Protein 4QH8 (pdb70)

CATH classification: 3.30.740.10

Organism: Drosophila melanogaster (NCBI:txid7227)

Foldseek 3Di:
DDKFWDDAQADPVVQVVLLVQLVVLVVPDDDQVSSQVSSQVVCCVPPNDDKGKGKAQDDDDDDDADGNFWTWMDDPRMIMTMGHD/DDKDWDDAQADPVVVVVLLVQLVVLVVVDDDQVSSQVSSQVVCCVPPNDDKGKGKAQDDDDDDDADGNFWTWMDDPRMIMTMGHD/DDDDDDDDDDD/DDDDDDDDDD/DKFWDDFQADPVVVVVLVVQLVVLVVPDDDFVSSQVSSQVVCCVVPNDDKGKGKALDDDDDAAADGRFWTWMDDVSMIMTMGHHD/DFWDDDQADPVVVVVLVVQLVVLVVPDDDFVSSQCSSQVVCCVPVNDDKGKGKALDDDDDAAFDGNFWTWGDDVSMIMTMGHHD/DKWWDDFQADPVVVVVLVVQLVVLVVVDDDQVSSQVSSQVVCCVVPNDDKGKGKDADDDDDAAADGNFWTWMDDDRMIMTMGHHD/DFWDDAQADPVVVVVLVVQLVVLVVPDDDFVSSQVSSQVVCCVVPNDDKGKGKDQDDDDDAAFDGNFWTWGDDVRMIMIMGHHD

Secondary structure (P-SEA, 3-state):
cccccccccccaaaaaaaaaaaaaaaaccccaaaaaaaaaaaaaaccccbbbbbbcccccbbbbbccccbbbbbcccbbbbbbcc/cbbbbccccccaaaaaaaaaaaaaaaaccccaaaaaaaaaaaaaaccccbbbbbbcccccbbbbbccccbbbbbcccbbbbbbcc/ccccbbbbbcc/cccccccccc/ccccccccccaaaaaaaaaaaaaaaaccccaaaaaaaaaaaaaaacccbbbbbbcccccbbbbbcccbbbbbbcccbbbbbbccc/cccccccccaaaaaaaaaaaaaaaaccccaaaaaaaaaaaaaaacccbbbbbbcccccccccccccbbbbbbcccbbbbbbccc/ccccccccccaaaaaaaaaaaaaaaaacccaaaaaaaaaaaaaaacccbbbbbbcccccbbbbbccccbbbbccccbbbbbbccc/cccccccccaaaaaaaaaaaaaaaaccccaaaaaaaaaaaaaaacccbbbbbbccccccccccccccbbbbbcccbbbbbbccc

Solvent-accessible surface area: 24418 Å² total

Nearest PDB structures (foldseek):
  7cnu-assembly2_B  TM=1.009E+00  e=1.306E-16  Homo sapiens
  7y8w-assembly1_B  TM=9.899E-01  e=2.915E-16  Caenorhabditis elegans
  3rjs-assembly1_A-2  TM=1.007E+00  e=1.189E-15  Toxoplasma gondii
  2pg1-assembly3_C  TM=9.825E-01  e=4.657E-16  Drosophila melanogaster
  4d07-assembly1_A-2  TM=9.866E-01  e=1.453E-15  Homo sapiens

Radius of gyration: 28.88 Å; Cα contacts (8 Å, |Δi|>4): 1192; chains: 8; bounding box: 46×56×89 Å

Sequence (529 aa):
RKAVIKNADMSEEMQQDAVDCATQALEKYNIEKDIAAYIKKEFDKKYNPTWHCIVGRNFGSYVTHETRHFIYFYLGQVAILLFKSRKAVIKNADMSEEMQQDAVDCATQALEKYNIEKDIAAYIKKEFDKKYNPTWHCIVGRNFGSYVTHETRHFIYFYLGQVAILLFKSYSSTTGTQCDISSTTGTQCDIKAVIKNADMSEEMQQDAVDCATQALEKYNIEKDIAAYIKKEFDKKYNPTWHCIVGRNFGSYVTHETRHFIYFYLGQVAILLFKSGAVIKNADMSEEMQQDAVDCATQALEKYNIEKDIAAYIKKEFDKKYNPTWHCIVGRNFGSYVTHETRHFIYFYLGQVAILLFKSGKAVIKNADMSEEMQQDAVDCATQALEKYNIEKDIAAYIKKEFDKKYNPTWHCIVGRNFGSYVTHETRHFIYFYLGQVAILLFKSGAVIKNADMSEEMQQDAVDCATQALEKYNIEKDIAAYIKKEFDKKYNPTWHCIVGRNFGSYVTHETRHFIYFYLGQVAILLFKSG

InterPro domains:
  IPR001372 Dynein light chain, type 1/2 [PF01221] (5-88)
  IPR001372 Dynein light chain, type 1/2 [PTHR11886] (5-88)
  IPR001372 Dynein light chain, type 1/2 [SM01375] (1-88)
  IPR019763 Dynein light chain, type 1/2, conserved site [PS01239] (55-69)
  IPR037177 Dynein light chain superfamily [G3DSA:3.30.740.10] (1-89)
  IPR037177 Dynein light chain superfamily [SSF54648] (2-89)

Structure (mmCIF, N/CA/C/O backbone):
data_4QH8
#
_entry.id   4QH8
#
_cell.length_a   36.627
_cell.length_b   44.802
_cell.length_c   85.895
_cell.angle_alpha   99.33
_cell.angle_beta   103.04
_cell.angle_gamma   91.79
#
_symmetry.space_group_name_H-M   'P 1'
#
loop_
_entity.id
_entity.type
_entity.pdbx_description
1 polymer 'Dynein light chain 1, cytoplasmic'
2 polymer 'Anastral spindle 2'
3 polymer 'Anastral spindle 2'
4 water water
#
loop_
_atom_site.group_PDB
_atom_site.id
_atom_site.type_symbol
_atom_site.label_atom_id
_atom_site.label_alt_id
_atom_site.label_comp_id
_atom_site.label_asym_id
_atom_site.label_entity_id
_atom_site.label_seq_id
_atom_site.pdbx_PDB_ins_code
_atom_site.Cartn_x
_atom_site.Cartn_y
_atom_site.Cartn_z
_atom_site.occupancy
_atom_site.B_iso_or_equiv
_atom_site.auth_seq_id
_atom_site.auth_comp_id
_atom_site.auth_asym_id
_atom_site.auth_atom_id
_atom_site.pdbx_PDB_model_num
ATOM 1 N N . ARG A 1 9 ? 1.692 37.994 83.650 1.00 27.99 4 ARG A N 1
ATOM 2 C CA . ARG A 1 9 ? 1.006 38.001 82.357 1.00 20.73 4 ARG A CA 1
ATOM 3 C C . ARG A 1 9 ? 0.279 39.319 82.081 1.00 22.67 4 ARG A C 1
ATOM 4 O O . ARG A 1 9 ? -0.675 39.673 82.781 1.00 19.29 4 ARG A O 1
ATOM 12 N N . LYS A 1 10 ? 0.726 40.035 81.051 1.00 21.09 5 LYS A N 1
ATOM 13 C CA . LYS A 1 10 ? 0.116 41.305 80.660 1.00 19.22 5 LYS A CA 1
ATOM 14 C C . LYS A 1 10 ? -1.124 41.074 79.815 1.00 19.32 5 LYS A C 1
ATOM 15 O O . LYS A 1 10 ? -1.067 40.359 78.814 1.00 20.40 5 LYS A O 1
ATOM 21 N N . ALA A 1 11 ? -2.235 41.688 80.208 1.00 14.30 6 ALA A N 1
ATOM 22 C CA . ALA A 1 11 ? -3.477 41.579 79.459 1.00 18.34 6 ALA A CA 1
ATOM 23 C C . ALA A 1 11 ? -3.637 42.814 78.584 1.00 18.17 6 ALA A C 1
ATOM 24 O O . ALA A 1 11 ? -3.528 43.943 79.070 1.00 16.84 6 ALA A O 1
ATOM 26 N N . VAL A 1 12 ? -3.867 42.591 77.293 1.00 11.50 7 VAL A N 1
ATOM 27 C CA . VAL A 1 12 ? -4.075 43.675 76.333 1.00 17.83 7 VAL A CA 1
ATOM 28 C C . VAL A 1 12 ? -5.273 43.363 75.430 1.00 16.73 7 VAL A C 1
ATOM 29 O O . VAL A 1 12 ? -5.242 42.422 74.634 1.00 19.56 7 VAL A O 1
ATOM 33 N N . ILE A 1 13 ? -6.339 44.140 75.573 1.00 14.81 8 ILE A N 1
ATOM 34 C CA . ILE A 1 13 ? -7.540 43.949 74.763 1.00 18.40 8 ILE A CA 1
ATOM 35 C C . ILE A 1 13 ? -7.357 44.557 73.375 1.00 22.25 8 ILE A C 1
ATOM 36 O O . ILE A 1 13 ? -7.166 45.765 73.252 1.00 20.77 8 ILE A O 1
ATOM 41 N N . LYS A 1 14 ? -7.424 43.729 72.334 1.00 16.35 9 LYS A N 1
ATOM 42 C CA . LYS A 1 14 ? -7.197 44.209 70.972 1.00 21.41 9 LYS A CA 1
ATOM 43 C C . LYS A 1 14 ? -8.476 44.662 70.265 1.00 19.07 9 LYS A C 1
ATOM 44 O O . LYS A 1 14 ? -8.534 45.762 69.723 1.00 25.77 9 LYS A O 1
ATOM 50 N N . ASN A 1 15 ? -9.479 43.794 70.253 1.00 17.20 10 ASN A N 1
ATOM 51 C CA . ASN A 1 15 ? -10.790 44.095 69.686 1.00 23.11 10 ASN A CA 1
ATOM 52 C C . ASN A 1 15 ? -11.874 43.538 70.595 1.00 26.84 10 ASN A C 1
ATOM 53 O O . ASN A 1 15 ? -11.843 42.356 70.927 1.00 23.60 10 ASN A O 1
ATOM 58 N N . ALA A 1 16 ? -12.837 44.365 70.995 1.00 24.46 11 ALA A N 1
ATOM 59 C CA . ALA A 1 16 ? -13.908 43.881 71.859 1.00 22.46 11 ALA A CA 1
ATOM 60 C C . ALA A 1 16 ? -15.273 44.461 71.524 1.00 27.18 11 ALA A C 1
ATOM 61 O O . ALA A 1 16 ? -15.455 45.674 71.503 1.00 29.77 11 ALA A O 1
ATOM 63 N N . ASP A 1 17 ? -16.228 43.578 71.262 1.00 26.66 12 ASP A N 1
ATOM 64 C CA . ASP A 1 17 ? -17.635 43.953 71.236 1.00 37.10 12 ASP A CA 1
ATOM 65 C C . ASP A 1 17 ? -18.282 43.203 72.395 1.00 29.09 12 ASP A C 1
ATOM 66 O O . ASP A 1 17 ? -18.776 42.088 72.224 1.00 28.85 12 ASP A O 1
ATOM 71 N N . MET A 1 18 ? -18.261 43.818 73.574 1.00 31.60 13 MET A N 1
ATOM 72 C CA . MET A 1 18 ? -18.541 43.096 74.805 1.00 31.86 13 MET A CA 1
ATOM 73 C C . MET A 1 18 ? -18.486 44.063 75.985 1.00 30.83 13 MET A C 1
ATOM 74 O O . MET A 1 18 ? -17.741 45.036 75.957 1.00 29.72 13 MET A O 1
ATOM 79 N N . SER A 1 19 ? -19.270 43.797 77.025 1.00 33.87 14 SER A N 1
ATOM 80 C CA . SER A 1 19 ? -19.318 44.692 78.176 1.00 36.15 14 SER A CA 1
ATOM 81 C C . SER A 1 19 ? -18.013 44.678 78.971 1.00 33.43 14 SER A C 1
ATOM 82 O O . SER A 1 19 ? -17.279 43.687 78.958 1.00 32.85 14 SER A O 1
ATOM 85 N N . GLU A 1 20 ? -17.741 45.789 79.655 1.00 33.86 15 GLU A N 1
ATOM 86 C CA . GLU A 1 20 ? -16.565 45.936 80.510 1.00 34.08 15 GLU A CA 1
ATOM 87 C C . GLU A 1 20 ? -16.279 44.714 81.375 1.00 39.11 15 GLU A C 1
ATOM 88 O O . GLU A 1 20 ? -15.198 44.130 81.289 1.00 39.99 15 GLU A O 1
ATOM 94 N N . GLU A 1 21 ? -17.245 44.314 82.196 1.00 39.17 16 GLU A N 1
ATOM 95 C CA . GLU A 1 21 ? -16.991 43.236 83.149 1.00 39.23 16 GLU A CA 1
ATOM 96 C C . GLU A 1 21 ? -17.053 41.846 82.513 1.00 35.98 16 GLU A C 1
ATOM 97 O O . GLU A 1 21 ? -16.454 40.903 83.025 1.00 30.08 16 GLU A O 1
ATOM 103 N N . MET A 1 22 ? -17.742 41.711 81.386 1.00 30.94 17 MET A N 1
ATOM 104 C CA . MET A 1 22 ? -17.650 40.455 80.654 1.00 29.31 17 MET A CA 1
ATOM 105 C C . MET A 1 22 ? -16.232 40.322 80.080 1.00 26.54 17 MET A C 1
ATOM 106 O O . MET A 1 22 ? -15.651 39.234 80.075 1.00 26.02 17 MET A O 1
ATOM 111 N N . GLN A 1 23 ? -15.676 41.435 79.609 1.00 24.06 18 GLN A N 1
ATOM 112 C CA . GLN A 1 23 ? -14.293 41.444 79.136 1.00 23.61 18 GLN A CA 1
ATOM 113 C C . GLN A 1 23 ? -13.369 41.030 80.272 1.00 26.50 18 GLN A C 1
ATOM 114 O O . GLN A 1 23 ? -12.493 40.181 80.091 1.00 24.80 18 GLN A O 1
ATOM 120 N N . GLN A 1 24 ? -13.570 41.631 81.443 1.00 20.74 19 GLN A N 1
ATOM 121 C CA . GLN A 1 24 ? -12.767 41.286 82.611 1.00 24.45 19 GLN A CA 1
ATOM 122 C C . GLN A 1 24 ? -12.887 39.796 82.925 1.00 26.68 19 GLN A C 1
ATOM 123 O O . GLN A 1 24 ? -11.915 39.139 83.320 1.00 23.51 19 GLN A O 1
ATOM 129 N N . ASP A 1 25 ? -14.084 39.260 82.731 1.00 26.57 20 ASP A N 1
ATOM 130 C CA . ASP A 1 25 ? -14.311 37.841 82.959 1.00 25.86 20 ASP A CA 1
ATOM 131 C C . ASP A 1 25 ? -13.541 36.970 81.983 1.00 26.74 20 ASP A C 1
ATOM 132 O O . ASP A 1 25 ? -13.106 35.876 82.336 1.00 21.02 20 ASP A O 1
ATOM 137 N N . ALA A 1 26 ? -13.378 37.449 80.752 1.00 24.05 21 ALA A N 1
ATOM 138 C CA . ALA A 1 26 ? -12.641 36.686 79.757 1.00 21.65 21 ALA A CA 1
ATOM 139 C C . ALA A 1 26 ? -11.185 36.582 80.180 1.00 15.92 21 ALA A C 1
ATOM 140 O O . ALA A 1 26 ? -10.570 35.528 80.039 1.00 14.00 21 ALA A O 1
ATOM 142 N N . VAL A 1 27 ? -10.648 37.688 80.696 1.00 14.51 22 VAL A N 1
ATOM 143 C CA . VAL A 1 27 ? -9.264 37.739 81.158 1.00 17.20 22 VAL A CA 1
ATOM 144 C C . VAL A 1 27 ? -9.036 36.828 82.374 1.00 19.17 22 VAL A C 1
ATOM 145 O O . VAL A 1 27 ? -8.110 36.019 82.392 1.00 12.01 22 VAL A O 1
ATOM 149 N N . ASP A 1 28 ? -9.891 36.976 83.380 1.00 18.72 23 ASP A N 1
ATOM 150 C CA . ASP A 1 28 ? -9.842 36.157 84.588 1.00 18.38 23 ASP A CA 1
ATOM 151 C C . ASP A 1 28 ? -9.898 34.676 84.264 1.00 17.54 23 ASP A C 1
ATOM 152 O O . ASP A 1 28 ? -9.073 33.899 84.722 1.00 17.51 23 ASP A O 1
ATOM 157 N N . CYS A 1 29 ? -10.871 34.299 83.445 1.00 23.86 24 CYS A N 1
ATOM 158 C CA . CYS A 1 29 ? -11.032 32.918 83.021 1.00 19.78 24 CYS A CA 1
ATOM 159 C C . CYS A 1 29 ? -9.786 32.403 82.287 1.00 21.39 24 CYS A C 1
ATOM 160 O O . CYS A 1 29 ? -9.240 31.357 82.631 1.00 15.70 24 CYS A O 1
ATOM 163 N N . ALA A 1 30 ? -9.334 33.155 81.286 1.00 17.69 25 ALA A N 1
ATOM 164 C CA . ALA A 1 30 ? -8.110 32.831 80.560 1.00 15.16 25 ALA A CA 1
ATOM 165 C C . ALA A 1 30 ? -6.899 32.688 81.492 1.00 14.56 25 ALA A C 1
ATOM 166 O O . ALA A 1 30 ? -6.039 31.830 81.285 1.00 14.81 25 ALA A O 1
ATOM 168 N N . THR A 1 31 ? -6.830 33.542 82.509 1.00 15.52 26 THR A N 1
ATOM 169 C CA . THR A 1 31 ? -5.786 33.442 83.525 1.00 13.43 26 THR A CA 1
ATOM 170 C C . THR A 1 31 ? -5.829 32.087 84.246 1.00 14.21 26 THR A C 1
ATOM 171 O O . THR A 1 31 ? -4.812 31.413 84.361 1.00 13.43 26 THR A O 1
ATOM 175 N N . GLN A 1 32 ? -7.008 31.680 84.703 1.00 18.43 27 GLN A N 1
ATOM 176 C CA . GLN A 1 32 ? -7.149 30.383 85.371 1.00 24.69 27 GLN A CA 1
ATOM 177 C C . GLN A 1 32 ? -6.738 29.240 84.443 1.00 21.65 27 GLN A C 1
ATOM 178 O O . GLN A 1 32 ? -6.085 28.290 84.871 1.00 18.89 27 GLN A O 1
ATOM 184 N N . ALA A 1 33 ? -7.116 29.346 83.168 1.00 18.15 28 ALA A N 1
ATOM 185 C CA . ALA A 1 33 ? -6.793 28.329 82.172 1.00 15.84 28 ALA A CA 1
ATOM 186 C C . ALA A 1 33 ? -5.298 28.184 81.962 1.00 18.26 28 ALA A C 1
ATOM 187 O O . ALA A 1 33 ? -4.787 27.067 81.842 1.00 20.26 28 ALA A O 1
ATOM 189 N N . LEU A 1 34 ? -4.599 29.315 81.901 1.00 16.69 29 LEU A N 1
ATOM 190 C CA . LEU A 1 34 ? -3.154 29.314 81.694 1.00 18.14 29 LEU A CA 1
ATOM 191 C C . LEU A 1 34 ? -2.389 28.769 82.908 1.00 19.08 29 LEU A C 1
ATOM 192 O O . LEU A 1 34 ? -1.275 28.255 82.769 1.00 21.15 29 LEU A O 1
ATOM 197 N N . GLU A 1 35 ? -2.981 28.907 84.088 1.00 16.59 30 GLU A N 1
ATOM 198 C CA . GLU A 1 35 ? -2.381 28.390 85.315 1.00 24.71 30 GLU A CA 1
ATOM 199 C C . GLU A 1 35 ? -2.492 26.874 85.402 1.00 20.31 30 GLU A C 1
ATOM 200 O O . GLU A 1 35 ? -1.605 26.220 85.938 1.00 22.75 30 GLU A O 1
ATOM 206 N N . LYS A 1 36 ? -3.586 26.325 84.880 1.00 18.39 31 LYS A N 1
ATOM 207 C CA . LYS A 1 36 ? -3.822 24.884 84.955 1.00 20.02 31 LYS A CA 1
ATOM 208 C C . LYS A 1 36 ? -3.218 24.114 83.779 1.00 22.10 31 LYS A C 1
ATOM 209 O O . LYS A 1 36 ? -2.541 23.105 83.978 1.00 20.55 31 LYS A O 1
ATOM 215 N N . TYR A 1 37 ? -3.448 24.609 82.561 1.00 22.92 32 TYR A N 1
ATOM 216 C CA . TYR A 1 37 ? -3.066 23.898 81.335 1.00 21.17 32 TYR A CA 1
ATOM 217 C C . TYR A 1 37 ? -1.972 24.590 80.528 1.00 22.00 32 TYR A C 1
ATOM 218 O O . TYR A 1 37 ? -1.872 25.823 80.524 1.00 18.08 32 TYR A O 1
ATOM 227 N N . ASN A 1 38 ? -1.178 23.792 79.812 1.00 16.00 33 ASN A N 1
ATOM 228 C CA . ASN A 1 38 ? -0.160 24.332 78.914 1.00 25.58 33 ASN A CA 1
ATOM 229 C C . ASN A 1 38 ? -0.447 24.132 77.435 1.00 20.75 33 ASN A C 1
ATOM 230 O O . ASN A 1 38 ? 0.230 24.697 76.584 1.00 22.42 33 ASN A O 1
ATOM 235 N N . ILE A 1 39 ? -1.436 23.312 77.122 1.00 18.57 34 ILE A N 1
ATOM 236 C CA . ILE A 1 39 ? -1.708 23.038 75.724 1.00 19.89 34 ILE A CA 1
ATOM 237 C C . ILE A 1 39 ? -2.822 23.956 75.246 1.00 16.99 34 ILE A C 1
ATOM 238 O O . ILE A 1 39 ? -3.874 24.035 75.870 1.00 16.32 34 ILE A O 1
ATOM 243 N N . GLU A 1 40 ? -2.574 24.648 74.139 1.00 17.48 35 GLU A N 1
ATOM 244 C CA . GLU A 1 40 ? -3.504 25.648 73.628 1.00 15.35 35 GLU A CA 1
ATOM 245 C C . GLU A 1 40 ? -4.936 25.135 73.500 1.00 12.49 35 GLU A C 1
ATOM 246 O O . GLU A 1 40 ? -5.879 25.812 73.910 1.00 15.76 35 GLU A O 1
ATOM 252 N N . LYS A 1 41 ? -5.100 23.929 72.965 1.00 16.77 36 LYS A N 1
ATOM 253 C CA . LYS A 1 41 ? -6.427 23.327 72.842 1.00 13.47 36 LYS A CA 1
ATOM 254 C C . LYS A 1 41 ? -7.134 23.159 74.195 1.00 14.13 36 LYS A C 1
ATOM 255 O O . LYS A 1 41 ? -8.339 23.406 74.324 1.00 14.59 36 LYS A O 1
ATOM 261 N N . ASP A 1 42 ? -6.386 22.732 75.208 1.00 17.56 37 ASP A N 1
ATOM 262 C CA . ASP A 1 42 ? -6.963 22.539 76.542 1.00 15.51 37 ASP A CA 1
ATOM 263 C C . ASP A 1 42 ? -7.306 23.869 77.187 1.00 15.87 37 ASP A C 1
ATOM 264 O O . ASP A 1 42 ? -8.337 24.010 77.839 1.00 16.38 37 ASP A O 1
ATOM 269 N N . ILE A 1 43 ? -6.422 24.843 76.997 1.00 14.34 38 ILE A N 1
ATOM 270 C CA . ILE A 1 43 ? -6.666 26.202 77.450 1.00 15.30 38 ILE A CA 1
ATOM 271 C C . ILE A 1 43 ? -7.929 26.739 76.783 1.00 20.26 38 ILE A C 1
ATOM 272 O O . ILE A 1 43 ? -8.815 27.296 77.445 1.00 15.97 38 ILE A O 1
ATOM 277 N N . ALA A 1 44 ? -8.013 26.553 75.468 1.00 17.98 39 ALA A N 1
ATOM 278 C CA . ALA A 1 44 ? -9.185 26.970 74.701 1.00 19.59 39 ALA A CA 1
ATOM 279 C C . ALA A 1 44 ? -10.440 26.283 75.226 1.00 18.12 39 ALA A C 1
ATOM 280 O O . ALA A 1 44 ? -11.495 26.897 75.346 1.00 16.50 39 ALA A O 1
ATOM 282 N N . ALA A 1 45 ? -10.316 25.001 75.538 1.00 15.74 40 ALA A N 1
ATOM 283 C CA . ALA A 1 45 ? -11.449 24.252 76.067 1.00 23.45 40 ALA A CA 1
ATOM 284 C C . ALA A 1 45 ? -11.968 24.870 77.370 1.00 23.99 40 ALA A C 1
ATOM 285 O O . ALA A 1 45 ? -13.175 25.090 77.530 1.00 23.94 40 ALA A O 1
ATOM 287 N N . TYR A 1 46 ? -11.048 25.153 78.291 1.00 21.15 41 TYR A N 1
ATOM 288 C CA . TYR A 1 46 ? -11.403 25.688 79.602 1.00 21.88 41 TYR A CA 1
ATOM 289 C C . TYR A 1 46 ? -12.253 26.956 79.483 1.00 26.26 41 TYR A C 1
ATOM 290 O O . TYR A 1 46 ? -13.348 27.048 80.045 1.00 22.31 41 TYR A O 1
ATOM 299 N N . ILE A 1 47 ? -11.741 27.925 78.734 1.00 18.10 42 ILE A N 1
ATOM 300 C CA . ILE A 1 47 ? -12.410 29.204 78.561 1.00 15.73 42 ILE A CA 1
ATOM 301 C C . ILE A 1 47 ? -13.805 29.032 77.952 1.00 18.25 42 ILE A C 1
ATOM 302 O O . ILE A 1 47 ? -14.787 29.615 78.430 1.00 19.07 42 ILE A O 1
ATOM 307 N N . LYS A 1 48 ? -13.877 28.227 76.895 1.00 19.30 43 LYS A N 1
ATOM 308 C CA . LYS A 1 48 ? -15.114 28.027 76.146 1.00 21.08 43 LYS A CA 1
ATOM 309 C C . LYS A 1 48 ? -16.192 27.481 77.059 1.00 26.14 43 LYS A C 1
ATOM 310 O O . LYS A 1 48 ? -17.310 27.986 77.078 1.00 29.88 43 LYS A O 1
ATOM 316 N N . LYS A 1 49 ? -15.838 26.445 77.816 1.00 24.95 44 LYS A N 1
ATOM 317 C CA . LYS A 1 49 ? -16.793 25.753 78.676 1.00 29.29 44 LYS A CA 1
ATOM 318 C C . LYS A 1 49 ? -17.322 26.631 79.809 1.00 33.70 44 LYS A C 1
ATOM 319 O O . LYS A 1 49 ? -18.494 26.553 80.176 1.00 36.27 44 LYS A O 1
ATOM 325 N N . GLU A 1 50 ? -16.463 27.487 80.344 1.00 24.51 45 GLU A N 1
ATOM 326 C CA . GLU A 1 50 ? -16.875 28.371 81.418 1.00 30.23 45 GLU A CA 1
ATOM 327 C C . GLU A 1 50 ? -17.788 29.491 80.928 1.00 38.09 45 GLU A C 1
ATOM 328 O O . GLU A 1 50 ? -18.649 29.965 81.673 1.00 35.49 45 GLU A O 1
ATOM 334 N N . PHE A 1 51 ? -17.613 29.910 79.677 1.00 30.18 46 PHE A N 1
ATOM 335 C CA . PHE A 1 51 ? -18.473 30.946 79.118 1.00 32.68 46 PHE A CA 1
ATOM 336 C C . PHE A 1 51 ? -19.831 30.382 78.697 1.00 35.67 46 PHE A C 1
ATOM 337 O O . PHE A 1 51 ? -20.847 31.080 78.757 1.00 35.06 46 PHE A O 1
ATOM 345 N N . ASP A 1 52 ? -19.844 29.117 78.284 1.00 33.47 47 ASP A N 1
ATOM 346 C CA . ASP A 1 52 ? -21.095 28.391 78.094 1.00 37.38 47 ASP A CA 1
ATOM 347 C C . ASP A 1 52 ? -21.887 28.397 79.401 1.00 37.30 47 ASP A C 1
ATOM 348 O O . ASP A 1 52 ? -23.078 28.710 79.422 1.00 38.26 47 ASP A O 1
ATOM 353 N N . LYS A 1 53 ? -21.202 28.059 80.489 1.00 38.18 48 LYS A N 1
ATOM 354 C CA . LYS A 1 53 ? -21.825 27.938 81.802 1.00 36.77 48 LYS A CA 1
ATOM 355 C C . LYS A 1 53 ? -22.395 29.267 82.314 1.00 42.61 48 LYS A C 1
ATOM 356 O O . LYS A 1 53 ? -23.592 29.375 82.569 1.00 42.45 48 LYS A O 1
ATOM 362 N N . LYS A 1 54 ? -21.547 30.282 82.445 1.00 45.39 49 LYS A N 1
ATOM 363 C CA . LYS A 1 54 ? -21.970 31.540 83.057 1.00 42.13 49 LYS A CA 1
ATOM 364 C C . LYS A 1 54 ? -22.880 32.401 82.174 1.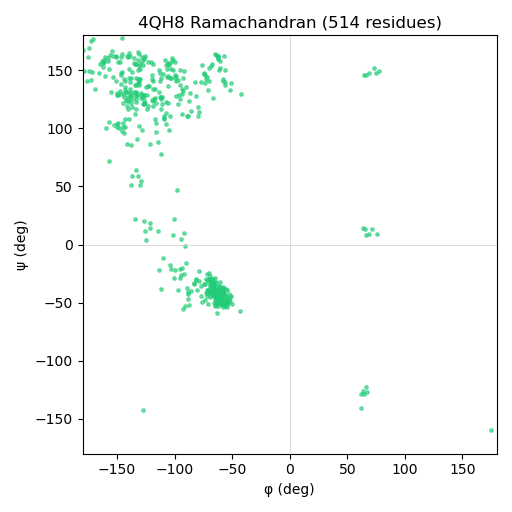00 42.79 49 LYS A C 1
ATOM 365 O O . LYS A 1 54 ? -23.775 33.086 82.679 1.00 41.83 49 LYS A O 1
ATOM 371 N N . TYR A 1 55 ? -22.665 32.357 80.862 1.00 38.87 50 TYR A N 1
ATOM 372 C CA . TYR A 1 55 ? -23.350 33.273 79.953 1.00 42.96 50 TYR A CA 1
ATOM 373 C C . TYR A 1 55 ? -24.184 32.587 78.870 1.00 44.75 50 TYR A C 1
ATOM 374 O O . TYR A 1 55 ? -24.512 33.213 77.854 1.00 43.45 50 TYR A O 1
ATOM 383 N N . ASN A 1 56 ? -24.514 31.315 79.092 1.00 43.60 51 ASN A N 1
ATOM 384 C CA . ASN A 1 56 ? -25.269 30.488 78.139 1.00 48.11 51 ASN A CA 1
ATOM 385 C C . ASN A 1 56 ? -24.461 30.152 76.880 1.00 44.20 51 ASN A C 1
ATOM 386 O O . ASN A 1 56 ? -23.635 30.950 76.443 1.00 45.84 51 ASN A O 1
ATOM 391 N N . PRO A 1 57 ? -24.696 28.964 76.293 1.00 43.40 52 PRO A N 1
ATOM 392 C CA . PRO A 1 57 ? -24.090 28.590 75.005 1.00 41.45 52 PRO A CA 1
ATOM 393 C C . PRO A 1 57 ? -24.555 29.547 73.892 1.00 47.59 52 PRO A C 1
ATOM 394 O O . PRO A 1 57 ? -25.563 30.226 74.097 1.00 47.83 52 PRO A O 1
ATOM 398 N N . THR A 1 58 ? -23.867 29.618 72.748 1.00 42.82 53 THR A N 1
ATOM 399 C CA . THR A 1 58 ? -22.735 28.759 72.410 1.00 38.50 53 THR A CA 1
ATOM 400 C C . THR A 1 58 ? -21.476 29.547 72.016 1.00 35.47 53 THR A C 1
ATOM 401 O O . THR A 1 58 ? -21.487 30.339 71.065 1.00 32.68 53 THR A O 1
ATOM 405 N N . TRP A 1 59 ? -20.389 29.310 72.747 1.00 33.73 54 TRP A N 1
ATOM 406 C CA . TRP A 1 59 ? -19.138 30.040 72.542 1.00 28.86 54 TRP A CA 1
ATOM 407 C C . TRP A 1 59 ? -18.068 29.188 71.849 1.00 26.29 54 TRP A C 1
ATOM 408 O O . TRP A 1 59 ? -18.088 27.961 71.930 1.00 26.61 54 TRP A O 1
ATOM 419 N N . HIS A 1 60 ? -17.127 29.849 71.179 1.00 20.31 55 HIS A N 1
ATOM 420 C CA . HIS A 1 60 ? -16.008 29.166 70.545 1.00 20.96 55 HIS A CA 1
ATOM 421 C C . HIS A 1 60 ? -14.719 29.886 70.944 1.00 18.47 55 HIS A C 1
ATOM 422 O O . HIS A 1 60 ? -14.704 31.107 71.051 1.00 17.06 55 HIS A O 1
ATOM 429 N N . CYS A 1 61 ? -13.646 29.135 71.170 1.00 15.56 56 CYS A N 1
ATOM 430 C CA . CYS A 1 61 ? -12.397 29.737 71.617 1.00 13.65 56 CYS A CA 1
ATOM 431 C C . CYS A 1 61 ? -11.198 29.275 70.791 1.00 16.42 56 CYS A C 1
ATOM 432 O O . CYS A 1 61 ? -11.058 28.093 70.463 1.00 16.50 56 CYS A O 1
ATOM 435 N N . ILE A 1 62 ? -10.337 30.229 70.452 1.00 13.26 57 ILE A N 1
ATOM 436 C CA . ILE A 1 62 ? -9.079 29.938 69.774 1.00 14.16 57 ILE A CA 1
ATOM 437 C C . ILE A 1 62 ? -7.943 30.567 70.577 1.00 10.99 57 ILE A C 1
ATOM 438 O O . ILE A 1 62 ? -8.015 31.739 70.939 1.00 11.32 57 ILE A O 1
ATOM 443 N N . VAL A 1 63 ? -6.920 29.777 70.889 1.00 7.52 58 VAL A N 1
ATOM 444 C CA . VAL A 1 63 ? -5.772 30.273 71.646 1.00 8.38 58 VAL A CA 1
ATOM 445 C C . VAL A 1 63 ? -4.509 29.948 70.880 1.00 7.34 58 VAL A C 1
ATOM 446 O O . VAL A 1 63 ? -4.297 28.808 70.490 1.00 9.29 58 VAL A O 1
ATOM 450 N N . GLY A 1 64 ? -3.653 30.928 70.653 1.00 8.28 59 GLY A N 1
ATOM 451 C CA . GLY A 1 64 ? -2.406 30.628 69.967 1.00 8.42 59 GLY A CA 1
ATOM 452 C C . GLY A 1 64 ? -1.448 31.797 69.922 1.00 13.09 59 GLY A C 1
ATOM 453 O O . GLY A 1 64 ? -1.789 32.893 70.353 1.00 13.47 59 GLY A O 1
ATOM 454 N N . ARG A 1 65 ? -0.249 31.566 69.397 1.00 11.23 60 ARG A N 1
ATOM 455 C CA . ARG A 1 65 ? 0.698 32.651 69.189 1.00 11.14 60 ARG A CA 1
ATOM 456 C C . ARG A 1 65 ? 0.709 33.128 67.741 1.00 15.72 60 ARG A C 1
ATOM 457 O O . ARG A 1 65 ? 1.108 34.259 67.447 1.00 15.23 60 ARG A O 1
ATOM 465 N N . ASN A 1 66 ? 0.263 32.274 66.827 1.00 14.84 61 ASN A N 1
ATOM 466 C CA . ASN A 1 66 ? 0.266 32.651 65.420 1.00 14.70 61 ASN A CA 1
ATOM 467 C C . ASN A 1 66 ? -0.936 32.136 64.636 1.00 18.03 61 ASN A C 1
ATOM 468 O O . ASN A 1 66 ? -1.006 30.957 64.270 1.00 10.65 61 ASN A O 1
ATOM 473 N N . PHE A 1 67 ? -1.889 33.032 64.409 1.00 9.77 62 PHE A N 1
ATOM 474 C CA . PHE A 1 67 ? -3.045 32.741 63.581 1.00 12.11 62 PHE A CA 1
ATOM 475 C C . PHE A 1 67 ? -3.749 34.017 63.190 1.00 14.27 62 PHE A C 1
ATOM 476 O O . PHE A 1 67 ? -3.637 35.039 63.871 1.00 12.15 62 PHE A O 1
ATOM 484 N N . GLY A 1 68 ? -4.462 33.938 62.076 1.00 9.34 63 GLY A N 1
ATOM 485 C CA . GLY A 1 68 ? -5.430 34.941 61.704 1.00 10.38 63 GLY A CA 1
ATOM 486 C C . GLY A 1 68 ? -6.804 34.306 61.620 1.00 11.44 63 GLY A C 1
ATOM 487 O O . GLY A 1 68 ? -6.931 33.093 61.415 1.00 11.24 63 GLY A O 1
ATOM 488 N N . SER A 1 69 ? -7.841 35.116 61.787 1.00 9.97 64 SER A N 1
ATOM 489 C CA . SER A 1 69 ? -9.192 34.593 61.800 1.00 10.94 64 SER A CA 1
ATOM 490 C C . SER A 1 69 ? -10.135 35.523 61.059 1.00 12.62 64 SER A C 1
ATOM 491 O O . SER A 1 69 ? -9.832 36.693 60.832 1.00 13.19 64 SER A O 1
ATOM 494 N N . TYR A 1 70 ? -11.281 34.983 60.677 1.00 15.07 65 TYR A N 1
ATOM 495 C CA . TYR A 1 70 ? -12.337 35.773 60.072 1.00 12.88 65 TYR A CA 1
ATOM 496 C C . TYR A 1 70 ? -13.614 35.045 60.419 1.00 14.75 65 TYR A C 1
ATOM 497 O O . TYR A 1 70 ? -13.930 33.998 59.851 1.00 14.48 65 TYR A O 1
ATOM 506 N N . VAL A 1 71 ? -14.319 35.585 61.403 1.00 13.69 66 VAL A N 1
ATOM 507 C CA . VAL A 1 71 ? -15.454 34.902 62.001 1.00 20.48 66 VAL A CA 1
ATOM 508 C C . VAL A 1 71 ? -16.621 35.872 62.081 1.00 22.02 66 VAL A C 1
ATOM 509 O O . VAL A 1 71 ? -16.426 37.092 62.050 1.00 21.74 66 VAL A O 1
ATOM 513 N N . THR A 1 72 ? -17.831 35.328 62.180 1.00 22.75 67 THR A N 1
ATOM 514 C CA . THR A 1 72 ? -19.017 36.155 62.352 1.00 26.33 67 THR A CA 1
ATOM 515 C C . THR A 1 72 ? -19.586 35.941 63.750 1.00 26.30 67 THR A C 1
ATOM 516 O O . THR A 1 72 ? -19.936 34.830 64.133 1.00 24.99 67 THR A O 1
ATOM 520 N N . HIS A 1 73 ? -19.666 37.016 64.516 1.00 25.28 68 HIS A N 1
ATOM 521 C CA . HIS A 1 73 ? -20.024 36.887 65.911 1.00 32.33 68 HIS A CA 1
ATOM 522 C C . HIS A 1 73 ? -21.306 37.626 66.222 1.00 33.32 68 HIS A C 1
ATOM 523 O O . HIS A 1 73 ? -21.545 38.716 65.708 1.00 37.40 68 HIS A O 1
ATOM 530 N N . GLU A 1 74 ? -22.127 37.006 67.059 1.00 35.55 69 GLU A N 1
ATOM 531 C CA . GLU A 1 74 ? -23.299 37.645 67.630 1.00 37.74 69 GLU A CA 1
ATOM 532 C C . GLU A 1 74 ? -22.858 38.897 68.384 1.00 40.60 69 GLU A C 1
ATOM 533 O O . GLU A 1 74 ? -21.800 38.909 69.015 1.00 35.05 69 GLU A O 1
ATOM 539 N N . THR A 1 75 ? -23.660 39.954 68.300 1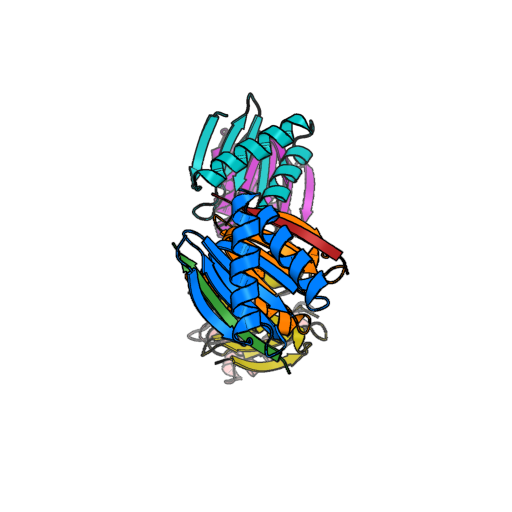.00 42.76 70 THR A N 1
ATOM 540 C CA . THR A 1 75 ? -23.289 41.251 68.862 1.00 38.54 70 THR A CA 1
ATOM 541 C C . THR A 1 75 ? -23.085 41.207 70.379 1.00 40.70 70 THR A C 1
ATOM 542 O O . THR A 1 75 ? -23.697 40.394 71.075 1.00 41.13 70 THR A O 1
ATOM 546 N N . ARG A 1 76 ? -22.203 42.074 70.874 1.00 40.76 71 ARG A N 1
ATOM 547 C CA . ARG A 1 76 ? -21.906 42.170 72.307 1.00 41.50 71 ARG A CA 1
ATOM 548 C C . ARG A 1 76 ? -21.275 40.897 72.882 1.00 37.18 71 ARG A C 1
ATOM 549 O O . ARG A 1 76 ? -21.174 40.733 74.101 1.00 34.90 71 ARG A O 1
ATOM 557 N N . HIS A 1 77 ? -20.820 40.020 71.995 1.00 35.47 72 HIS A N 1
ATOM 558 C CA . HIS A 1 77 ? -20.270 38.735 72.402 1.00 33.82 72 HIS A CA 1
ATOM 559 C C . HIS A 1 77 ? -19.010 38.381 71.619 1.00 28.98 72 HIS A C 1
ATOM 560 O O . HIS A 1 77 ? -18.902 37.289 71.058 1.00 22.32 72 HIS A O 1
ATOM 567 N N . PHE A 1 78 ? -18.058 39.305 71.586 1.00 26.86 73 PHE A N 1
ATOM 568 C CA . PHE A 1 78 ? -16.806 39.064 70.886 1.00 25.57 73 PHE A CA 1
ATOM 569 C C . PHE A 1 78 ? -15.658 39.716 71.633 1.00 25.58 73 PHE A C 1
ATOM 570 O O . PHE A 1 78 ? -15.719 40.910 71.963 1.00 23.61 73 PHE A O 1
ATOM 578 N N . ILE A 1 79 ? -14.608 38.940 71.888 1.00 19.67 74 ILE A N 1
ATOM 579 C CA . ILE A 1 79 ? -13.378 39.509 72.415 1.00 16.66 74 ILE A CA 1
ATOM 580 C C . ILE A 1 79 ? -12.143 38.883 71.763 1.00 14.51 74 ILE A C 1
ATOM 581 O O . ILE A 1 79 ? -12.116 37.701 71.441 1.00 13.53 74 ILE A O 1
ATOM 586 N N . TYR A 1 80 ? -11.134 39.711 71.544 1.00 14.14 75 TYR A N 1
ATOM 587 C CA . TYR A 1 80 ? -9.854 39.257 71.044 1.00 11.84 75 TYR A CA 1
ATOM 588 C C . TYR A 1 80 ? -8.800 39.996 71.862 1.00 15.33 75 TYR A C 1
ATOM 589 O O . TYR A 1 80 ? -8.744 41.233 71.857 1.00 15.38 75 TYR A O 1
ATOM 598 N N . PHE A 1 81 ? -7.980 39.244 72.585 1.00 9.53 76 PHE A N 1
ATOM 599 C CA . PHE A 1 81 ? -7.026 39.851 73.502 1.00 11.63 76 PHE A CA 1
ATOM 600 C C . PHE A 1 81 ? -5.755 39.030 73.650 1.00 9.24 76 PHE A C 1
ATOM 601 O O . PHE A 1 81 ? -5.741 37.830 73.364 1.00 11.83 76 PHE A O 1
ATOM 609 N N . TYR A 1 82 ? -4.681 39.690 74.061 1.00 11.09 77 TYR A N 1
ATOM 610 C CA . TYR A 1 82 ? -3.456 38.990 74.411 1.00 8.72 77 TYR A CA 1
ATOM 611 C C . TYR A 1 82 ? -3.442 38.802 75.911 1.00 12.16 77 TYR A C 1
ATOM 612 O O . TYR A 1 82 ? -3.832 39.696 76.652 1.00 12.45 77 TYR A O 1
ATOM 621 N N . LEU A 1 83 ? -2.971 37.650 76.362 1.00 10.89 78 LEU A N 1
ATOM 622 C CA . LEU A 1 83 ? -2.716 37.459 77.775 1.00 11.01 78 LEU A CA 1
ATOM 623 C C . LEU A 1 83 ? -1.322 36.891 77.847 1.00 20.68 78 LEU A C 1
ATOM 624 O O . LEU A 1 83 ? -1.114 35.705 77.577 1.00 19.42 78 LEU A O 1
ATOM 629 N N . GLY A 1 84 ? -0.360 37.740 78.187 1.00 25.28 79 GLY A N 1
ATOM 630 C CA . GLY A 1 84 ? 1.027 37.328 78.192 1.00 29.64 79 GLY A CA 1
ATOM 631 C C . GLY A 1 84 ? 1.466 37.035 76.773 1.00 31.65 79 GLY A C 1
ATOM 632 O O . GLY A 1 84 ? 1.346 37.884 75.890 1.00 30.96 79 GLY A O 1
ATOM 633 N N . GLN A 1 85 ? 1.935 35.813 76.543 1.00 40.45 80 GLN A N 1
ATOM 634 C CA . GLN A 1 85 ? 2.519 35.457 75.255 1.00 41.95 80 GLN A CA 1
ATOM 635 C C . GLN A 1 85 ? 1.605 34.680 74.309 1.00 29.71 80 GLN A C 1
ATOM 636 O O . GLN A 1 85 ? 2.092 34.006 73.404 1.00 27.42 80 GLN A O 1
ATOM 642 N N . VAL A 1 86 ? 0.295 34.773 74.513 1.00 20.37 81 VAL A N 1
ATOM 643 C CA . VAL A 1 86 ? -0.660 34.109 73.629 1.00 16.17 81 VAL A CA 1
ATOM 644 C C . VAL A 1 86 ? -1.790 35.067 73.302 1.00 16.22 81 VAL A C 1
ATOM 645 O O . VAL A 1 86 ? -2.055 36.015 74.053 1.00 14.07 81 VAL A O 1
ATOM 649 N N . ALA A 1 87 ? -2.444 34.824 72.171 1.00 10.93 82 ALA A N 1
ATOM 650 C CA . ALA A 1 87 ? -3.611 35.597 71.773 1.00 12.64 82 ALA A CA 1
ATOM 651 C C . ALA A 1 87 ? -4.827 34.718 71.971 1.00 10.82 82 ALA A C 1
ATOM 652 O O . ALA A 1 87 ? -4.772 33.499 71.742 1.00 12.06 82 ALA A O 1
ATOM 654 N N . ILE A 1 88 ? -5.930 35.324 72.391 1.00 8.33 83 ILE A N 1
ATOM 655 C CA . ILE A 1 88 ? -7.135 34.558 72.650 1.00 11.09 83 ILE A CA 1
ATOM 656 C C . ILE A 1 88 ? -8.325 35.166 71.944 1.00 10.68 83 ILE A C 1
ATOM 657 O O . ILE A 1 88 ? -8.617 36.351 72.107 1.00 9.29 83 ILE A O 1
ATOM 662 N N . LEU A 1 89 ? -9.004 34.329 71.165 1.00 10.20 84 LEU A N 1
ATOM 663 C CA . LEU A 1 89 ? -10.226 34.713 70.476 1.00 16.25 84 LEU A CA 1
ATOM 664 C C . LEU A 1 89 ? -11.385 33.953 71.104 1.00 13.84 84 LEU A C 1
ATOM 665 O O . LEU A 1 89 ? -11.353 32.727 71.192 1.00 12.84 84 LEU A O 1
ATOM 670 N N . LEU A 1 90 ? -12.396 34.689 71.552 1.00 14.21 85 LEU A N 1
ATOM 671 C CA . LEU A 1 90 ? -13.559 34.093 72.198 1.00 14.96 85 LEU A CA 1
ATOM 672 C C . LEU A 1 90 ? -14.818 34.793 71.704 1.00 17.85 85 LEU A C 1
ATOM 673 O O . LEU A 1 90 ? -14.892 36.027 71.726 1.00 18.38 85 LEU A O 1
ATOM 678 N N . PHE A 1 91 ? -15.808 34.019 71.261 1.00 21.65 86 PHE A N 1
ATOM 679 C CA . PHE A 1 91 ? -16.994 34.625 70.665 1.00 22.55 86 PHE A CA 1
ATOM 680 C C . PHE A 1 91 ? -18.213 33.716 70.584 1.00 21.90 86 PHE A C 1
ATOM 681 O O . PHE A 1 91 ? -18.090 32.499 70.517 1.00 24.63 86 PHE A O 1
ATOM 689 N N . LYS A 1 92 ? -19.393 34.329 70.587 1.00 27.69 87 LYS A N 1
ATOM 690 C CA . LYS A 1 92 ? -20.636 33.631 70.261 1.00 30.55 87 LYS A CA 1
ATOM 691 C C . LYS A 1 92 ? -20.913 33.832 68.778 1.00 32.01 87 LYS A C 1
ATOM 692 O O . LYS A 1 92 ? -20.822 34.957 68.285 1.00 33.13 87 LYS A O 1
ATOM 698 N N . SER A 1 93 ? -21.265 32.757 68.078 1.00 27.07 88 SER A N 1
ATOM 699 C CA . SER A 1 93 ? -21.373 32.781 66.617 1.00 32.04 88 SER A CA 1
ATOM 700 C C . SER A 1 93 ? -22.211 33.931 66.060 1.00 40.02 88 SER A C 1
ATOM 701 O O . SER A 1 93 ? -23.412 33.790 65.849 1.00 37.47 88 SER A O 1
ATOM 704 N N . ARG B 1 9 ? 1.134 23.535 49.531 1.00 35.69 4 ARG B N 1
ATOM 705 C CA . ARG B 1 9 ? 1.368 22.421 48.620 1.00 36.68 4 ARG B CA 1
ATOM 706 C C . ARG B 1 9 ? 0.782 21.117 49.149 1.00 32.99 4 ARG B C 1
ATOM 707 O O . ARG B 1 9 ? -0.230 20.630 48.641 1.00 32.31 4 ARG B O 1
ATOM 715 N N . LYS B 1 10 ? 1.421 20.560 50.174 1.00 28.72 5 LYS B N 1
ATOM 716 C CA . LYS B 1 10 ? 1.005 19.276 50.728 1.00 25.83 5 LYS B CA 1
ATOM 717 C C . LYS B 1 10 ? -0.209 19.390 51.640 1.00 28.80 5 LYS B C 1
ATOM 718 O O . LYS B 1 10 ? -0.139 19.993 52.713 1.00 30.04 5 LYS B O 1
ATOM 724 N N . ALA B 1 11 ? -1.320 18.803 51.208 1.00 20.38 6 ALA B N 1
ATOM 725 C CA . ALA B 1 11 ? -2.536 18.776 52.009 1.00 19.78 6 ALA B CA 1
ATOM 726 C C . ALA B 1 11 ? -2.579 17.539 52.896 1.00 29.68 6 ALA B C 1
ATOM 727 O O . ALA B 1 11 ? -2.262 16.438 52.445 1.00 29.94 6 ALA B O 1
ATOM 729 N N . VAL B 1 12 ? -2.962 17.732 54.157 1.00 23.78 7 VAL B N 1
ATOM 730 C CA . VAL B 1 12 ? -3.156 16.635 55.105 1.00 20.42 7 VAL B CA 1
ATOM 731 C C . VAL B 1 12 ? -4.396 16.934 55.949 1.00 25.91 7 VAL B C 1
ATOM 732 O O . VAL B 1 12 ? -4.435 17.928 56.672 1.00 24.80 7 VAL B O 1
ATOM 736 N N . ILE B 1 13 ? -5.421 16.097 55.849 1.00 15.14 8 ILE B N 1
ATOM 737 C CA . ILE B 1 13 ? -6.636 16.318 56.623 1.00 20.48 8 ILE B CA 1
ATOM 738 C C . ILE B 1 13 ? -6.523 15.670 58.011 1.00 31.53 8 ILE B C 1
ATOM 739 O O . ILE B 1 13 ? -6.272 14.473 58.119 1.00 28.09 8 ILE B O 1
ATOM 744 N N . LYS B 1 14 ? -6.706 16.463 59.066 1.00 26.64 9 LYS B N 1
ATOM 745 C CA . LYS B 1 14 ? -6.500 15.979 60.431 1.00 25.41 9 LYS B CA 1
ATOM 746 C C . LYS B 1 14 ? -7.778 15.459 61.063 1.00 28.18 9 LYS B C 1
ATOM 747 O O . LYS B 1 14 ? -7.827 14.329 61.541 1.00 33.77 9 LYS B O 1
ATOM 753 N N . ASN B 1 15 ? -8.801 16.302 61.093 1.00 23.33 10 ASN B N 1
ATOM 754 C CA . ASN B 1 15 ? -10.134 15.884 61.495 1.00 25.73 10 ASN B CA 1
ATOM 755 C C . ASN B 1 15 ? -11.103 16.460 60.501 1.00 25.78 10 ASN B C 1
ATOM 756 O O . ASN B 1 15 ? -10.971 17.615 60.105 1.00 29.98 10 ASN B O 1
ATOM 761 N N . ALA B 1 16 ? -12.074 15.660 60.088 1.00 21.13 11 ALA B N 1
ATOM 762 C CA . ALA B 1 16 ? -13.100 16.132 59.170 1.00 18.91 11 ALA B CA 1
ATOM 763 C C . ALA B 1 16 ? -14.449 15.502 59.480 1.00 32.67 11 ALA B C 1
ATOM 764 O O . ALA B 1 16 ? -14.589 14.279 59.497 1.00 28.16 11 ALA B O 1
ATOM 766 N N . ASP B 1 17 ? -15.426 16.357 59.756 1.00 27.74 12 ASP B N 1
ATOM 767 C CA . ASP B 1 17 ? -16.818 15.960 59.819 1.00 34.98 12 ASP B CA 1
ATOM 768 C C . ASP B 1 17 ? -17.449 16.648 58.622 1.00 32.26 12 ASP B C 1
ATOM 769 O O . ASP B 1 17 ? -18.095 17.679 58.768 1.00 36.33 12 ASP B O 1
ATOM 774 N N . MET B 1 18 ? -17.239 16.091 57.436 1.00 34.17 13 MET B N 1
ATOM 775 C CA . MET B 1 18 ? -17.584 16.787 56.201 1.00 35.10 13 MET B CA 1
ATOM 776 C C . MET B 1 18 ? -17.427 15.822 55.030 1.00 34.78 13 MET B C 1
ATOM 777 O O . MET B 1 18 ? -16.581 14.931 55.078 1.00 27.37 13 MET B O 1
ATOM 782 N N . SER B 1 19 ? -18.245 15.987 53.991 1.00 35.22 14 SER B N 1
ATOM 783 C CA . SER B 1 19 ? -18.206 15.085 52.841 1.00 35.21 14 SER B CA 1
ATOM 784 C C . SER B 1 19 ? -16.835 15.117 52.185 1.00 37.28 14 SER B C 1
ATOM 785 O O . SER B 1 19 ? -16.095 16.089 52.337 1.00 33.46 14 SER B O 1
ATOM 788 N N . GLU B 1 20 ? -16.504 14.062 51.444 1.00 26.93 15 GLU B N 1
ATOM 789 C CA . GLU B 1 20 ? -15.193 13.965 50.817 1.00 27.57 15 GLU B CA 1
ATOM 790 C C . GLU B 1 20 ? -15.042 15.007 49.722 1.00 33.83 15 GLU B C 1
ATOM 791 O O . GLU B 1 20 ? -13.937 15.487 49.450 1.00 31.63 15 GLU B O 1
ATOM 797 N N . GLU B 1 21 ? -16.162 15.367 49.107 1.00 33.62 16 GLU B N 1
ATOM 798 C CA . GLU B 1 21 ? -16.148 16.358 48.041 1.00 38.65 16 GLU B CA 1
ATOM 799 C C . GLU B 1 21 ? -15.938 17.759 48.598 1.00 30.22 16 GLU B C 1
ATOM 800 O O . GLU B 1 21 ? -15.121 18.520 48.084 1.00 27.21 16 GLU B O 1
ATOM 806 N N . MET B 1 22 ? -16.689 18.098 49.641 1.00 31.54 17 MET B N 1
ATOM 807 C CA . MET B 1 22 ? -16.612 19.427 50.228 1.00 33.30 17 MET B CA 1
ATOM 808 C C . MET B 1 22 ? -15.278 19.611 50.950 1.00 31.61 17 MET B C 1
ATOM 809 O O . MET B 1 22 ? -14.811 20.735 51.129 1.00 29.28 17 MET B O 1
ATOM 814 N N . GLN B 1 23 ? -14.672 18.502 51.365 1.00 29.11 18 GLN B N 1
ATOM 815 C CA . GLN B 1 23 ? -13.316 18.522 51.891 1.00 30.81 18 GLN B CA 1
ATOM 816 C C . GLN B 1 23 ? -12.350 18.934 50.793 1.00 32.54 18 GLN B C 1
ATOM 817 O O . GLN B 1 23 ? -11.551 19.849 50.970 1.00 23.67 18 GLN B O 1
ATOM 823 N N . GLN B 1 24 ? -12.416 18.240 49.660 1.00 30.64 19 GLN B N 1
ATOM 824 C CA . GLN B 1 24 ? -11.514 18.517 48.548 1.00 23.83 19 GLN B CA 1
ATOM 825 C C . GLN B 1 24 ? -11.694 19.953 48.054 1.00 26.19 19 GLN B C 1
ATOM 826 O O . GLN B 1 24 ? -10.743 20.595 47.609 1.00 27.81 19 GLN B O 1
ATOM 832 N N . ASP B 1 25 ? -12.917 20.457 48.156 1.00 23.03 20 ASP B N 1
ATOM 833 C CA . ASP B 1 25 ? -13.196 21.849 47.834 1.00 27.30 20 ASP B CA 1
ATOM 834 C C . ASP B 1 25 ? -12.472 22.805 48.795 1.00 25.54 20 ASP B C 1
ATOM 835 O O . ASP B 1 25 ? -11.892 23.806 48.368 1.00 24.60 20 ASP B O 1
ATOM 840 N N . ALA B 1 26 ? -12.523 22.490 50.089 1.00 24.29 21 ALA B N 1
ATOM 841 C CA . ALA B 1 26 ? -11.880 23.308 51.119 1.00 21.79 21 ALA B CA 1
ATOM 842 C C . ALA B 1 26 ? -10.395 23.435 50.845 1.00 16.54 21 ALA B C 1
ATOM 843 O O . ALA B 1 26 ? -9.821 24.514 50.989 1.00 23.26 21 ALA B O 1
ATOM 845 N N . VAL B 1 27 ? -9.780 22.328 50.442 1.00 17.76 22 VAL B N 1
ATOM 846 C CA . VAL B 1 27 ? -8.381 22.308 50.015 1.00 17.72 22 VAL B CA 1
ATOM 847 C C . VAL B 1 27 ? -8.139 23.184 48.774 1.00 20.43 22 VAL B C 1
ATOM 848 O O . VAL B 1 27 ? -7.208 23.994 48.749 1.00 16.56 22 VAL B O 1
ATOM 852 N N . ASP B 1 28 ? -8.972 23.014 47.747 1.00 18.73 23 ASP B N 1
ATOM 853 C CA . ASP B 1 28 ? -8.829 23.793 46.510 1.00 19.48 23 ASP B CA 1
ATOM 854 C C . ASP B 1 28 ? -9.010 25.296 46.768 1.00 15.71 23 ASP B C 1
ATOM 855 O O . ASP B 1 28 ? -8.254 26.123 46.254 1.00 21.58 23 ASP B O 1
ATOM 860 N N . CYS B 1 29 ? -10.015 25.628 47.572 1.00 17.46 24 CYS B N 1
ATOM 861 C CA . CYS B 1 29 ? -10.278 27.005 47.953 1.00 17.53 24 CYS B CA 1
ATOM 862 C C . CYS B 1 29 ? -9.129 27.615 48.769 1.00 20.57 24 CYS B C 1
ATOM 863 O O . CYS B 1 29 ? -8.735 28.757 48.543 1.00 18.38 24 CYS B O 1
ATOM 866 N N . ALA B 1 30 ? -8.587 26.855 49.716 1.00 15.89 25 ALA B N 1
ATOM 867 C CA . ALA B 1 30 ? -7.475 27.352 50.517 1.00 14.87 25 ALA B CA 1
ATOM 868 C C . ALA B 1 30 ? -6.234 27.547 49.649 1.00 17.24 25 ALA B C 1
ATOM 869 O O . ALA B 1 30 ? -5.444 28.472 49.867 1.00 14.62 25 ALA B O 1
ATOM 871 N N . THR B 1 31 ? -6.074 26.688 48.644 1.00 17.58 26 THR B N 1
ATOM 872 C CA . THR B 1 31 ? -4.940 26.793 47.726 1.00 13.04 26 THR B CA 1
ATOM 873 C C . THR B 1 31 ? -5.020 28.111 46.942 1.00 16.28 26 THR B C 1
ATOM 874 O O . THR B 1 31 ? -4.014 28.805 46.783 1.00 17.63 26 THR B O 1
ATOM 878 N N . GLN B 1 32 ? -6.225 28.458 46.496 1.00 15.07 27 GLN B N 1
ATOM 879 C CA . GLN B 1 32 ? -6.479 29.743 45.842 1.00 23.70 27 GLN B CA 1
ATOM 880 C C . GLN B 1 32 ? -6.135 30.906 46.767 1.00 23.33 27 GLN B C 1
ATOM 881 O O . GLN B 1 32 ? -5.554 31.899 46.335 1.00 18.40 27 GLN B O 1
ATOM 887 N N . ALA B 1 33 ? -6.501 30.774 48.040 1.00 18.77 28 ALA B N 1
ATOM 888 C CA . ALA B 1 33 ? -6.253 31.826 49.029 1.00 13.98 28 ALA B CA 1
ATOM 889 C C . ALA B 1 33 ? -4.774 32.087 49.235 1.00 15.14 28 ALA B C 1
ATOM 890 O O . ALA B 1 33 ? -4.345 33.245 49.308 1.00 17.96 28 ALA B O 1
ATOM 892 N N . LEU B 1 34 ? -3.998 31.011 49.337 1.00 12.83 29 LEU B N 1
ATOM 893 C CA . LEU B 1 34 ? -2.556 31.113 49.541 1.00 19.11 29 LEU B CA 1
ATOM 894 C C . LEU B 1 34 ? -1.856 31.670 48.309 1.00 15.22 29 LEU B C 1
ATOM 895 O O . LEU B 1 34 ? -0.820 32.322 48.417 1.00 18.87 29 LEU B O 1
ATOM 900 N N . GLU B 1 35 ? -2.418 31.392 47.139 1.00 18.86 30 GLU B N 1
ATOM 901 C CA . GLU B 1 35 ? -1.876 31.930 45.903 1.00 22.28 30 GLU B CA 1
ATOM 902 C C . GLU B 1 35 ? -2.046 33.449 45.867 1.00 17.27 30 GLU B C 1
ATOM 903 O O . GLU B 1 35 ? -1.145 34.164 45.455 1.00 21.33 30 GLU B O 1
ATOM 909 N N . LYS B 1 36 ? -3.199 33.933 46.313 1.00 15.30 31 LYS B N 1
ATOM 910 C CA . LYS B 1 36 ? -3.477 35.367 46.278 1.00 14.46 31 LYS B CA 1
ATOM 911 C C . LYS B 1 36 ? -2.953 36.162 47.492 1.00 12.39 31 LYS B C 1
ATOM 912 O O . LYS B 1 36 ? -2.450 37.274 47.324 1.00 13.11 31 LYS B O 1
ATOM 918 N N . TYR B 1 37 ? -3.062 35.603 48.700 1.00 17.85 32 TYR B N 1
ATOM 919 C CA . TYR B 1 37 ? -2.710 36.341 49.929 1.00 12.28 32 TYR B CA 1
ATOM 920 C C . TYR B 1 37 ? -1.599 35.705 50.765 1.00 15.55 32 TYR B C 1
ATOM 921 O O . TYR B 1 37 ? -1.370 34.503 50.694 1.00 17.06 32 TYR B O 1
ATOM 930 N N . ASN B 1 38 ? -0.934 36.526 51.581 1.00 12.52 33 ASN B N 1
ATOM 931 C CA . ASN B 1 38 ? 0.135 36.071 52.458 1.00 14.67 33 ASN B CA 1
ATOM 932 C C . ASN B 1 38 ? -0.216 36.171 53.932 1.00 11.83 33 ASN B C 1
ATOM 933 O O . ASN B 1 38 ? 0.390 35.504 54.758 1.00 15.03 33 ASN B O 1
ATOM 938 N N . ILE B 1 39 ? -1.173 37.030 54.250 1.00 14.54 34 ILE B N 1
ATOM 939 C CA . ILE B 1 39 ? -1.516 37.316 55.637 1.00 17.42 34 ILE B CA 1
ATOM 940 C C . ILE B 1 39 ? -2.640 36.383 56.054 1.00 13.39 34 ILE B C 1
ATOM 941 O O . ILE B 1 39 ? -3.618 36.243 55.325 1.00 10.26 34 ILE B O 1
ATOM 946 N N . GLU B 1 40 ? -2.496 35.746 57.219 1.00 9.79 35 GLU B N 1
ATOM 947 C CA . GLU B 1 40 ? -3.420 34.682 57.617 1.00 11.41 35 GLU B CA 1
ATOM 948 C C . GLU B 1 40 ? -4.860 35.169 57.705 1.00 10.93 35 GLU B C 1
ATOM 949 O O . GLU B 1 40 ? -5.788 34.459 57.298 1.00 10.55 35 GLU B O 1
ATOM 955 N N . LYS B 1 41 ? -5.047 36.388 58.212 1.00 10.57 36 LYS B N 1
ATOM 956 C CA . LYS B 1 41 ? -6.380 36.972 58.301 1.00 12.02 36 LYS B CA 1
ATOM 957 C C . LYS B 1 41 ? -7.059 37.078 56.920 1.00 11.21 36 LYS B C 1
ATOM 958 O O . LYS B 1 41 ? -8.257 36.829 56.776 1.00 10.93 36 LYS B O 1
ATOM 964 N N . ASP B 1 42 ? -6.284 37.449 55.908 1.00 14.97 37 ASP B N 1
ATOM 965 C CA . ASP B 1 42 ? -6.822 37.613 54.563 1.00 12.17 37 ASP B CA 1
ATOM 966 C C . ASP B 1 42 ? -7.150 36.255 53.959 1.00 11.69 37 ASP B C 1
ATOM 967 O O . ASP B 1 42 ? -8.176 36.093 53.307 1.00 13.88 37 ASP B O 1
ATOM 972 N N . ILE B 1 43 ? -6.261 35.289 54.179 1.00 10.96 38 ILE B N 1
ATOM 973 C CA . ILE B 1 43 ? -6.480 33.919 53.726 1.00 16.47 38 ILE B CA 1
ATOM 974 C C . ILE B 1 43 ? -7.766 33.357 54.335 1.00 13.93 38 ILE B C 1
ATOM 975 O O . ILE B 1 43 ? -8.605 32.791 53.632 1.00 11.59 38 ILE B O 1
ATOM 980 N N . ALA B 1 44 ? -7.922 33.535 55.646 1.00 12.97 39 ALA B N 1
ATOM 981 C CA . ALA B 1 44 ? -9.122 33.082 56.345 1.00 10.85 39 ALA B CA 1
ATOM 982 C C . ALA B 1 44 ? -10.364 33.773 55.808 1.00 14.65 39 ALA B C 1
ATOM 983 O O . ALA B 1 44 ? -11.411 33.144 55.658 1.00 11.87 39 ALA B O 1
ATOM 985 N N . ALA B 1 45 ? -10.243 35.070 55.530 1.00 15.69 40 ALA B N 1
ATOM 986 C CA . ALA B 1 45 ? -11.344 35.837 54.965 1.00 17.93 40 ALA B CA 1
ATOM 987 C C . ALA B 1 45 ? -11.770 35.247 53.633 1.00 13.16 40 ALA B C 1
ATOM 988 O O . ALA B 1 45 ? -12.955 35.004 53.401 1.00 20.01 40 ALA B O 1
ATOM 990 N N . TYR B 1 46 ? -10.793 35.036 52.760 1.00 15.52 41 TYR B N 1
ATOM 991 C CA . TYR B 1 46 ? -11.052 34.480 51.437 1.00 17.17 41 TYR B CA 1
ATOM 992 C C . TYR B 1 46 ? -11.818 33.172 51.555 1.00 18.37 41 TYR B C 1
ATOM 993 O O . TYR B 1 46 ? -12.848 32.982 50.922 1.00 18.44 41 TYR B O 1
ATOM 1002 N N . ILE B 1 47 ? -11.315 32.278 52.393 1.00 14.77 42 ILE B N 1
ATOM 1003 C CA . ILE B 1 47 ? -11.947 30.974 52.555 1.00 15.21 42 ILE B CA 1
ATOM 1004 C C . ILE B 1 47 ? -13.352 31.091 53.136 1.00 16.47 42 ILE B C 1
ATOM 1005 O O . ILE B 1 47 ? -14.287 30.464 52.626 1.00 18.82 42 ILE B O 1
ATOM 1010 N N . LYS B 1 48 ? -13.509 31.898 54.185 1.00 16.67 43 LYS B N 1
ATOM 1011 C CA . LYS B 1 48 ? -14.815 32.054 54.835 1.00 19.35 43 LYS B CA 1
ATOM 1012 C C . LYS B 1 48 ? -15.862 32.640 53.894 1.00 20.68 43 LYS B C 1
ATOM 1013 O O . LYS B 1 48 ? -16.989 32.169 53.863 1.00 19.53 43 LYS B O 1
ATOM 1019 N N . LYS B 1 49 ? -15.498 33.689 53.155 1.00 19.92 44 LYS B N 1
ATOM 1020 C CA . LYS B 1 49 ? -16.445 34.328 52.239 1.00 19.89 44 LYS B CA 1
ATOM 1021 C C . LYS B 1 49 ? -16.879 33.369 51.123 1.00 23.47 44 LYS B C 1
ATOM 1022 O O . LYS B 1 49 ? -18.060 33.294 50.784 1.00 31.86 44 LYS B O 1
ATOM 1028 N N . GLU B 1 50 ? -15.921 32.635 50.565 1.00 21.13 45 GLU B N 1
ATOM 1029 C CA . GLU B 1 50 ? -16.205 31.684 49.497 1.00 26.07 45 GLU B CA 1
ATOM 1030 C C . GLU B 1 50 ? -17.128 30.560 49.939 1.00 30.20 45 GLU B C 1
ATOM 1031 O O . GLU B 1 50 ? -18.030 30.173 49.195 1.00 29.32 45 GLU B O 1
ATOM 1037 N N . PHE B 1 51 ? -16.909 30.035 51.142 1.00 15.06 46 PHE B N 1
ATOM 1038 C CA . PHE B 1 51 ? -17.781 28.993 51.668 1.00 24.81 46 PHE B CA 1
ATOM 1039 C C . PHE B 1 51 ? -19.156 29.534 52.062 1.00 28.92 46 PHE B C 1
ATOM 1040 O O . PHE B 1 51 ? -20.152 28.820 51.984 1.00 34.97 46 PHE B O 1
ATOM 1048 N N . ASP B 1 52 ? -19.210 30.796 52.477 1.00 27.98 47 ASP B N 1
ATOM 1049 C CA . ASP B 1 52 ? -20.485 31.453 52.725 1.00 30.76 47 ASP B CA 1
ATOM 1050 C C . ASP B 1 52 ? -21.234 31.620 51.400 1.00 36.40 47 ASP B C 1
ATOM 1051 O O . ASP B 1 52 ? -22.464 31.527 51.346 1.00 34.95 47 ASP B O 1
ATOM 1056 N N . LYS B 1 53 ? -20.471 31.848 50.335 1.00 32.75 48 LYS B N 1
ATOM 1057 C CA . LYS 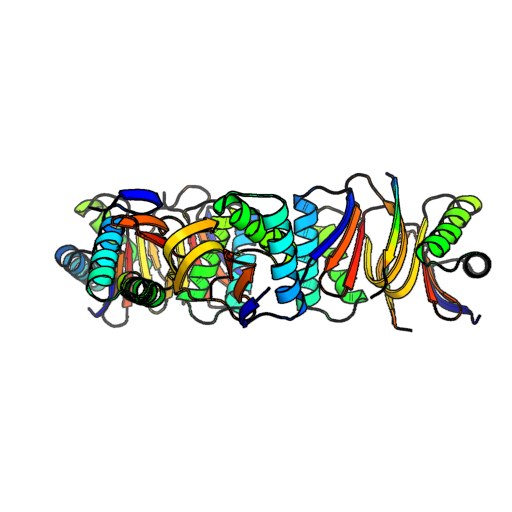B 1 53 ? -21.026 32.058 49.001 1.00 34.01 48 LYS B CA 1
ATOM 1058 C C . LYS B 1 53 ? -21.594 30.776 48.384 1.00 39.28 48 LYS B C 1
ATOM 1059 O O . LYS B 1 53 ? -22.687 30.789 47.818 1.00 39.68 48 LYS B O 1
ATOM 1065 N N . LYS B 1 54 ? -20.858 29.672 48.502 1.00 31.98 49 LYS B N 1
ATOM 1066 C CA . LYS B 1 54 ? -21.212 28.438 47.803 1.00 32.14 49 LYS B CA 1
ATOM 1067 C C . LYS B 1 54 ? -22.056 27.460 48.609 1.00 33.82 49 LYS B C 1
ATOM 1068 O O . LYS B 1 54 ? -22.705 26.590 48.034 1.00 37.14 49 LYS B O 1
ATOM 1074 N N . TYR B 1 55 ? -22.046 27.587 49.933 1.00 37.27 50 TYR B N 1
ATOM 1075 C CA . TYR B 1 55 ? -22.738 26.619 50.784 1.00 36.09 50 TYR B CA 1
ATOM 1076 C C . TYR B 1 55 ? -23.564 27.286 51.881 1.00 37.77 50 TYR B C 1
ATOM 1077 O O . TYR B 1 55 ? -23.866 26.654 52.895 1.00 43.49 50 TYR B O 1
ATOM 1086 N N . ASN B 1 56 ? -23.918 28.555 51.666 1.00 37.36 51 ASN B N 1
ATOM 1087 C CA . ASN B 1 56 ? -24.671 29.375 52.632 1.00 40.23 51 ASN B CA 1
ATOM 1088 C C . ASN B 1 56 ? -23.931 29.697 53.933 1.00 38.10 51 ASN B C 1
ATOM 1089 O O . ASN B 1 56 ? -23.167 28.873 54.437 1.00 38.71 51 ASN B O 1
ATOM 1094 N N . PRO B 1 57 ? -24.177 30.898 54.488 1.00 38.21 52 PRO B N 1
ATOM 1095 C CA . PRO B 1 57 ? -23.712 31.280 55.829 1.00 39.48 52 PRO B CA 1
ATOM 1096 C C . PRO B 1 57 ? -24.230 30.295 56.885 1.00 40.28 52 PRO B C 1
ATOM 1097 O O . PRO B 1 57 ? -25.167 29.555 56.586 1.00 43.10 52 PRO B O 1
ATOM 1101 N N . THR B 1 58 ? -23.643 30.260 58.083 1.00 41.96 53 THR B N 1
ATOM 1102 C CA . THR B 1 58 ? -22.518 31.111 58.468 1.00 38.49 53 THR B CA 1
ATOM 1103 C C . THR B 1 58 ? -21.267 30.279 58.746 1.00 35.99 53 THR B C 1
ATOM 1104 O O . THR B 1 58 ? -21.273 29.394 59.604 1.00 30.80 53 THR B O 1
ATOM 1108 N N . TRP B 1 59 ? -20.195 30.562 58.014 1.00 30.76 54 TRP B N 1
ATOM 1109 C CA . TRP B 1 59 ? -18.934 29.864 58.230 1.00 33.51 54 TRP B CA 1
ATOM 1110 C C . TRP B 1 59 ? -17.954 30.730 59.026 1.00 24.28 54 TRP B C 1
ATOM 1111 O O . TRP B 1 59 ? -18.107 31.953 59.102 1.00 27.22 54 TRP B O 1
ATOM 1122 N N . HIS B 1 60 ? -16.958 30.086 59.624 1.00 21.50 55 HIS B N 1
ATOM 1123 C CA . HIS B 1 60 ? -15.900 30.786 60.342 1.00 21.22 55 HIS B CA 1
ATOM 1124 C C . HIS B 1 60 ? -14.586 30.088 60.010 1.00 18.17 55 HIS B C 1
ATOM 1125 O O . HIS B 1 60 ? -14.541 28.861 59.935 1.00 19.10 55 HIS B O 1
ATOM 1132 N N . CYS B 1 61 ? -13.518 30.854 59.801 1.00 17.33 56 CYS B N 1
ATOM 1133 C CA . CYS B 1 61 ? -12.244 30.254 59.396 1.00 13.63 56 CYS B CA 1
ATOM 1134 C C . CYS B 1 61 ? -11.049 30.744 60.209 1.00 12.26 56 CYS B C 1
ATOM 1135 O O . CYS B 1 61 ? -10.925 31.935 60.513 1.00 15.19 56 CYS B O 1
ATOM 1138 N N . ILE B 1 62 ? -10.156 29.822 60.541 1.00 11.53 57 ILE B N 1
ATOM 1139 C CA . ILE B 1 62 ? -8.941 30.175 61.276 1.00 11.86 57 ILE B CA 1
ATOM 1140 C C . ILE B 1 62 ? -7.727 29.601 60.551 1.00 11.57 57 ILE B C 1
ATOM 1141 O O . ILE B 1 62 ? -7.699 28.424 60.185 1.00 12.39 57 ILE B O 1
ATOM 1146 N N . VAL B 1 63 ? -6.739 30.449 60.301 1.00 8.37 58 VAL B N 1
ATOM 1147 C CA . VAL B 1 63 ? -5.572 30.035 59.548 1.00 8.83 58 VAL B CA 1
ATOM 1148 C C . VAL B 1 63 ? -4.326 30.382 60.339 1.00 7.97 58 VAL B C 1
ATOM 1149 O O . VAL B 1 63 ? -4.161 31.529 60.763 1.00 9.74 58 VAL B O 1
ATOM 1153 N N . GLY B 1 64 ? -3.447 29.412 60.563 1.00 6.98 59 GLY B N 1
ATOM 1154 C CA . GLY B 1 64 ? -2.271 29.705 61.374 1.00 11.55 59 GLY B CA 1
ATOM 1155 C C . GLY B 1 64 ? -1.260 28.586 61.480 1.00 16.68 59 GLY B C 1
ATOM 1156 O O . GLY B 1 64 ? -1.521 27.456 61.081 1.00 13.45 59 GLY B O 1
ATOM 1157 N N . ARG B 1 65 ? -0.098 28.914 62.028 1.00 12.94 60 ARG B N 1
ATOM 1158 C CA . ARG B 1 65 ? 0.978 27.955 62.214 1.00 16.58 60 ARG B CA 1
ATOM 1159 C C . ARG B 1 65 ? 1.071 27.541 63.668 1.00 20.48 60 ARG B C 1
ATOM 1160 O O . ARG B 1 65 ? 1.674 26.520 63.996 1.00 26.34 60 ARG B O 1
ATOM 1168 N N . ASN B 1 66 ? 0.464 28.329 64.545 1.00 12.90 61 ASN B N 1
ATOM 1169 C CA . ASN B 1 66 ? 0.463 27.988 65.968 1.00 16.74 61 ASN B CA 1
ATOM 1170 C C . ASN B 1 66 ? -0.823 28.404 66.691 1.00 11.50 61 ASN B C 1
ATOM 1171 O O . ASN B 1 66 ? -0.989 29.562 67.073 1.00 12.75 61 ASN B O 1
ATOM 1176 N N . PHE B 1 67 ? -1.744 27.462 66.857 1.00 10.52 62 PHE B N 1
ATOM 1177 C CA . PHE B 1 67 ? -2.953 27.719 67.623 1.00 7.27 62 PHE B CA 1
ATOM 1178 C C . PHE B 1 67 ? -3.631 26.422 68.012 1.00 13.62 62 PHE B C 1
ATOM 1179 O O . PHE B 1 67 ? -3.407 25.388 67.397 1.00 11.89 62 PHE B O 1
ATOM 1187 N N . GLY B 1 68 ? -4.451 26.498 69.052 1.00 11.71 63 GLY B N 1
ATOM 1188 C CA . GLY B 1 68 ? -5.328 25.414 69.432 1.00 16.04 63 GLY B CA 1
ATOM 1189 C C . GLY B 1 68 ? -6.741 25.954 69.439 1.00 15.52 63 GLY B C 1
ATOM 1190 O O . GLY B 1 68 ? -6.944 27.158 69.571 1.00 14.05 63 GLY B O 1
ATOM 1191 N N . SER B 1 69 ? -7.728 25.082 69.301 1.00 13.82 64 SER B N 1
ATOM 1192 C CA . SER B 1 69 ? -9.103 25.544 69.309 1.00 13.14 64 SER B CA 1
ATOM 1193 C C . SER B 1 69 ? -10.044 24.605 70.045 1.00 20.58 64 SER B C 1
ATOM 1194 O O . SER B 1 69 ? -9.726 23.440 70.293 1.00 19.70 64 SER B O 1
ATOM 1197 N N . TYR B 1 70 ? -11.205 25.134 70.399 1.00 20.36 65 TYR B N 1
ATOM 1198 C CA . TYR B 1 70 ? -12.291 24.319 70.918 1.00 20.31 65 TYR B CA 1
ATOM 1199 C C . TYR B 1 70 ? -13.582 25.013 70.513 1.00 18.60 65 TYR B C 1
ATOM 1200 O O . TYR B 1 70 ? -13.986 26.015 71.105 1.00 18.87 65 TYR B O 1
ATOM 1209 N N . VAL B 1 71 ? -14.215 24.495 69.467 1.00 23.54 66 VAL B N 1
ATOM 1210 C CA . VAL B 1 71 ? -15.406 25.133 68.921 1.00 28.71 66 VAL B CA 1
ATOM 1211 C C . VAL B 1 71 ? -16.560 24.136 68.836 1.00 28.27 66 VAL B C 1
ATOM 1212 O O . VAL B 1 71 ? -16.340 22.920 68.853 1.00 24.73 66 VAL B O 1
ATOM 1216 N N . THR B 1 72 ? -17.782 24.664 68.762 1.00 28.42 67 THR B N 1
ATOM 1217 C CA . THR B 1 72 ? -18.991 23.851 68.599 1.00 35.23 67 THR B CA 1
ATOM 1218 C C . THR B 1 72 ? -19.494 23.950 67.163 1.00 34.21 67 THR B C 1
ATOM 1219 O O . THR B 1 72 ? -19.985 24.998 66.733 1.00 35.74 67 THR B O 1
ATOM 1223 N N . HIS B 1 73 ? -19.379 22.856 66.421 1.00 35.76 68 HIS B N 1
ATOM 1224 C CA . HIS B 1 73 ? -19.683 22.896 65.003 1.00 34.64 68 HIS B CA 1
ATOM 1225 C C . HIS B 1 73 ? -20.972 22.171 64.634 1.00 41.37 68 HIS B C 1
ATOM 1226 O O . HIS B 1 73 ? -21.458 21.309 65.362 1.00 40.34 68 HIS B O 1
ATOM 1233 N N . GLU B 1 74 ? -21.508 22.548 63.481 1.00 41.44 69 GLU B N 1
ATOM 1234 C CA . GLU B 1 74 ? -22.658 21.902 62.882 1.00 39.46 69 GLU B CA 1
ATOM 1235 C C . GLU B 1 74 ? -22.238 20.535 62.355 1.00 40.77 69 GLU B C 1
ATOM 1236 O O . GLU B 1 74 ? -21.115 20.362 61.873 1.00 35.44 69 GLU B O 1
ATOM 1242 N N . THR B 1 75 ? -23.134 19.560 62.456 1.00 45.15 70 THR B N 1
ATOM 1243 C CA . THR B 1 75 ? -22.891 18.247 61.873 1.00 46.12 70 THR B CA 1
ATOM 1244 C C . THR B 1 75 ? -22.599 18.377 60.377 1.00 37.64 70 THR B C 1
ATOM 1245 O O . THR B 1 75 ? -23.239 19.171 59.681 1.00 35.33 70 THR B O 1
ATOM 1249 N N . ARG B 1 76 ? -21.604 17.622 59.907 1.00 37.12 71 ARG B N 1
ATOM 1250 C CA . ARG B 1 76 ? -21.193 17.600 58.496 1.00 39.02 71 ARG B CA 1
ATOM 1251 C C . ARG B 1 76 ? -20.586 18.910 57.977 1.00 40.63 71 ARG B C 1
ATOM 1252 O O . ARG B 1 76 ? -20.325 19.046 56.781 1.00 37.71 71 ARG B O 1
ATOM 1260 N N . HIS B 1 77 ? -20.342 19.862 58.874 1.00 40.64 72 HIS B N 1
ATOM 1261 C CA . HIS B 1 77 ? -19.782 21.152 58.472 1.00 32.98 72 HIS B CA 1
ATOM 1262 C C . HIS B 1 77 ? -18.577 21.573 59.313 1.00 25.80 72 HIS B C 1
ATOM 1263 O O . HIS B 1 77 ? -18.532 22.689 59.832 1.00 28.02 72 HIS B O 1
ATOM 1270 N N . PHE B 1 78 ? -17.607 20.669 59.426 1.00 25.48 73 PHE B N 1
ATOM 1271 C CA . PHE B 1 78 ? -16.383 20.910 60.176 1.00 26.13 73 PHE B CA 1
ATOM 1272 C C . PHE B 1 78 ? -15.186 20.280 59.477 1.00 21.27 73 PHE B C 1
ATOM 1273 O O . PHE B 1 78 ? -15.210 19.105 59.119 1.00 23.71 73 PHE B O 1
ATOM 1281 N N . ILE B 1 79 ? -14.122 21.056 59.314 1.00 19.07 74 ILE B N 1
ATOM 1282 C CA . ILE B 1 79 ? -12.867 20.502 58.830 1.00 17.51 74 ILE B CA 1
ATOM 1283 C C . ILE B 1 79 ? -11.663 21.210 59.454 1.00 21.24 74 ILE B C 1
ATOM 1284 O O . ILE B 1 79 ? -11.716 22.398 59.774 1.00 16.34 74 ILE B O 1
ATOM 1289 N N . TYR B 1 80 ? -10.588 20.454 59.630 1.00 17.18 75 TYR B N 1
ATOM 1290 C CA . TYR B 1 80 ? -9.337 20.959 60.164 1.00 19.44 75 TYR B CA 1
ATOM 1291 C C . TYR B 1 80 ? -8.214 20.286 59.386 1.00 18.23 75 TYR B C 1
ATOM 1292 O O . TYR B 1 80 ? -8.094 19.056 59.401 1.00 23.10 75 TYR B O 1
ATOM 1301 N N . PHE B 1 81 ? -7.390 21.073 58.700 1.00 13.08 76 PHE B N 1
ATOM 1302 C CA . PHE B 1 81 ? -6.346 20.486 57.864 1.00 12.45 76 PHE B CA 1
ATOM 1303 C C . PHE B 1 81 ? -5.098 21.334 57.685 1.00 16.52 76 PHE B C 1
ATOM 1304 O O . PHE B 1 81 ? -5.098 22.535 57.934 1.00 16.50 76 PHE B O 1
ATOM 1312 N N . TYR B 1 82 ? -4.020 20.701 57.252 1.00 14.91 77 TYR B N 1
ATOM 1313 C CA . TYR B 1 82 ? -2.824 21.445 56.930 1.00 15.33 77 TYR B CA 1
ATOM 1314 C C . TYR B 1 82 ? -2.764 21.584 55.422 1.00 22.90 77 TYR B C 1
ATOM 1315 O O . TYR B 1 82 ? -3.270 20.728 54.691 1.00 22.09 77 TYR B O 1
ATOM 1324 N N . LEU B 1 83 ? -2.157 22.668 54.961 1.00 18.02 78 LEU B N 1
ATOM 1325 C CA . LEU B 1 83 ? -1.904 22.868 53.543 1.00 20.11 78 LEU B CA 1
ATOM 1326 C C . LEU B 1 83 ? -0.560 23.540 53.501 1.00 23.94 78 LEU B C 1
ATOM 1327 O O . LEU B 1 83 ? -0.441 24.705 53.872 1.00 27.47 78 LEU B O 1
ATOM 1332 N N . GLY B 1 84 ? 0.460 22.812 53.068 1.00 27.33 79 GLY B N 1
ATOM 1333 C CA . GLY B 1 84 ? 1.814 23.311 53.186 1.00 32.61 79 GLY B CA 1
ATOM 1334 C C . GLY B 1 84 ? 2.084 23.478 54.668 1.00 37.04 79 GLY B C 1
ATOM 1335 O O . GLY B 1 84 ? 1.636 22.660 55.478 1.00 32.33 79 GLY B O 1
ATOM 1336 N N . GLN B 1 85 ? 2.774 24.552 55.036 1.00 43.93 80 GLN B N 1
ATOM 1337 C CA . GLN B 1 85 ? 3.098 24.778 56.442 1.00 47.95 80 GLN B CA 1
ATOM 1338 C C . GLN B 1 85 ? 2.133 25.745 57.136 1.00 42.56 80 GLN B C 1
ATOM 1339 O O . GLN B 1 85 ? 2.558 26.658 57.841 1.00 40.76 80 GLN B O 1
ATOM 1345 N N . VAL B 1 86 ? 0.835 25.533 56.939 1.00 27.85 81 VAL B N 1
ATOM 1346 C CA . VAL B 1 86 ? -0.181 26.318 57.627 1.00 23.26 81 VAL B CA 1
ATOM 1347 C C . VAL B 1 86 ? -1.366 25.409 57.974 1.00 20.65 81 VAL B C 1
ATOM 1348 O O . VAL B 1 86 ? -1.717 24.520 57.201 1.00 20.79 81 VAL B O 1
ATOM 1352 N N . ALA B 1 87 ? -1.946 25.604 59.156 1.00 11.31 82 ALA B N 1
ATOM 1353 C CA . ALA B 1 87 ? -3.120 24.848 59.583 1.00 16.28 82 ALA B CA 1
ATOM 1354 C C . ALA B 1 87 ? -4.385 25.663 59.364 1.00 15.03 82 ALA B C 1
ATOM 1355 O O . ALA B 1 87 ? -4.389 26.877 59.536 1.00 13.76 82 ALA B O 1
ATOM 1357 N N . ILE B 1 88 ? -5.466 24.987 59.001 1.00 12.92 83 ILE B N 1
ATOM 1358 C CA . ILE B 1 88 ? -6.702 25.659 58.655 1.00 10.82 83 ILE B CA 1
ATOM 1359 C C . ILE B 1 88 ? -7.909 25.020 59.333 1.00 12.44 83 ILE B C 1
ATOM 1360 O O . ILE B 1 88 ? -8.164 23.826 59.178 1.00 18.47 83 ILE B O 1
ATOM 1365 N N . LEU B 1 89 ? -8.640 25.830 60.090 1.00 12.51 84 LEU B N 1
ATOM 1366 C CA . LEU B 1 89 ? -9.885 25.417 60.710 1.00 15.89 84 LEU B CA 1
ATOM 1367 C C . LEU B 1 89 ? -11.046 26.146 60.047 1.00 16.51 84 LEU B C 1
ATOM 1368 O O . LEU B 1 89 ? -11.053 27.376 59.968 1.00 17.42 84 LEU B O 1
ATOM 1373 N N . LEU B 1 90 ? -12.035 25.384 59.591 1.00 17.41 85 LEU B N 1
ATOM 1374 C CA . LEU B 1 90 ? -13.188 25.940 58.881 1.00 18.99 85 LEU B CA 1
ATOM 1375 C C . LEU B 1 90 ? -14.458 25.221 59.321 1.00 21.90 85 LEU B C 1
ATOM 1376 O O . LEU B 1 90 ? -14.519 23.998 59.270 1.00 20.90 85 LEU B O 1
ATOM 1381 N N . PHE B 1 91 ? -15.471 25.967 59.754 1.00 25.12 86 PHE B N 1
ATOM 1382 C CA . PHE B 1 91 ? -16.662 25.322 60.292 1.00 23.00 86 PHE B CA 1
ATOM 1383 C C . PHE B 1 91 ? -17.898 26.220 60.365 1.00 26.51 86 PHE B C 1
ATOM 1384 O O . PHE B 1 91 ? -17.792 27.446 60.428 1.00 28.06 86 PHE B O 1
ATOM 1392 N N . LYS B 1 92 ? -19.072 25.589 60.374 1.00 27.01 87 LYS B N 1
ATOM 1393 C CA . LYS B 1 92 ? -20.317 26.281 60.689 1.00 32.38 87 LYS B CA 1
ATOM 1394 C C . LYS B 1 92 ? -20.696 26.003 62.134 1.00 32.89 87 LYS B C 1
ATOM 1395 O O . LYS B 1 92 ? -20.496 24.895 62.630 1.00 33.38 87 LYS B O 1
ATOM 1401 N N . SER B 1 93 ? -21.247 27.006 62.808 1.00 29.52 88 SER B N 1
ATOM 1402 C CA . SER B 1 93 ? -21.599 26.860 64.216 1.00 34.71 88 SER B CA 1
ATOM 1403 C C . SER B 1 93 ? -22.750 25.872 64.417 1.00 37.70 88 SER B C 1
ATOM 1404 O O . SER B 1 93 ? -22.850 25.219 65.463 1.00 41.21 88 SER B O 1
ATOM 1407 N N . TYR C 2 2 ? -28.541 40.028 65.588 1.00 49.69 236 TYR C N 1
ATOM 1408 C CA . TYR C 2 2 ? -27.600 41.042 65.115 1.00 53.70 236 TYR C CA 1
ATOM 1409 C C . TYR C 2 2 ? -26.162 40.528 65.154 1.00 55.34 236 TYR C C 1
ATOM 1410 O O . TYR C 2 2 ? -25.549 40.457 66.220 1.00 46.00 236 TYR C O 1
ATOM 1412 N N . SER C 2 3 ? -25.630 40.179 63.984 1.00 57.47 237 SER C N 1
ATOM 1413 C CA . SER C 2 3 ? -24.291 39.605 63.881 1.00 48.48 237 SER C CA 1
ATOM 1414 C C . SER C 2 3 ? -23.318 40.539 63.168 1.00 50.44 237 SER C C 1
ATOM 1415 O O . SER C 2 3 ? -23.704 41.285 62.266 1.00 47.57 237 SER C O 1
ATOM 1418 N N . SER C 2 4 ? -22.054 40.484 63.578 1.00 42.68 238 SER C N 1
ATOM 1419 C CA . SER C 2 4 ? -21.004 41.275 62.945 1.00 40.32 238 SER C CA 1
ATOM 1420 C C . SER C 2 4 ? -19.821 40.397 62.529 1.00 35.28 238 SER C C 1
ATOM 1421 O O . SER C 2 4 ? -19.585 39.332 63.103 1.00 31.65 238 SER C O 1
ATOM 1424 N N . THR C 2 5 ? -19.080 40.856 61.527 1.00 38.47 239 THR C N 1
ATOM 1425 C CA . THR C 2 5 ? -17.979 40.082 60.958 1.00 36.41 239 THR C CA 1
ATOM 1426 C C . THR C 2 5 ? -16.632 40.802 61.089 1.00 33.11 239 THR C C 1
ATOM 1427 O O . THR C 2 5 ? -16.483 41.936 60.638 1.00 30.46 239 THR C O 1
ATOM 1431 N N . THR C 2 6 ? -15.649 40.140 61.696 1.00 33.51 240 THR C N 1
ATOM 1432 C CA . THR C 2 6 ? -14.352 40.771 61.935 1.00 26.46 240 THR C CA 1
ATOM 1433 C C . THR C 2 6 ? -13.166 39.794 61.864 1.00 32.27 240 THR C C 1
ATOM 1434 O O . THR C 2 6 ? -13.277 38.605 62.209 1.00 28.55 240 THR C O 1
ATOM 1438 N N . GLY C 2 7 ? -12.031 40.311 61.406 1.00 25.58 241 GLY C N 1
ATOM 1439 C CA . GLY C 2 7 ? -10.823 39.517 61.285 1.00 25.24 241 GLY C CA 1
ATOM 1440 C C . GLY C 2 7 ? -9.801 39.864 62.353 1.00 22.67 241 GLY C C 1
ATOM 1441 O O . GLY C 2 7 ? -9.763 40.994 62.838 1.00 21.06 241 GLY C O 1
ATOM 1442 N N . THR C 2 8 ? -8.979 38.889 62.727 1.00 18.79 242 THR C N 1
ATOM 1443 C CA . THR C 2 8 ? -7.914 39.118 63.699 1.00 18.76 242 THR C CA 1
ATOM 1444 C C . THR C 2 8 ? -6.621 38.572 63.130 1.00 17.07 242 THR C C 1
ATOM 1445 O O . THR C 2 8 ? -6.644 37.642 62.334 1.00 12.67 242 THR C O 1
ATOM 1449 N N . GLN C 2 9 ? -5.498 39.157 63.523 1.00 11.89 243 GLN C N 1
ATOM 1450 C CA . GLN C 2 9 ? -4.195 38.664 63.095 1.00 17.29 243 GLN C CA 1
ATOM 1451 C C . GLN C 2 9 ? -3.197 38.798 64.232 1.00 19.22 243 GLN C C 1
ATOM 1452 O O . GLN C 2 9 ? -3.136 39.839 64.871 1.00 17.93 243 GLN C O 1
ATOM 1458 N N . CYS C 2 10 ? -2.432 37.739 64.502 1.00 14.26 244 CYS C N 1
ATOM 1459 C CA . CYS C 2 10 ? -1.362 37.820 65.498 1.00 18.37 244 CYS C CA 1
ATOM 1460 C C . CYS C 2 10 ? -0.118 37.080 65.034 1.00 23.80 244 CYS C C 1
ATOM 1461 O O . CYS C 2 10 ? -0.205 36.121 64.268 1.00 21.58 244 CYS C O 1
ATOM 1464 N N . ASP C 2 11 ? 1.037 37.549 65.493 1.00 22.84 245 ASP C N 1
ATOM 1465 C CA . ASP C 2 11 ? 2.301 36.873 65.251 1.00 27.24 245 ASP C CA 1
ATOM 1466 C C . ASP C 2 11 ? 3.277 37.296 66.338 1.00 39.84 245 ASP C C 1
ATOM 1467 O O . ASP C 2 11 ? 4.220 38.065 66.115 1.00 33.66 245 ASP C O 1
ATOM 1472 N N . ILE C 2 12 ? 3.020 36.788 67.533 1.00 39.20 246 ILE C N 1
ATOM 1473 C CA . ILE C 2 12 ? 3.781 37.164 68.699 1.00 44.22 246 ILE C CA 1
ATOM 1474 C C . ILE C 2 12 ? 3.650 36.037 69.718 1.00 47.50 246 ILE C C 1
ATOM 1475 O O . ILE C 2 12 ? 2.587 35.825 70.316 1.00 37.45 246 ILE C O 1
ATOM 1480 N N . ALA C 2 13 ? 4.728 35.272 69.857 1.00 43.40 247 ALA C N 1
ATOM 1481 N N . SER D 3 3 ? -24.861 18.743 65.361 1.00 48.94 237 SER D N 1
ATOM 1482 C CA . SER D 3 3 ? -24.044 19.636 66.183 1.00 54.53 237 SER D CA 1
ATOM 1483 C C . SER D 3 3 ? -23.118 18.899 67.157 1.00 54.07 237 SER D C 1
ATOM 1484 O O . SER D 3 3 ? -23.572 18.094 67.972 1.00 53.44 237 SER D O 1
ATOM 1487 N N . SER D 3 4 ? -21.821 19.186 67.076 1.00 47.51 238 SER D N 1
ATOM 1488 C CA . SER D 3 4 ? -20.855 18.612 68.012 1.00 47.23 238 SER D CA 1
ATOM 1489 C C . SER D 3 4 ? -19.703 19.567 68.339 1.00 47.20 238 SER D C 1
ATOM 1490 O O . SER D 3 4 ? -19.623 20.677 67.808 1.00 43.91 238 SER D O 1
ATOM 1493 N N . THR D 3 5 ? -18.820 19.122 69.227 1.00 43.67 239 THR D N 1
ATOM 1494 C CA . THR D 3 5 ? -17.701 19.934 69.685 1.00 45.11 239 THR D CA 1
ATOM 1495 C C . THR D 3 5 ? -16.410 19.113 69.594 1.00 44.34 239 THR D C 1
ATOM 1496 O O . THR D 3 5 ? -16.404 17.917 69.877 1.00 43.40 239 THR D O 1
ATOM 1500 N N . THR D 3 6 ? -15.323 19.749 69.171 1.00 42.04 240 THR D N 1
ATOM 1501 C CA . THR D 3 6 ? -14.050 19.053 69.030 1.00 43.36 240 THR D CA 1
ATOM 1502 C C . THR D 3 6 ? -12.873 20.022 69.092 1.00 41.46 240 THR D C 1
ATOM 1503 O O . THR D 3 6 ? -12.989 21.197 68.715 1.00 35.39 240 THR D O 1
ATOM 1507 N N . GLY D 3 7 ? -11.740 19.518 69.568 1.00 34.26 241 GLY D N 1
ATOM 1508 C CA . GLY D 3 7 ? -10.564 20.344 69.755 1.00 39.90 241 GLY D CA 1
ATOM 1509 C C . GLY D 3 7 ? -9.541 20.130 68.663 1.00 32.65 241 GLY D C 1
ATOM 1510 O O . GLY D 3 7 ? -9.469 19.052 68.076 1.00 33.21 241 GLY D O 1
ATOM 1511 N N . THR D 3 8 ? -8.759 21.170 68.382 1.00 29.56 242 THR D N 1
ATOM 1512 C CA . THR D 3 8 ? -7.658 21.080 67.428 1.00 24.05 242 THR D CA 1
ATOM 1513 C C . THR D 3 8 ? -6.391 21.685 68.047 1.00 25.70 242 THR D C 1
ATOM 1514 O O . THR D 3 8 ? -6.474 22.590 68.877 1.00 22.32 242 THR D O 1
ATOM 1518 N N . GLN D 3 9 ? -5.224 21.180 67.652 1.00 21.93 243 GLN D N 1
ATOM 1519 C CA . GLN D 3 9 ? -3.958 21.702 68.154 1.00 24.57 243 GLN D CA 1
ATOM 1520 C C . GLN D 3 9 ? -2.865 21.617 67.098 1.00 25.70 243 GLN D C 1
ATOM 1521 O O . GLN D 3 9 ? -2.657 20.560 66.506 1.00 28.97 243 GLN D O 1
ATOM 1527 N N . CYS D 3 10 ? -2.161 22.724 66.865 1.00 21.13 244 CYS D N 1
ATOM 1528 C CA . CYS D 3 10 ? -1.053 22.719 65.906 1.00 26.64 244 CYS D CA 1
ATOM 1529 C C . CYS D 3 10 ? 0.199 23.456 66.370 1.00 33.21 244 CYS D C 1
ATOM 1530 O O . CYS D 3 10 ? 0.133 24.437 67.118 1.00 31.15 244 CYS D O 1
ATOM 1533 N N . ASP D 3 11 ? 1.343 22.965 65.909 1.00 37.59 245 ASP D N 1
ATOM 1534 C CA . ASP D 3 11 ? 2.606 23.670 66.055 1.00 45.11 245 ASP D CA 1
ATOM 1535 C C . ASP D 3 11 ? 3.236 23.757 64.662 1.00 51.80 245 ASP D C 1
ATOM 1536 O O . ASP D 3 11 ? 2.525 23.942 63.665 1.00 46.05 245 ASP D O 1
ATOM 1541 N N . ILE D 3 12 ? 4.559 23.622 64.599 1.00 52.39 246 ILE D N 1
ATOM 1542 C CA . ILE D 3 12 ? 5.286 23.506 63.330 1.00 66.01 246 ILE D CA 1
ATOM 1543 C C . ILE D 3 12 ? 4.875 24.555 62.282 1.00 59.02 246 ILE D C 1
ATOM 1544 O O . ILE D 3 12 ? 5.303 25.713 62.330 1.00 46.30 246 ILE D O 1
ATOM 1549 N N . LYS E 1 10 ? 4.271 -8.908 15.036 1.00 30.61 5 LYS E N 1
ATOM 1550 C CA . LYS E 1 10 ? 2.901 -9.060 15.518 1.00 19.00 5 LYS E CA 1
ATOM 1551 C C . LYS E 1 10 ? 2.768 -8.623 16.980 1.00 15.28 5 LYS E C 1
ATOM 1552 O O . LYS E 1 10 ? 3.165 -9.330 17.897 1.00 16.87 5 LYS E O 1
ATOM 1558 N N . ALA E 1 11 ? 2.195 -7.447 17.187 1.00 14.13 6 ALA E N 1
ATOM 1559 C CA . ALA E 1 11 ? 1.995 -6.912 18.524 1.00 10.60 6 ALA E CA 1
ATOM 1560 C C . ALA E 1 11 ? 0.828 -7.594 19.250 1.00 5.88 6 ALA E C 1
ATOM 1561 O O . ALA E 1 11 ? -0.083 -8.116 18.620 1.00 10.87 6 ALA E O 1
ATOM 1563 N N . VAL E 1 12 ? 0.875 -7.592 20.575 1.00 4.57 7 VAL E N 1
ATOM 1564 C CA . VAL E 1 12 ? -0.276 -7.963 21.390 1.00 4.41 7 VAL E CA 1
ATOM 1565 C C . VAL E 1 12 ? -0.719 -6.748 22.199 1.00 5.63 7 VAL E C 1
ATOM 1566 O O . VAL E 1 12 ? -0.078 -6.372 23.174 1.00 3.07 7 VAL E O 1
ATOM 1570 N N . ILE E 1 13 ? -1.822 -6.139 21.772 1.00 5.80 8 ILE E N 1
ATOM 1571 C CA . ILE E 1 13 ? -2.329 -4.905 22.383 1.00 4.47 8 ILE E CA 1
ATOM 1572 C C . ILE E 1 13 ? -3.279 -5.263 23.513 1.00 3.76 8 ILE E C 1
ATOM 1573 O O . ILE E 1 13 ? -4.359 -5.814 23.279 1.00 4.08 8 ILE E O 1
ATOM 1578 N N . LYS E 1 14 ? -2.864 -4.997 24.747 1.00 2.16 9 LYS E N 1
ATOM 1579 C CA . LYS E 1 14 ? -3.668 -5.414 25.875 1.00 4.88 9 LYS E CA 1
ATOM 1580 C C . LYS E 1 14 ? -4.701 -4.358 26.255 1.00 4.32 9 LYS E C 1
ATOM 1581 O O . LYS E 1 14 ? -5.842 -4.700 26.556 1.00 4.44 9 LYS E O 1
ATOM 1587 N N . ASN E 1 15 ? -4.300 -3.087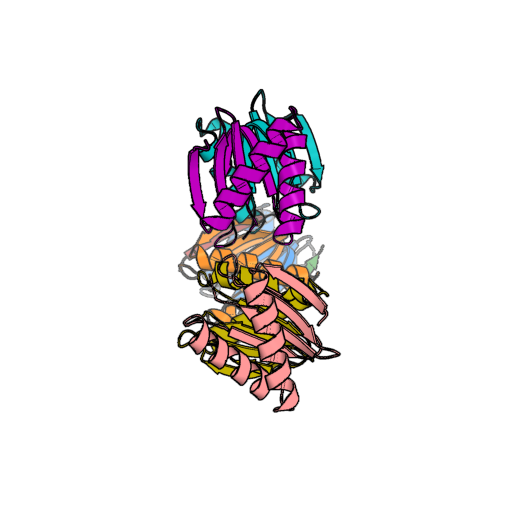 26.228 1.00 3.39 10 ASN E N 1
ATOM 1588 C CA . ASN E 1 15 ? -5.213 -1.991 26.544 1.00 5.43 10 ASN E CA 1
ATOM 1589 C C . ASN E 1 15 ? -5.020 -0.832 25.590 1.00 4.62 10 ASN E C 1
ATOM 1590 O O . ASN E 1 15 ? -3.895 -0.535 25.200 1.00 4.10 10 ASN E O 1
ATOM 1595 N N . ALA E 1 16 ? -6.108 -0.167 25.215 1.00 5.42 11 ALA E N 1
ATOM 1596 C CA . ALA E 1 16 ? -6.001 1.009 24.352 1.00 3.52 11 ALA E CA 1
ATOM 1597 C C . ALA E 1 16 ? -7.250 1.857 24.457 1.00 4.26 11 ALA E C 1
ATOM 1598 O O . ALA E 1 16 ? -8.348 1.348 24.628 1.00 4.55 11 ALA E O 1
ATOM 1600 N N . ASP E 1 17 ? -7.054 3.158 24.366 1.00 4.91 12 ASP E N 1
ATOM 1601 C CA . ASP E 1 17 ? -8.135 4.091 24.112 1.00 2.58 12 ASP E CA 1
ATOM 1602 C C . ASP E 1 17 ? -7.515 4.935 23.013 1.00 4.17 12 ASP E C 1
ATOM 1603 O O . ASP E 1 17 ? -6.797 5.897 23.289 1.00 2.81 12 ASP E O 1
ATOM 1608 N N . MET E 1 18 ? -7.740 4.531 21.767 1.00 4.49 13 MET E N 1
ATOM 1609 C CA . MET E 1 18 ? -6.964 5.041 20.640 1.00 3.31 13 MET E CA 1
ATOM 1610 C C . MET E 1 18 ? -7.526 4.470 19.331 1.00 4.06 13 MET E C 1
ATOM 1611 O O . MET E 1 18 ? -7.892 3.304 19.283 1.00 3.87 13 MET E O 1
ATOM 1616 N N . SER E 1 19 ? -7.586 5.280 18.269 1.00 5.34 14 SER E N 1
ATOM 1617 C CA . SER E 1 19 ? -8.067 4.796 16.973 1.00 5.29 14 SER E CA 1
ATOM 1618 C C . SER E 1 19 ? -7.203 3.655 16.432 1.00 9.23 14 SER E C 1
ATOM 1619 O O . SER E 1 19 ? -5.994 3.578 16.697 1.00 5.31 14 SER E O 1
ATOM 1622 N N . GLU E 1 20 ? -7.820 2.796 15.631 1.00 9.94 15 GLU E N 1
ATOM 1623 C CA . GLU E 1 20 ? -7.083 1.740 14.939 1.00 12.39 15 GLU E CA 1
ATOM 1624 C C . GLU E 1 20 ? -5.876 2.239 14.129 1.00 9.61 15 GLU E C 1
ATOM 1625 O O . GLU E 1 20 ? -4.820 1.616 14.151 1.00 9.94 15 GLU E O 1
ATOM 1631 N N . GLU E 1 21 ? -6.014 3.348 13.407 1.00 9.93 16 GLU E N 1
ATOM 1632 C CA . GLU E 1 21 ? -4.886 3.820 12.601 1.00 10.77 16 GLU E CA 1
ATOM 1633 C C . GLU E 1 21 ? -3.737 4.330 13.477 1.00 8.59 16 GLU E C 1
ATOM 1634 O O . GLU E 1 21 ? -2.561 4.095 13.196 1.00 9.83 16 GLU E O 1
ATOM 1640 N N . MET E 1 22 ? -4.074 5.026 14.550 1.00 8.58 17 MET E N 1
ATOM 1641 C CA . MET E 1 22 ? -3.042 5.474 15.464 1.00 8.88 17 MET E CA 1
ATOM 1642 C C . MET E 1 22 ? -2.402 4.286 16.198 1.00 7.25 17 MET E C 1
ATOM 1643 O O . MET E 1 22 ? -1.203 4.300 16.477 1.00 6.22 17 MET E O 1
ATOM 1648 N N . GLN E 1 23 ? -3.188 3.260 16.514 1.00 5.83 18 GLN E N 1
ATOM 1649 C CA . GLN E 1 23 ? -2.608 2.076 17.180 1.00 7.28 18 GLN E CA 1
ATOM 1650 C C . GLN E 1 23 ? -1.561 1.408 16.292 1.00 5.96 18 GLN E C 1
ATOM 1651 O O . GLN E 1 23 ? -0.485 1.018 16.753 1.00 6.40 18 GLN E O 1
ATOM 1657 N N . GLN E 1 24 ? -1.900 1.253 15.019 1.00 7.41 19 GLN E N 1
ATOM 1658 C CA . GLN E 1 24 ? -0.986 0.646 14.061 1.00 7.01 19 GLN E CA 1
ATOM 1659 C C . GLN E 1 24 ? 0.271 1.507 13.903 1.00 10.01 19 GLN E C 1
ATOM 1660 O O . GLN E 1 24 ? 1.376 0.980 13.821 1.00 7.54 19 GLN E O 1
ATOM 1666 N N . ASP E 1 25 ? 0.105 2.830 13.859 1.00 5.67 20 ASP E N 1
ATOM 1667 C CA . ASP E 1 25 ? 1.253 3.724 13.867 1.00 9.13 20 ASP E CA 1
ATOM 1668 C C . ASP E 1 25 ? 2.148 3.505 15.092 1.00 9.27 20 ASP E C 1
ATOM 1669 O O . ASP E 1 25 ? 3.370 3.515 14.963 1.00 8.79 20 ASP E O 1
ATOM 1674 N N . ALA E 1 26 ? 1.549 3.312 16.271 1.00 6.07 21 ALA E N 1
ATOM 1675 C CA . ALA E 1 26 ? 2.333 3.082 17.503 1.00 6.42 21 ALA E CA 1
ATOM 1676 C C . ALA E 1 26 ? 3.125 1.788 17.415 1.00 6.75 21 ALA E C 1
ATOM 1677 O O . ALA E 1 26 ? 4.306 1.737 17.753 1.00 5.79 21 ALA E O 1
ATOM 1679 N N . VAL E 1 27 ? 2.466 0.737 16.954 1.00 5.35 22 VAL E N 1
ATOM 1680 C CA . VAL E 1 27 ? 3.124 -0.556 16.769 1.00 8.86 22 VAL E CA 1
ATOM 1681 C C . VAL E 1 27 ? 4.251 -0.464 15.741 1.00 9.97 22 VAL E C 1
ATOM 1682 O O . VAL E 1 27 ? 5.360 -0.959 15.986 1.00 7.13 22 VAL E O 1
ATOM 1686 N N . ASP E 1 28 ? 3.970 0.163 14.597 1.00 6.88 23 ASP E N 1
ATOM 1687 C CA . ASP E 1 28 ? 4.986 0.348 13.556 1.00 13.38 23 ASP E CA 1
ATOM 1688 C C . ASP E 1 28 ? 6.184 1.130 14.083 1.00 9.70 23 ASP E C 1
ATOM 1689 O O . ASP E 1 28 ? 7.334 0.796 13.805 1.00 11.07 23 ASP E O 1
ATOM 1694 N N . CYS E 1 29 ? 5.904 2.187 14.836 1.00 9.24 24 CYS E N 1
ATOM 1695 C CA . CYS E 1 29 ? 6.955 3.009 15.424 1.00 10.02 24 CYS E CA 1
ATOM 1696 C C . CYS E 1 29 ? 7.814 2.261 16.438 1.00 10.57 24 CYS E C 1
ATOM 1697 O O . CYS E 1 29 ? 9.048 2.383 16.434 1.00 9.64 24 CYS E O 1
ATOM 1700 N N . ALA E 1 30 ? 7.169 1.501 17.322 1.00 8.33 25 ALA E N 1
ATOM 1701 C CA . ALA E 1 30 ? 7.906 0.745 18.335 1.00 8.17 25 ALA E CA 1
ATOM 1702 C C . ALA E 1 30 ? 8.741 -0.356 17.683 1.00 13.19 25 ALA E C 1
ATOM 1703 O O . ALA E 1 30 ? 9.791 -0.740 18.202 1.00 10.56 25 ALA E O 1
ATOM 1705 N N . THR E 1 31 ? 8.261 -0.857 16.551 1.00 12.16 26 THR E N 1
ATOM 1706 C CA . THR E 1 31 ? 8.951 -1.905 15.811 1.00 14.93 26 THR E CA 1
ATOM 1707 C C . THR E 1 31 ? 10.291 -1.373 15.285 1.00 16.24 26 THR E C 1
ATOM 1708 O O . THR E 1 31 ? 11.334 -2.013 15.462 1.00 13.57 26 THR E O 1
ATOM 1712 N N . GLN E 1 32 ? 10.262 -0.188 14.675 1.00 13.60 27 GLN E N 1
ATOM 1713 C CA . GLN E 1 32 ? 11.489 0.484 14.237 1.00 12.54 27 GLN E CA 1
ATOM 1714 C C . GLN E 1 32 ? 12.409 0.764 15.410 1.00 16.33 27 GLN E C 1
ATOM 1715 O O . GLN E 1 32 ? 13.629 0.610 15.306 1.00 15.97 27 GLN E O 1
ATOM 1721 N N . ALA E 1 33 ? 11.823 1.205 16.522 1.00 10.29 28 ALA E N 1
ATOM 1722 C CA . ALA E 1 33 ? 12.600 1.559 17.699 1.00 11.64 28 ALA E CA 1
ATOM 1723 C C . ALA E 1 33 ? 13.424 0.367 18.189 1.00 14.73 28 ALA E C 1
ATOM 1724 O O . ALA E 1 33 ? 14.600 0.520 18.538 1.00 11.98 28 ALA E O 1
ATOM 1726 N N . LEU E 1 34 ? 12.793 -0.810 18.208 1.00 12.30 29 LEU E N 1
ATOM 1727 C CA . LEU E 1 34 ? 13.448 -2.057 18.602 1.00 16.37 29 LEU E CA 1
ATOM 1728 C C . LEU E 1 34 ? 14.477 -2.517 17.575 1.00 18.59 29 LEU E C 1
ATOM 1729 O O . LEU E 1 34 ? 15.449 -3.188 17.923 1.00 19.37 29 LEU E O 1
ATOM 1734 N N . GLU E 1 35 ? 14.252 -2.175 16.310 1.00 22.50 30 GLU E N 1
ATOM 1735 C CA . GLU E 1 35 ? 15.243 -2.453 15.270 1.00 21.94 30 GLU E CA 1
ATOM 1736 C C . GLU E 1 35 ? 16.479 -1.569 15.425 1.00 20.38 30 GLU E C 1
ATOM 1737 O O . GLU E 1 35 ? 17.582 -2.000 15.118 1.00 22.80 30 GLU E O 1
ATOM 1743 N N . LYS E 1 36 ? 16.294 -0.344 15.917 1.00 22.07 31 LYS E N 1
ATOM 1744 C CA . LYS E 1 36 ? 17.384 0.636 15.991 1.00 19.03 31 LYS E CA 1
ATOM 1745 C C . LYS E 1 36 ? 18.106 0.698 17.337 1.00 25.53 31 LYS E C 1
ATOM 1746 O O . LYS E 1 36 ? 19.287 1.062 17.400 1.00 24.34 31 LYS E O 1
ATOM 1752 N N . TYR E 1 37 ? 17.405 0.369 18.418 1.00 13.19 32 TYR E N 1
ATOM 1753 C CA . TYR E 1 37 ? 17.991 0.506 19.748 1.00 15.06 32 TYR E CA 1
ATOM 1754 C C . TYR E 1 37 ? 17.746 -0.730 20.590 1.00 18.08 32 TYR E C 1
ATOM 1755 O O . TYR E 1 37 ? 16.786 -1.464 20.355 1.00 18.40 32 TYR E O 1
ATOM 1764 N N . ASN E 1 38 ? 18.611 -0.940 21.577 1.00 14.74 33 ASN E N 1
ATOM 1765 C CA . ASN E 1 38 ? 18.471 -2.059 22.502 1.00 21.13 33 ASN E CA 1
ATOM 1766 C C . ASN E 1 38 ? 18.127 -1.553 23.890 1.00 14.81 33 ASN E C 1
ATOM 1767 O O . ASN E 1 38 ? 17.328 -2.150 24.599 1.00 17.21 33 ASN E O 1
ATOM 1772 N N . ILE E 1 39 ? 18.734 -0.438 24.269 1.00 12.43 34 ILE E N 1
ATOM 1773 C CA . ILE E 1 39 ? 18.517 0.133 25.586 1.00 15.06 34 ILE E CA 1
ATOM 1774 C C . ILE E 1 39 ? 17.110 0.717 25.688 1.00 12.66 34 ILE E C 1
ATOM 1775 O O . ILE E 1 39 ? 16.672 1.432 24.797 1.00 10.35 34 ILE E O 1
ATOM 1780 N N . GLU E 1 40 ? 16.411 0.406 26.776 1.00 12.04 35 GLU E N 1
ATOM 1781 C CA . GLU E 1 40 ? 14.983 0.743 26.901 1.00 12.89 35 GLU E CA 1
ATOM 1782 C C . GLU E 1 40 ? 14.662 2.242 26.929 1.00 13.71 35 GLU E C 1
ATOM 1783 O O . GLU E 1 40 ? 13.655 2.663 26.367 1.00 6.71 35 GLU E O 1
ATOM 1789 N N . LYS E 1 41 ? 15.502 3.031 27.598 1.00 9.90 36 LYS E N 1
ATOM 1790 C CA . LYS E 1 41 ? 15.358 4.484 27.618 1.00 13.45 36 LYS E CA 1
ATOM 1791 C C . LYS E 1 41 ? 15.476 5.081 26.217 1.00 11.29 36 LYS E C 1
ATOM 1792 O O . LYS E 1 41 ? 14.787 6.050 25.891 1.00 10.72 36 LYS E O 1
ATOM 1798 N N . ASP E 1 42 ? 16.335 4.505 25.380 1.00 10.68 37 ASP E N 1
ATOM 1799 C CA . ASP E 1 42 ? 16.501 5.012 24.012 1.00 10.95 37 ASP E CA 1
ATOM 1800 C C . ASP E 1 42 ? 15.360 4.587 23.109 1.00 8.73 37 ASP E C 1
ATOM 1801 O O . ASP E 1 42 ? 14.969 5.327 22.206 1.00 6.17 37 ASP E O 1
ATOM 1806 N N . ILE E 1 43 ? 14.848 3.378 23.332 1.00 6.88 38 ILE E N 1
ATOM 1807 C CA . ILE E 1 43 ? 13.678 2.914 22.599 1.00 5.27 38 ILE E CA 1
ATOM 1808 C C . ILE E 1 43 ? 12.484 3.833 22.901 1.00 4.24 38 ILE E C 1
ATOM 1809 O O . ILE E 1 43 ? 11.794 4.243 21.985 1.00 6.94 38 ILE E O 1
ATOM 1814 N N . ALA E 1 44 ? 12.265 4.155 24.178 1.00 6.32 39 ALA E N 1
ATOM 1815 C CA . ALA E 1 44 ? 11.177 5.056 24.581 1.00 6.09 39 ALA E CA 1
ATOM 1816 C C . ALA E 1 44 ? 11.353 6.477 24.028 1.00 7.04 39 ALA E C 1
ATOM 1817 O O . ALA E 1 44 ? 10.389 7.109 23.600 1.00 3.13 39 ALA E O 1
ATOM 1819 N N . ALA E 1 45 ? 12.585 6.968 24.064 1.00 5.95 40 ALA E N 1
ATOM 1820 C CA . ALA E 1 45 ? 12.909 8.290 23.528 1.00 7.73 40 ALA E CA 1
ATOM 1821 C C . ALA E 1 45 ? 12.525 8.403 22.061 1.00 5.36 40 ALA E C 1
ATOM 1822 O O . ALA E 1 45 ? 11.888 9.373 21.642 1.00 4.16 40 ALA E O 1
ATOM 1824 N N . TYR E 1 46 ? 12.924 7.403 21.285 1.00 3.63 41 TYR E N 1
ATOM 1825 C CA . TYR E 1 46 ? 12.622 7.351 19.870 1.00 5.05 41 TYR E CA 1
ATOM 1826 C C . TYR E 1 46 ? 11.111 7.407 19.637 1.00 5.69 41 TYR E C 1
ATOM 1827 O O . TYR E 1 46 ? 10.632 8.189 18.824 1.00 2.74 41 TYR E O 1
ATOM 1836 N N . ILE E 1 47 ? 10.368 6.550 20.331 1.00 6.81 42 ILE E N 1
ATOM 1837 C CA . ILE E 1 47 ? 8.907 6.483 20.146 1.00 2.56 42 ILE E CA 1
ATOM 1838 C C . ILE E 1 47 ? 8.247 7.814 20.535 1.00 3.28 42 ILE E C 1
ATOM 1839 O O . ILE E 1 47 ? 7.490 8.380 19.752 1.00 3.51 42 ILE E O 1
ATOM 1844 N N . LYS E 1 48 ? 8.531 8.295 21.748 1.00 3.72 43 LYS E N 1
ATOM 1845 C CA . LYS E 1 48 ? 7.998 9.572 22.253 1.00 2.86 43 LYS E CA 1
ATOM 1846 C C . LYS E 1 48 ? 8.207 10.738 21.275 1.00 5.08 43 LYS E C 1
ATOM 1847 O O . LYS E 1 48 ? 7.278 11.496 20.968 1.00 3.89 43 LYS E O 1
ATOM 1853 N N . LYS E 1 49 ? 9.441 10.900 20.817 1.00 3.76 44 LYS E N 1
ATOM 1854 C CA . LYS E 1 49 ? 9.783 11.983 19.895 1.00 3.35 44 LYS E CA 1
ATOM 1855 C C . LYS E 1 49 ? 9.091 11.859 18.552 1.00 5.15 44 LYS E C 1
ATOM 1856 O O . LYS E 1 49 ? 8.623 12.857 18.014 1.00 6.67 44 LYS E O 1
ATOM 1862 N N . GLU E 1 50 ? 9.015 10.645 18.009 1.00 4.61 45 GLU E N 1
ATOM 1863 C CA . GLU E 1 50 ? 8.324 10.443 16.742 1.00 8.70 45 GLU E CA 1
ATOM 1864 C C . GLU E 1 50 ? 6.845 10.784 16.872 1.00 7.84 45 GLU E C 1
ATOM 1865 O O . GLU E 1 50 ? 6.268 11.409 15.985 1.00 7.61 45 GLU E O 1
ATOM 1871 N N . PHE E 1 51 ? 6.229 10.363 17.970 1.00 4.43 46 PHE E N 1
ATOM 1872 C CA . PHE E 1 51 ? 4.817 10.676 18.184 1.00 3.38 46 PHE E CA 1
ATOM 1873 C C . PHE E 1 51 ? 4.547 12.162 18.450 1.00 4.30 46 PHE E C 1
ATOM 1874 O O . PHE E 1 51 ? 3.521 12.686 18.024 1.00 6.72 46 PHE E O 1
ATOM 1882 N N . ASP E 1 52 ? 5.461 12.844 19.132 1.00 3.72 47 ASP E N 1
ATOM 1883 C CA . ASP E 1 52 ? 5.335 14.292 19.296 1.00 5.80 47 ASP E CA 1
ATOM 1884 C C . ASP E 1 52 ? 5.297 14.984 17.927 1.00 9.09 47 ASP E C 1
ATOM 1885 O O . ASP E 1 52 ? 4.612 15.983 17.731 1.00 9.33 47 ASP E O 1
ATOM 1890 N N . LYS E 1 53 ? 6.079 14.483 16.991 1.00 5.15 48 LYS E N 1
ATOM 1891 C CA . LYS E 1 53 ? 6.132 15.111 15.674 1.00 12.13 48 LYS E CA 1
ATOM 1892 C C . LYS E 1 53 ? 4.894 14.774 14.866 1.00 14.32 48 LYS E C 1
ATOM 1893 O O . LYS E 1 53 ? 4.234 15.657 14.313 1.00 15.70 48 LYS E O 1
ATOM 1899 N N . LYS E 1 54 ? 4.573 13.488 14.819 1.00 11.70 49 LYS E N 1
ATOM 1900 C CA . LYS E 1 54 ? 3.488 13.008 13.984 1.00 11.18 49 LYS E CA 1
ATOM 1901 C C . LYS E 1 54 ? 2.123 13.450 14.507 1.00 10.95 49 LYS E C 1
ATOM 1902 O O . LYS E 1 54 ? 1.245 13.823 13.726 1.00 14.84 49 LYS E O 1
ATOM 1908 N N . TYR E 1 55 ? 1.950 13.440 15.825 1.00 8.95 50 TYR E N 1
ATOM 1909 C CA . TYR E 1 55 ? 0.638 13.710 16.406 1.00 9.96 50 TYR E CA 1
ATOM 1910 C C . TYR E 1 55 ? 0.578 14.902 17.375 1.00 11.69 50 TYR E C 1
ATOM 1911 O O . TYR E 1 55 ? -0.404 15.051 18.104 1.00 11.53 50 TYR E O 1
ATOM 1920 N N . ASN E 1 56 ? 1.626 15.734 17.357 1.00 7.13 51 ASN E N 1
ATOM 1921 C CA . ASN E 1 56 ? 1.796 16.888 18.243 1.00 8.18 51 ASN E CA 1
ATOM 1922 C C . ASN E 1 56 ? 2.141 16.486 19.673 1.00 7.47 51 ASN E C 1
ATOM 1923 O O . ASN E 1 56 ? 1.787 15.397 20.105 1.00 7.87 51 ASN E O 1
ATOM 1928 N N . PRO E 1 57 ? 2.861 17.354 20.402 1.00 8.37 52 PRO E N 1
ATOM 1929 C CA . PRO E 1 57 ? 3.119 17.067 21.821 1.00 7.19 52 PRO E CA 1
ATOM 1930 C C . PRO E 1 57 ? 1.795 17.008 22.610 1.00 7.76 52 PRO E C 1
ATOM 1931 O O . PRO E 1 57 ? 0.802 17.560 22.127 1.00 6.99 52 PRO E O 1
ATOM 1935 N N . THR E 1 58 ? 1.756 16.378 23.785 1.00 7.16 53 THR E N 1
ATOM 1936 C CA . THR E 1 58 ? 2.927 15.918 24.524 1.00 2.84 53 THR E CA 1
ATOM 1937 C C . THR E 1 58 ? 2.773 14.429 24.849 1.00 2.43 53 THR E C 1
ATOM 1938 O O . THR E 1 58 ? 1.839 14.046 25.536 1.00 2.40 53 THR E O 1
ATOM 1942 N N . TRP E 1 59 ? 3.697 13.598 24.386 1.00 1.74 54 TRP E N 1
ATOM 1943 C CA . TRP E 1 59 ? 3.575 12.149 24.608 1.00 2.29 54 TRP E CA 1
ATOM 1944 C C . TRP E 1 59 ? 4.556 11.652 25.667 1.00 3.29 54 TRP E C 1
ATOM 1945 O O . TRP E 1 59 ? 5.576 12.280 25.895 1.00 2.76 54 TRP E O 1
ATOM 1956 N N . HIS E 1 60 ? 4.238 10.525 26.309 1.00 1.20 55 HIS E N 1
ATOM 1957 C CA . HIS E 1 60 ? 5.110 9.946 27.324 1.00 1.67 55 HIS E CA 1
ATOM 1958 C C . HIS E 1 60 ? 5.269 8.483 26.966 1.00 2.11 55 HIS E C 1
ATOM 1959 O O . HIS E 1 60 ? 4.312 7.866 26.500 1.00 1.37 55 HIS E O 1
ATOM 1966 N N . CYS E 1 61 ? 6.459 7.918 27.154 1.00 1.95 56 CYS E N 1
ATOM 1967 C CA . CYS E 1 61 ? 6.660 6.529 26.757 1.00 1.80 56 CYS E CA 1
ATOM 1968 C C . CYS E 1 61 ? 7.469 5.712 27.758 1.00 2.38 56 CYS E C 1
ATOM 1969 O O . CYS E 1 61 ? 8.526 6.139 28.214 1.00 2.32 56 CYS E O 1
ATOM 1972 N N . ILE E 1 62 ? 6.939 4.538 28.100 1.00 2.53 57 ILE E N 1
ATOM 1973 C CA . ILE E 1 62 ? 7.613 3.604 28.996 1.00 3.92 57 ILE E CA 1
ATOM 1974 C C . ILE E 1 62 ? 7.848 2.320 28.218 1.00 5.53 57 ILE E C 1
ATOM 1975 O O . ILE E 1 62 ? 6.953 1.839 27.532 1.00 2.82 57 ILE E O 1
ATOM 1980 N N . VAL E 1 63 ? 9.058 1.774 28.300 1.00 3.62 58 VAL E N 1
ATOM 1981 C CA . VAL E 1 63 ? 9.380 0.536 27.597 1.00 2.46 58 VAL E CA 1
ATOM 1982 C C . VAL E 1 63 ? 10.088 -0.387 28.593 1.00 6.53 58 VAL E C 1
ATOM 1983 O O . VAL E 1 63 ? 11.033 0.034 29.247 1.00 5.89 58 VAL E O 1
ATOM 1987 N N . GLY E 1 64 ? 9.635 -1.630 28.727 1.00 3.69 59 GLY E N 1
ATOM 1988 C CA . GLY E 1 64 ? 10.284 -2.530 29.667 1.00 4.51 59 GLY E CA 1
ATOM 1989 C C . GLY E 1 64 ? 9.748 -3.954 29.659 1.00 8.14 59 GLY E C 1
ATOM 1990 O O . GLY E 1 64 ? 8.632 -4.228 29.199 1.00 3.59 59 GLY E O 1
ATOM 1991 N N . ARG E 1 65 ? 10.548 -4.866 30.197 1.00 3.24 60 ARG E N 1
ATOM 1992 C CA . ARG E 1 65 ? 10.130 -6.250 30.327 1.00 6.08 60 ARG E CA 1
ATOM 1993 C C . ARG E 1 65 ? 9.427 -6.508 31.650 1.00 6.99 60 ARG E C 1
ATOM 1994 O O . ARG E 1 65 ? 8.767 -7.531 31.805 1.00 9.06 60 ARG E O 1
ATOM 2002 N N . ASN E 1 66 ? 9.563 -5.593 32.606 1.00 4.48 61 ASN E N 1
ATOM 2003 C CA . ASN E 1 66 ? 8.859 -5.763 33.876 1.00 7.73 61 ASN E CA 1
ATOM 2004 C C . ASN E 1 66 ? 8.443 -4.469 34.559 1.00 8.44 61 ASN E C 1
ATOM 2005 O O . ASN E 1 66 ? 9.253 -3.819 35.221 1.00 4.30 61 ASN E O 1
ATOM 2010 N N . PHE E 1 67 ? 7.168 -4.111 34.398 1.00 8.04 62 PHE E N 1
ATOM 2011 C CA . PHE E 1 67 ? 6.605 -2.942 35.063 1.00 6.59 62 PHE E CA 1
ATOM 2012 C C . PHE E 1 67 ? 5.090 -3.007 35.105 1.00 6.88 62 PHE E C 1
ATOM 2013 O O . PHE E 1 67 ? 4.477 -3.715 34.315 1.00 4.73 62 PHE E O 1
ATOM 2021 N N . GLY E 1 68 ? 4.509 -2.258 36.038 1.00 3.72 63 GLY E N 1
ATOM 2022 C CA . GLY E 1 68 ? 3.075 -2.068 36.112 1.00 3.32 63 GLY E CA 1
ATOM 2023 C C . GLY E 1 68 ? 2.900 -0.562 36.180 1.00 6.87 63 GLY E C 1
ATOM 2024 O O . GLY E 1 68 ? 3.824 0.160 36.567 1.00 5.88 63 GLY E O 1
ATOM 2025 N N . SER E 1 69 ? 1.738 -0.059 35.808 1.00 3.28 64 SER E N 1
ATOM 2026 C CA . SER E 1 69 ? 1.620 1.392 35.788 1.00 4.33 64 SER E CA 1
ATOM 2027 C C . SER E 1 69 ? 0.226 1.824 36.176 1.00 4.00 64 SER E C 1
ATOM 2028 O O . SER E 1 69 ? -0.704 1.022 36.163 1.00 2.76 64 SER E O 1
ATOM 2031 N N . TYR E 1 70 ? 0.090 3.100 36.519 1.00 4.61 65 TYR E N 1
ATOM 2032 C CA . TYR E 1 70 ? -1.216 3.684 36.743 1.00 4.34 65 TYR E CA 1
ATOM 2033 C C . TYR E 1 70 ? -1.103 5.139 36.344 1.00 3.29 65 TYR E C 1
ATOM 2034 O O . TYR E 1 70 ? -0.492 5.942 37.054 1.00 2.87 65 TYR E O 1
ATOM 2043 N N . VAL E 1 71 ? -1.652 5.458 35.183 1.00 4.27 66 VAL E N 1
ATOM 2044 C CA . VAL E 1 71 ? -1.500 6.794 34.606 1.00 3.48 66 VAL E CA 1
ATOM 2045 C C . VAL E 1 71 ? -2.873 7.349 34.243 1.00 3.80 66 VAL E C 1
ATOM 2046 O O . VAL E 1 71 ? -3.845 6.604 34.151 1.00 4.06 66 VAL E O 1
ATOM 2050 N N . THR E 1 72 ? -2.962 8.661 34.073 1.00 4.18 67 THR E N 1
ATOM 2051 C CA . THR E 1 72 ? -4.227 9.251 33.646 1.00 5.56 67 THR E CA 1
ATOM 2052 C C . THR E 1 72 ? -4.072 9.795 32.238 1.00 6.57 67 THR E C 1
ATOM 2053 O O . THR E 1 72 ? -3.257 10.674 32.013 1.00 4.74 67 THR E O 1
ATOM 2057 N N . HIS E 1 73 ? -4.815 9.245 31.276 1.00 2.44 68 HIS E N 1
ATOM 2058 C CA . HIS E 1 73 ? -4.564 9.596 29.882 1.00 3.05 68 HIS E CA 1
ATOM 2059 C C . HIS E 1 73 ? -5.600 10.540 29.289 1.00 4.22 68 HIS E C 1
ATOM 2060 O O . HIS E 1 73 ? -6.729 10.580 29.736 1.00 2.57 68 HIS E O 1
ATOM 2067 N N . GLU E 1 74 ? -5.197 11.287 28.272 1.00 2.54 69 GLU E N 1
ATOM 2068 C CA . GLU E 1 74 ? -6.137 12.047 27.460 1.00 2.82 69 GLU E CA 1
ATOM 2069 C C . GLU E 1 74 ? -6.994 11.105 26.601 1.00 3.05 69 GLU E C 1
ATOM 2070 O O . GLU E 1 74 ? -6.492 10.116 26.057 1.00 2.21 69 GLU E O 1
ATOM 2076 N N . THR E 1 75 ? -8.278 11.423 26.458 1.00 1.70 70 THR E N 1
ATOM 2077 C CA . THR E 1 75 ? -9.170 10.583 25.677 1.00 3.44 70 THR E CA 1
ATOM 2078 C C . THR E 1 75 ? -8.606 10.307 24.275 1.00 1.76 70 THR E C 1
ATOM 2079 O O . THR E 1 75 ? -8.091 11.200 23.629 1.00 2.01 70 THR E O 1
ATOM 2083 N N . ARG E 1 76 ? -8.644 9.039 23.860 1.00 3.02 71 ARG E N 1
ATOM 2084 C CA . ARG E 1 76 ? -8.203 8.593 22.533 1.00 3.58 71 ARG E CA 1
ATOM 2085 C C . ARG E 1 76 ? -6.680 8.624 22.316 1.00 1.85 71 ARG E C 1
ATOM 2086 O O . ARG E 1 76 ? -6.223 8.490 21.181 1.00 3.08 71 ARG E O 1
ATOM 2094 N N . HIS E 1 77 ? -5.903 8.782 23.385 1.00 1.99 72 HIS E N 1
ATOM 2095 C CA . HIS E 1 77 ? -4.437 8.795 23.276 1.00 1.15 72 HIS E CA 1
ATOM 2096 C C . HIS E 1 77 ? -3.725 7.912 24.320 1.00 2.46 72 HIS E C 1
ATOM 2097 O O . HIS E 1 77 ? -2.985 8.408 25.165 1.00 1.29 72 HIS E O 1
ATOM 2104 N N . PHE E 1 78 ? -3.948 6.602 24.245 1.00 2.01 73 PHE E N 1
ATOM 2105 C CA . PHE E 1 78 ? -3.393 5.672 25.225 1.00 2.51 73 PHE E CA 1
ATOM 2106 C C . PHE E 1 78 ? -3.274 4.298 24.590 1.00 3.87 73 PHE E C 1
ATOM 2107 O O . PHE E 1 78 ? -4.228 3.806 23.983 1.00 1.18 73 PHE E O 1
ATOM 2115 N N . ILE E 1 79 ? -2.113 3.662 24.726 1.00 1.83 74 ILE E N 1
ATOM 2116 C CA . ILE E 1 79 ? -1.985 2.275 24.246 1.00 2.47 74 ILE E CA 1
ATOM 2117 C C . ILE E 1 79 ? -0.947 1.573 25.092 1.00 2.29 74 ILE E C 1
ATOM 2118 O O . ILE E 1 79 ? 0.047 2.174 25.488 1.00 0.80 74 ILE E O 1
ATOM 2123 N N . TYR E 1 80 ? -1.223 0.312 25.398 1.00 2.20 75 TYR E N 1
ATOM 2124 C CA . TYR E 1 80 ? -0.328 -0.528 26.176 1.00 3.47 75 TYR E CA 1
ATOM 2125 C C . TYR E 1 80 ? -0.251 -1.843 25.432 1.00 3.95 75 TYR E C 1
ATOM 2126 O O . TYR E 1 80 ? -1.259 -2.538 25.279 1.00 2.25 75 TYR E O 1
ATOM 2135 N N . PHE E 1 81 ? 0.935 -2.188 24.947 1.00 1.80 76 PHE E N 1
ATOM 2136 C CA . PHE E 1 81 ? 1.047 -3.345 24.074 1.00 2.25 76 PHE E CA 1
ATOM 2137 C C . PHE E 1 81 ? 2.410 -4.002 24.183 1.00 4.94 76 PHE E C 1
ATOM 2138 O O . PHE E 1 81 ? 3.367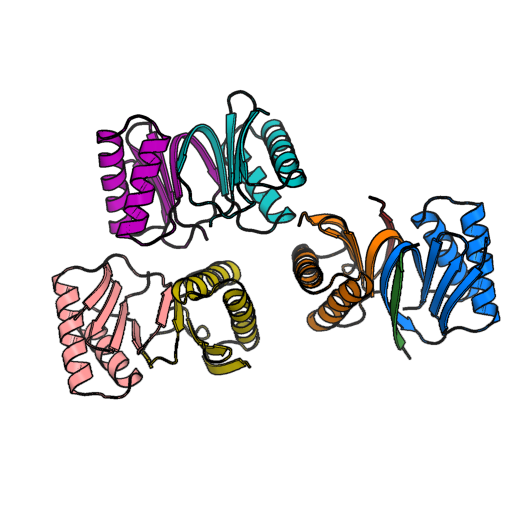 -3.387 24.655 1.00 2.66 76 PHE E O 1
ATOM 2146 N N . TYR E 1 82 ? 2.479 -5.254 23.738 1.00 3.25 77 TYR E N 1
ATOM 2147 C CA . TYR E 1 82 ? 3.724 -6.024 23.761 1.00 5.27 77 TYR E CA 1
ATOM 2148 C C . TYR E 1 82 ? 4.245 -6.304 22.355 1.00 5.27 77 TYR E C 1
ATOM 2149 O O . TYR E 1 82 ? 3.481 -6.617 21.440 1.00 6.04 77 TYR E O 1
ATOM 2158 N N . LEU E 1 83 ? 5.559 -6.219 22.205 1.00 6.67 78 LEU E N 1
ATOM 2159 C CA . LEU E 1 83 ? 6.250 -6.793 21.063 1.00 6.27 78 LEU E CA 1
ATOM 2160 C C . LEU E 1 83 ? 7.173 -7.852 21.665 1.00 5.75 78 LEU E C 1
ATOM 2161 O O . LEU E 1 83 ? 8.133 -7.519 22.353 1.00 4.95 78 LEU E O 1
ATOM 2166 N N . GLY E 1 84 ? 6.838 -9.127 21.466 1.00 7.69 79 GLY E N 1
ATOM 2167 C CA . GLY E 1 84 ? 7.519 -10.198 22.172 1.00 6.00 79 GLY E CA 1
ATOM 2168 C C . GLY E 1 84 ? 7.244 -10.044 23.656 1.00 7.26 79 GLY E C 1
ATOM 2169 O O . GLY E 1 84 ? 6.090 -9.927 24.066 1.00 7.99 79 GLY E O 1
ATOM 2170 N N . GLN E 1 85 ? 8.300 -10.001 24.464 1.00 4.58 80 GLN E N 1
ATOM 2171 C CA . GLN E 1 85 ? 8.131 -9.876 25.909 1.00 4.82 80 GLN E CA 1
ATOM 2172 C C . GLN E 1 85 ? 8.378 -8.456 26.403 1.00 4.04 80 GLN E C 1
ATOM 2173 O O . GLN E 1 85 ? 8.414 -8.210 27.609 1.00 4.34 80 GLN E O 1
ATOM 2179 N N . VAL E 1 86 ? 8.531 -7.531 25.464 1.00 5.19 81 VAL E N 1
ATOM 2180 C CA . VAL E 1 86 ? 8.763 -6.121 25.790 1.00 3.03 81 VAL E CA 1
ATOM 2181 C C . VAL E 1 86 ? 7.449 -5.342 25.740 1.00 2.47 81 VAL E C 1
ATOM 2182 O O . VAL E 1 86 ? 6.783 -5.314 24.711 1.00 4.17 81 VAL E O 1
ATOM 2186 N N . ALA E 1 87 ? 7.077 -4.724 26.855 1.00 4.33 82 ALA E N 1
ATOM 2187 C CA . ALA E 1 87 ? 5.850 -3.933 26.905 1.00 3.01 82 ALA E CA 1
ATOM 2188 C C . ALA E 1 87 ? 6.158 -2.482 26.586 1.00 4.35 82 ALA E C 1
ATOM 2189 O O . ALA E 1 87 ? 7.204 -1.956 26.994 1.00 4.04 82 ALA E O 1
ATOM 2191 N N . ILE E 1 88 ? 5.232 -1.838 25.881 1.00 2.84 83 ILE E N 1
ATOM 2192 C CA . ILE E 1 88 ? 5.352 -0.421 25.556 1.00 1.65 83 ILE E CA 1
ATOM 2193 C C . ILE E 1 88 ? 4.076 0.271 26.024 1.00 2.78 83 ILE E C 1
ATOM 2194 O O . ILE E 1 88 ? 2.981 -0.144 25.651 1.00 1.81 83 ILE E O 1
ATOM 2199 N N . LEU E 1 89 ? 4.232 1.302 26.855 1.00 1.91 84 LEU E N 1
ATOM 2200 C CA . LEU E 1 89 ? 3.128 2.160 27.287 1.00 2.32 84 LEU E CA 1
ATOM 2201 C C . LEU E 1 89 ? 3.365 3.533 26.652 1.00 1.99 84 LEU E C 1
ATOM 2202 O O . LEU E 1 89 ? 4.457 4.094 26.787 1.00 2.04 84 LEU E O 1
ATOM 2207 N N . LEU E 1 90 ? 2.362 4.053 25.952 1.00 1.13 85 LEU E N 1
ATOM 2208 C CA . LEU E 1 90 ? 2.504 5.307 25.192 1.00 0.89 85 LEU E CA 1
ATOM 2209 C C . LEU E 1 90 ? 1.212 6.105 25.296 1.00 1.32 85 LEU E C 1
ATOM 2210 O O . LEU E 1 90 ? 0.148 5.588 24.941 1.00 1.05 85 LEU E O 1
ATOM 2215 N N . PHE E 1 91 ? 1.289 7.355 25.756 1.00 1.26 86 PHE E N 1
ATOM 2216 C CA . PHE E 1 91 ? 0.067 8.114 26.053 1.00 1.17 86 PHE E CA 1
ATOM 2217 C C . PHE E 1 91 ? 0.298 9.618 26.126 1.00 2.11 86 PHE E C 1
ATOM 2218 O O . PHE E 1 91 ? 1.415 10.071 26.357 1.00 1.98 86 PHE E O 1
ATOM 2226 N N . LYS E 1 92 ? -0.762 10.392 25.925 1.00 1.55 87 LYS E N 1
ATOM 2227 C CA . LYS E 1 92 ? -0.766 11.795 26.334 1.00 2.46 87 LYS E CA 1
ATOM 2228 C C . LYS E 1 92 ? -1.516 11.873 27.645 1.00 2.37 87 LYS E C 1
ATOM 2229 O O . LYS E 1 92 ? -2.478 11.133 27.859 1.00 2.91 87 LYS E O 1
ATOM 2235 N N . SER E 1 93 ? -1.089 12.786 28.509 1.00 1.47 88 SER E N 1
ATOM 2236 C CA . SER E 1 93 ? -1.682 12.927 29.834 1.00 3.73 88 SER E CA 1
ATOM 2237 C C . SER E 1 93 ? -3.059 13.568 29.751 1.00 3.54 88 SER E C 1
ATOM 2238 O O . SER E 1 93 ? -3.305 14.410 28.889 1.00 3.69 88 SER E O 1
ATOM 2241 N N . GLY E 1 94 ? -3.949 13.151 30.645 1.00 2.50 89 GLY E N 1
ATOM 2242 C CA . GLY E 1 94 ? -5.183 13.863 30.884 1.00 3.47 89 GLY E CA 1
ATOM 2243 C C . GLY E 1 94 ? -4.893 15.138 31.668 1.00 13.20 89 GLY E C 1
ATOM 2244 O O . GLY E 1 94 ? -5.804 15.890 31.997 1.00 10.68 89 GLY E O 1
ATOM 2246 N N . ALA F 1 11 ? 16.304 3.998 50.144 1.00 29.28 6 ALA F N 1
ATOM 2247 C CA . ALA F 1 11 ? 16.009 4.453 48.785 1.00 28.14 6 ALA F CA 1
ATOM 2248 C C . ALA F 1 11 ? 17.236 5.021 48.088 1.00 31.89 6 ALA F C 1
ATOM 2249 O O . ALA F 1 11 ? 18.024 5.751 48.691 1.00 35.45 6 ALA F O 1
ATOM 2251 N N . VAL F 1 12 ? 17.393 4.680 46.814 1.00 26.07 7 VAL F N 1
ATOM 2252 C CA . VAL F 1 12 ? 18.433 5.273 45.988 1.00 23.57 7 VAL F CA 1
ATOM 2253 C C . VAL F 1 12 ? 17.780 6.235 44.997 1.00 27.77 7 VAL F C 1
ATOM 2254 O O . VAL F 1 12 ? 17.167 5.803 44.021 1.00 29.09 7 VAL F O 1
ATOM 2258 N N . ILE F 1 13 ? 17.893 7.535 45.258 1.00 26.97 8 ILE F N 1
ATOM 2259 C CA . ILE F 1 13 ? 17.306 8.537 44.377 1.00 26.78 8 ILE F CA 1
ATOM 2260 C C . ILE F 1 13 ? 18.178 8.800 43.144 1.00 28.07 8 ILE F C 1
ATOM 2261 O O . ILE F 1 13 ? 19.251 9.380 43.243 1.00 32.14 8 ILE F O 1
ATOM 2266 N N . LYS F 1 14 ? 17.682 8.382 41.982 1.00 24.87 9 LYS F N 1
ATOM 2267 C CA . LYS F 1 14 ? 18.458 8.366 40.748 1.00 26.30 9 LYS F CA 1
ATOM 2268 C C . LYS F 1 14 ? 18.330 9.634 39.907 1.00 31.48 9 LYS F C 1
ATOM 2269 O O . LYS F 1 14 ? 19.223 9.958 39.129 1.00 32.11 9 LYS F O 1
ATOM 2275 N N . ASN F 1 15 ? 17.219 10.343 40.063 1.00 26.43 10 ASN F N 1
ATOM 2276 C CA . ASN F 1 15 ? 16.969 11.555 39.300 1.00 24.45 10 ASN F CA 1
ATOM 2277 C C . ASN F 1 15 ? 15.763 12.268 39.888 1.00 25.64 10 ASN F C 1
ATOM 2278 O O . ASN F 1 15 ? 14.742 11.635 40.174 1.00 26.78 10 ASN F O 1
ATOM 2283 N N . ALA F 1 16 ? 15.869 13.575 40.083 1.00 23.10 11 ALA F N 1
ATOM 2284 C CA . ALA F 1 16 ? 14.780 14.301 40.714 1.00 23.82 11 ALA F CA 1
ATOM 2285 C C . ALA F 1 16 ? 14.699 15.774 40.341 1.00 26.13 11 ALA F C 1
ATOM 2286 O O . ALA F 1 16 ? 15.712 16.445 40.142 1.00 38.36 11 ALA F O 1
ATOM 2288 N N . ASP F 1 17 ? 13.467 16.255 40.241 1.00 24.70 12 ASP F N 1
ATOM 2289 C CA . ASP F 1 17 ? 13.166 17.672 40.203 1.00 21.80 12 ASP F CA 1
ATOM 2290 C C . ASP F 1 17 ? 11.943 17.876 41.081 1.00 23.80 12 ASP F C 1
ATOM 2291 O O . ASP F 1 17 ? 10.808 17.872 40.598 1.00 23.42 12 ASP F O 1
ATOM 2296 N N . MET F 1 18 ? 12.176 18.041 42.377 1.00 23.04 13 MET F N 1
ATOM 2297 C CA . MET F 1 18 ? 11.091 18.068 43.347 1.00 22.76 13 MET F CA 1
ATOM 2298 C C . MET F 1 18 ? 11.590 18.622 44.682 1.00 27.46 13 MET F C 1
ATOM 2299 O O . MET F 1 18 ? 12.754 18.417 45.060 1.00 26.95 13 MET F O 1
ATOM 2304 N N . SER F 1 19 ? 10.701 19.308 45.396 1.00 23.26 14 SER F N 1
ATOM 2305 C CA . SER F 1 19 ? 11.030 19.869 46.697 1.00 27.34 14 SER F CA 1
ATOM 2306 C C . SER F 1 19 ? 11.380 18.754 47.663 1.00 29.46 14 SER F C 1
ATOM 2307 O O . SER F 1 19 ? 11.012 17.596 47.453 1.00 23.52 14 SER F O 1
ATOM 2310 N N . GLU F 1 20 ? 12.076 19.105 48.738 1.00 29.74 15 GLU F N 1
ATOM 2311 C CA . GLU F 1 20 ? 12.600 18.096 49.656 1.00 26.23 15 GLU F CA 1
ATOM 2312 C C . GLU F 1 20 ? 11.536 17.339 50.429 1.00 27.54 15 GLU F C 1
ATOM 2313 O O . GLU F 1 20 ? 11.653 16.126 50.617 1.00 28.48 15 GLU F O 1
ATOM 2319 N N . GLU F 1 21 ? 10.511 18.053 50.888 1.00 18.87 16 GLU F N 1
ATOM 2320 C CA . GLU F 1 21 ? 9.410 17.422 51.606 1.00 28.71 16 GLU F CA 1
ATOM 2321 C C . GLU F 1 21 ? 8.672 16.451 50.688 1.00 25.35 16 GLU F C 1
ATOM 2322 O O . GLU F 1 21 ? 8.156 15.417 51.130 1.00 21.00 16 GLU F O 1
ATOM 2328 N N . MET F 1 22 ? 8.639 16.785 49.402 1.00 20.26 17 MET F N 1
ATOM 2329 C CA . MET F 1 22 ? 7.889 15.988 48.436 1.00 21.35 17 MET F CA 1
ATOM 2330 C C . MET F 1 22 ? 8.670 14.749 48.002 1.00 22.40 17 MET F C 1
ATOM 2331 O O . MET F 1 22 ? 8.085 13.677 47.838 1.00 25.63 17 MET F O 1
ATOM 2336 N N . GLN F 1 23 ? 9.984 14.887 47.828 1.00 22.75 18 GLN F N 1
ATOM 2337 C CA . GLN F 1 23 ? 10.840 13.730 47.564 1.00 24.46 18 GLN F CA 1
ATOM 2338 C C . GLN F 1 23 ? 10.732 12.736 48.707 1.00 23.99 18 GLN F C 1
ATOM 2339 O O . GLN F 1 23 ? 10.589 11.540 48.488 1.00 23.35 18 GLN F O 1
ATOM 2345 N N . GLN F 1 24 ? 10.819 13.248 49.930 1.00 25.71 19 GLN F N 1
ATOM 2346 C CA . GLN F 1 24 ? 10.695 12.432 51.130 1.00 27.56 19 GLN F CA 1
ATOM 2347 C C . GLN F 1 24 ? 9.339 11.746 51.178 1.00 24.65 19 GLN F C 1
ATOM 2348 O O . GLN F 1 24 ? 9.214 10.586 51.572 1.00 19.64 19 GLN F O 1
ATOM 2354 N N . ASP F 1 25 ? 8.317 12.491 50.786 1.00 23.59 20 ASP F N 1
ATOM 2355 C CA . ASP F 1 25 ? 6.958 11.983 50.780 1.00 26.29 20 ASP F CA 1
ATOM 2356 C C . ASP F 1 25 ? 6.782 10.869 49.740 1.00 21.35 20 ASP F C 1
ATOM 2357 O O . ASP F 1 25 ? 6.046 9.907 49.977 1.00 18.10 20 ASP F O 1
ATOM 2362 N N . ALA F 1 26 ? 7.466 11.009 48.604 1.00 18.12 21 ALA F N 1
ATOM 2363 C CA . ALA F 1 26 ? 7.442 10.006 47.537 1.00 18.37 21 ALA F CA 1
ATOM 2364 C C . ALA F 1 26 ? 8.027 8.678 48.020 1.00 17.37 21 ALA F C 1
ATOM 2365 O O . ALA F 1 26 ? 7.424 7.619 47.840 1.00 12.52 21 ALA F O 1
ATOM 2367 N N . VAL F 1 27 ? 9.199 8.750 48.647 1.00 20.76 22 VAL F N 1
ATOM 2368 C CA . VAL F 1 27 ? 9.830 7.574 49.249 1.00 18.13 22 VAL F CA 1
ATOM 2369 C C . VAL F 1 27 ? 8.943 6.950 50.330 1.00 22.36 22 VAL F C 1
ATOM 2370 O O . VAL F 1 27 ? 8.733 5.732 50.339 1.00 22.48 22 VAL F O 1
ATOM 2374 N N . ASP F 1 28 ? 8.416 7.781 51.230 1.00 23.80 23 ASP F N 1
ATOM 2375 C CA . ASP F 1 28 ? 7.526 7.299 52.285 1.00 19.29 23 ASP F CA 1
ATOM 2376 C C . ASP F 1 28 ? 6.328 6.557 51.705 1.00 20.64 23 ASP F C 1
ATOM 2377 O O . ASP F 1 28 ? 6.043 5.417 52.085 1.00 17.65 23 ASP F O 1
ATOM 2382 N N . CYS F 1 29 ? 5.634 7.216 50.780 1.00 15.63 24 CYS F N 1
ATOM 2383 C CA . CYS F 1 29 ? 4.474 6.634 50.115 1.00 19.63 24 CYS F CA 1
ATOM 2384 C C . CYS F 1 29 ? 4.791 5.280 49.472 1.00 13.59 24 CYS F C 1
ATOM 2385 O O . CYS F 1 29 ? 4.064 4.280 49.659 1.00 13.20 24 CYS F O 1
ATOM 2388 N N . ALA F 1 30 ? 5.882 5.252 48.718 1.00 14.53 25 ALA F N 1
ATOM 2389 C CA . ALA F 1 30 ? 6.308 4.039 48.027 1.00 15.97 25 ALA F CA 1
ATOM 2390 C C . ALA F 1 30 ? 6.686 2.937 49.009 1.00 17.01 25 ALA F C 1
ATOM 2391 O O . ALA F 1 30 ? 6.404 1.770 48.766 1.00 12.76 25 ALA F O 1
ATOM 2393 N N . THR F 1 31 ? 7.340 3.303 50.110 1.00 17.15 26 THR F N 1
ATOM 2394 C CA . THR F 1 31 ? 7.658 2.318 51.144 1.00 17.70 26 THR F CA 1
ATOM 2395 C C . THR F 1 31 ? 6.375 1.696 51.675 1.00 13.64 26 THR F C 1
ATOM 2396 O O . THR F 1 31 ? 6.272 0.468 51.813 1.00 18.50 26 THR F O 1
ATOM 2400 N N . GLN F 1 32 ? 5.379 2.531 51.950 1.00 14.87 27 GLN F N 1
ATOM 2401 C CA . GLN F 1 32 ? 4.111 2.017 52.448 1.00 18.63 27 GLN F CA 1
ATOM 2402 C C . GLN F 1 32 ? 3.425 1.161 51.394 1.00 18.26 27 GLN F C 1
ATOM 2403 O O . GLN F 1 32 ? 2.773 0.182 51.728 1.00 11.82 27 GLN F O 1
ATOM 2409 N N . ALA F 1 33 ? 3.590 1.534 50.124 1.00 14.26 28 ALA F N 1
ATOM 2410 C CA . ALA F 1 33 ? 2.941 0.817 49.028 1.00 13.57 28 ALA F CA 1
ATOM 2411 C C . ALA F 1 33 ? 3.527 -0.586 48.927 1.00 11.98 28 ALA F C 1
ATOM 2412 O O . ALA F 1 33 ? 2.805 -1.571 48.772 1.00 11.43 28 ALA F O 1
ATOM 2414 N N . LEU F 1 34 ? 4.848 -0.655 49.019 1.00 9.76 29 LEU F N 1
ATOM 2415 C CA . LEU F 1 34 ? 5.581 -1.912 48.923 1.00 16.69 29 LEU F CA 1
ATOM 2416 C C . LEU F 1 34 ? 5.327 -2.803 50.142 1.00 17.69 29 LEU F C 1
ATOM 2417 O O . LEU F 1 34 ? 5.357 -4.021 50.035 1.00 15.06 29 LEU F O 1
ATOM 2422 N N . GLU F 1 35 ? 5.063 -2.187 51.289 1.00 18.28 30 GLU F N 1
ATOM 2423 C CA . GLU F 1 35 ? 4.697 -2.940 52.482 1.00 21.22 30 GLU F CA 1
ATOM 2424 C C . GLU F 1 35 ? 3.360 -3.626 52.248 1.00 19.94 30 GLU F C 1
ATOM 2425 O O . GLU F 1 35 ? 3.171 -4.774 52.627 1.00 18.47 30 GLU F O 1
ATOM 2431 N N . LYS F 1 36 ? 2.441 -2.917 51.598 1.00 15.01 31 LYS F N 1
ATOM 2432 C CA . LYS F 1 36 ? 1.058 -3.364 51.496 1.00 15.27 31 LYS F CA 1
ATOM 2433 C C . LYS F 1 36 ? 0.751 -4.258 50.287 1.00 13.50 31 LYS F C 1
ATOM 2434 O O . LYS F 1 36 ? -0.039 -5.201 50.398 1.00 9.64 31 LYS F O 1
ATOM 2440 N N . TYR F 1 37 ? 1.366 -3.959 49.141 1.00 12.65 32 TYR F N 1
ATOM 2441 C CA . TYR F 1 37 ? 1.008 -4.605 47.870 1.00 11.98 32 TYR F CA 1
ATOM 2442 C C . TYR F 1 37 ? 2.172 -5.362 47.231 1.00 12.99 32 TYR F C 1
ATOM 2443 O O . TYR F 1 37 ? 3.323 -4.943 47.332 1.00 14.13 32 TYR F O 1
ATOM 2452 N N . ASN F 1 38 ? 1.864 -6.477 46.568 1.00 13.26 33 ASN F N 1
ATOM 2453 C CA . ASN F 1 38 ? 2.871 -7.240 45.830 1.00 12.49 33 ASN F CA 1
ATOM 2454 C C . ASN F 1 38 ? 2.818 -7.035 44.323 1.00 14.18 33 ASN F C 1
ATOM 2455 O O . ASN F 1 38 ? 3.794 -7.307 43.629 1.00 15.53 33 ASN F O 1
ATOM 2460 N N . ILE F 1 39 ? 1.671 -6.588 43.818 1.00 9.50 34 ILE F N 1
ATOM 2461 C CA . ILE F 1 39 ? 1.480 -6.453 42.373 1.00 8.28 34 ILE F CA 1
ATOM 2462 C C . ILE F 1 39 ? 1.829 -5.027 41.931 1.00 11.00 34 ILE F C 1
ATOM 2463 O O . ILE F 1 39 ? 1.345 -4.053 42.514 1.00 7.48 34 ILE F O 1
ATOM 2468 N N . GLU F 1 40 ? 2.675 -4.917 40.906 1.00 9.08 35 GLU F N 1
ATOM 2469 C CA . GLU F 1 40 ? 3.294 -3.635 40.554 1.00 8.71 35 GLU F CA 1
ATOM 2470 C C . GLU F 1 40 ? 2.286 -2.569 40.196 1.00 8.50 35 GLU F C 1
ATOM 2471 O O . GLU F 1 40 ? 2.441 -1.412 40.595 1.00 6.94 35 GLU F O 1
ATOM 2477 N N . LYS F 1 41 ? 1.254 -2.961 39.452 1.00 5.28 36 LYS F N 1
ATOM 2478 C CA . LYS F 1 41 ? 0.183 -2.039 39.095 1.00 9.11 36 LYS F CA 1
ATOM 2479 C C . LYS F 1 41 ? -0.559 -1.491 40.324 1.00 7.40 36 LYS F C 1
ATOM 2480 O O . LYS F 1 41 ? -0.998 -0.325 40.342 1.00 5.87 36 LYS F O 1
ATOM 2486 N N . ASP F 1 42 ? -0.716 -2.340 41.337 1.00 7.06 37 ASP F N 1
ATOM 2487 C CA . ASP F 1 42 ? -1.363 -1.949 42.595 1.00 9.32 37 ASP F CA 1
ATOM 2488 C C . ASP F 1 42 ? -0.508 -0.961 43.380 1.00 7.78 37 ASP F C 1
ATOM 2489 O O . ASP F 1 42 ? -1.010 0.015 43.939 1.00 8.43 37 ASP F O 1
ATOM 2494 N N . ILE F 1 43 ? 0.788 -1.232 43.431 1.00 5.78 38 ILE F N 1
ATOM 2495 C CA . ILE F 1 43 ? 1.737 -0.324 44.045 1.00 6.04 38 ILE F CA 1
ATOM 2496 C C . ILE F 1 43 ? 1.712 1.045 43.354 1.00 8.11 38 ILE F C 1
ATOM 2497 O O . ILE F 1 43 ? 1.603 2.080 44.012 1.00 5.48 38 ILE F O 1
ATOM 2502 N N . ALA F 1 44 ? 1.777 1.040 42.019 1.00 6.66 39 ALA F N 1
ATOM 2503 C CA . ALA F 1 44 ? 1.726 2.285 41.253 1.00 3.56 39 ALA F CA 1
ATOM 2504 C C . ALA F 1 44 ? 0.419 3.050 41.514 1.00 5.66 39 ALA F C 1
ATOM 2505 O O . ALA F 1 44 ? 0.427 4.268 41.706 1.00 4.14 39 ALA F O 1
ATOM 2507 N N . ALA F 1 45 ? -0.707 2.335 41.544 1.00 5.81 40 ALA F N 1
ATOM 2508 C CA . ALA F 1 45 ? -1.994 2.987 41.795 1.00 4.98 40 ALA F CA 1
ATOM 2509 C C . ALA F 1 45 ? -2.054 3.626 43.184 1.00 8.04 40 ALA F C 1
ATOM 2510 O O . ALA F 1 45 ? -2.605 4.717 43.358 1.00 4.96 40 ALA F O 1
ATOM 2512 N N . TYR F 1 46 ? -1.513 2.927 44.175 1.00 7.29 41 TYR F N 1
ATOM 2513 C CA . TYR F 1 46 ? -1.494 3.440 45.549 1.00 5.73 41 TYR F CA 1
ATOM 2514 C C . TYR F 1 46 ? -0.764 4.754 45.597 1.00 7.74 41 TYR F C 1
ATOM 2515 O O . TYR F 1 46 ? -1.272 5.741 46.136 1.00 8.75 41 TYR F O 1
ATOM 2524 N N . ILE F 1 47 ? 0.431 4.765 45.015 1.00 6.15 42 ILE F N 1
ATOM 2525 C CA . ILE F 1 47 ? 1.267 5.956 45.015 1.00 6.77 42 ILE F CA 1
ATOM 2526 C C . ILE F 1 47 ? 0.607 7.101 44.239 1.00 9.80 42 ILE F C 1
ATOM 2527 O O . ILE F 1 47 ? 0.494 8.213 44.751 1.00 9.54 42 ILE F O 1
ATOM 2532 N N . LYS F 1 48 ? 0.185 6.825 43.003 1.00 6.64 43 LYS F N 1
ATOM 2533 C CA . LYS F 1 48 ? -0.438 7.833 42.146 1.00 7.56 43 LYS F CA 1
ATOM 2534 C C . LYS F 1 48 ? -1.596 8.495 42.892 1.00 8.27 43 LYS F C 1
ATOM 2535 O O . LYS F 1 48 ? -1.701 9.727 42.931 1.00 8.76 43 LYS F O 1
ATOM 2541 N N . LYS F 1 49 ? -2.443 7.669 43.501 1.00 7.40 44 LYS F N 1
ATOM 2542 C CA . LYS F 1 49 ? -3.654 8.143 44.176 1.00 11.25 44 LYS F CA 1
ATOM 2543 C C . LYS F 1 49 ? -3.372 9.016 45.409 1.00 15.35 44 LYS F C 1
ATOM 2544 O O . LYS F 1 49 ? -4.059 10.025 45.637 1.00 13.27 44 LYS F O 1
ATOM 2550 N N . GLU F 1 50 ? -2.365 8.637 46.193 1.00 12.40 45 GLU F N 1
ATOM 2551 C CA . GLU F 1 50 ? -1.966 9.442 47.351 1.00 13.14 45 GLU F CA 1
ATOM 2552 C C . GLU F 1 50 ? -1.446 10.810 46.919 1.00 18.64 45 GLU F C 1
ATOM 2553 O O . GLU F 1 50 ? -1.816 11.832 47.500 1.00 22.09 45 GLU F O 1
ATOM 2559 N N . PHE F 1 51 ? -0.584 10.828 45.907 1.00 12.87 46 PHE F N 1
ATOM 2560 C CA . PHE F 1 51 ? -0.013 12.089 45.429 1.00 15.54 46 PHE F CA 1
ATOM 2561 C C . PHE F 1 51 ? -1.072 12.993 44.798 1.00 14.20 46 PHE F C 1
ATOM 2562 O O . PHE F 1 51 ? -1.023 14.211 44.952 1.00 20.22 46 PHE F O 1
ATOM 2570 N N . ASP F 1 52 ? -2.028 12.396 44.098 1.00 13.84 47 ASP F N 1
ATOM 2571 C CA . ASP F 1 52 ? -3.193 13.124 43.591 1.00 17.34 47 ASP F CA 1
ATOM 2572 C C . ASP F 1 52 ? -3.977 13.802 44.720 1.00 17.69 47 ASP F C 1
ATOM 2573 O O . ASP F 1 52 ? -4.500 14.908 44.554 1.00 15.68 47 ASP F O 1
ATOM 2578 N N . LYS F 1 53 ? -4.083 13.136 45.864 1.00 15.45 48 LYS F N 1
ATOM 2579 C CA . LYS F 1 53 ? -4.907 13.671 46.950 1.00 24.41 48 LYS F CA 1
ATOM 2580 C C . LYS F 1 53 ? -4.144 14.706 47.784 1.00 20.98 48 LYS F C 1
ATOM 2581 O O . LYS F 1 53 ? -4.719 15.679 48.263 1.00 26.70 48 LYS F O 1
ATOM 2587 N N . LYS F 1 54 ? -2.842 14.508 47.927 1.00 20.33 49 LYS F N 1
ATOM 2588 C CA . LYS F 1 54 ? -2.046 15.365 48.793 1.00 24.39 49 LYS F CA 1
ATOM 2589 C C . LYS F 1 54 ? -1.375 16.518 48.050 1.00 31.66 49 LYS F C 1
ATOM 2590 O O . LYS F 1 54 ? -1.112 17.571 48.635 1.00 32.15 49 LYS F O 1
ATOM 2596 N N . TYR F 1 55 ? -1.119 16.328 46.760 1.00 21.74 50 TYR F N 1
ATOM 2597 C CA . TYR F 1 55 ? -0.428 17.331 45.962 1.00 19.38 50 TYR F CA 1
ATOM 2598 C C . TYR F 1 55 ? -1.176 17.730 44.678 1.00 25.41 50 TYR F C 1
ATOM 2599 O O . TYR F 1 55 ? -0.564 18.263 43.743 1.00 30.79 50 TYR F O 1
ATOM 2608 N N . ASN F 1 56 ? -2.485 17.468 44.662 1.00 22.37 51 ASN F N 1
ATOM 2609 C CA . ASN F 1 56 ? -3.393 17.767 43.545 1.00 20.65 51 ASN F CA 1
ATOM 2610 C C . ASN F 1 56 ? -3.079 16.987 42.272 1.00 15.95 51 ASN F C 1
ATOM 2611 O O . ASN F 1 56 ? -1.918 16.735 41.965 1.00 13.06 51 ASN F O 1
ATOM 2616 N N . PRO F 1 57 ? -4.120 16.623 41.510 1.00 13.64 52 PRO F N 1
ATOM 2617 C CA . PRO F 1 57 ? -3.880 15.903 40.248 1.00 12.51 52 PRO F CA 1
ATOM 2618 C C . PRO F 1 57 ? -3.111 16.788 39.252 1.00 14.83 52 PRO F C 1
ATOM 2619 O O . PRO F 1 57 ? -3.063 18.005 39.465 1.00 13.16 52 PRO F O 1
ATOM 2623 N N . THR F 1 58 ? -2.507 16.224 38.202 1.00 14.30 53 THR F N 1
ATOM 2624 C CA . THR F 1 58 ? -2.618 14.814 37.824 1.00 10.03 53 THR F CA 1
ATOM 2625 C C . THR F 1 58 ? -1.260 14.132 37.854 1.00 8.36 53 THR F C 1
ATOM 2626 O O . THR F 1 58 ? -0.336 14.566 37.162 1.00 9.21 53 THR F O 1
ATOM 2630 N N . TRP F 1 59 ? -1.134 13.052 38.639 1.00 8.56 54 TRP F N 1
ATOM 2631 C CA . TRP F 1 59 ? 0.123 12.306 38.711 1.00 3.57 54 TRP F CA 1
ATOM 2632 C C . TRP F 1 59 ? 0.098 11.013 37.875 1.00 3.87 54 TRP F C 1
ATOM 2633 O O . TRP F 1 59 ? -0.970 10.496 37.556 1.00 5.57 54 TRP F O 1
ATOM 2644 N N . HIS F 1 60 ? 1.283 10.516 37.519 1.00 3.15 55 HIS F N 1
ATOM 2645 C CA . HIS F 1 60 ? 1.443 9.235 36.834 1.00 3.59 55 HIS F CA 1
ATOM 2646 C C . HIS F 1 60 ? 2.548 8.454 37.519 1.00 5.78 55 HIS F C 1
ATOM 2647 O O . HIS F 1 60 ? 3.552 9.034 37.948 1.00 5.95 55 HIS F O 1
ATOM 2654 N N . CYS F 1 61 ? 2.382 7.142 37.615 1.00 4.09 56 CYS F N 1
ATOM 2655 C CA . CYS F 1 61 ? 3.381 6.327 38.319 1.00 2.89 56 CYS F CA 1
ATOM 2656 C C . CYS F 1 61 ? 3.586 4.986 37.644 1.00 4.97 56 CYS F C 1
ATOM 2657 O O . CYS F 1 61 ? 2.621 4.314 37.262 1.00 3.44 56 CYS F O 1
ATOM 2660 N N . ILE F 1 62 ? 4.856 4.612 37.506 1.00 4.40 57 ILE F N 1
ATOM 2661 C CA . ILE F 1 62 ? 5.258 3.349 36.917 1.00 4.74 57 ILE F CA 1
ATOM 2662 C C . ILE F 1 62 ? 6.092 2.640 37.992 1.00 6.24 57 ILE F C 1
ATOM 2663 O O . ILE F 1 62 ? 6.893 3.280 38.664 1.00 5.83 57 ILE F O 1
ATOM 2668 N N . VAL F 1 63 ? 5.872 1.342 38.179 1.00 5.42 58 VAL F N 1
ATOM 2669 C CA . VAL F 1 63 ? 6.622 0.579 39.195 1.00 4.89 58 VAL F CA 1
ATOM 2670 C C . VAL F 1 63 ? 7.090 -0.721 38.566 1.00 4.81 58 VAL F C 1
ATOM 2671 O O . VAL F 1 63 ? 6.300 -1.421 37.960 1.00 6.25 58 VAL F O 1
ATOM 2675 N N . GLY F 1 64 ? 8.375 -1.054 38.700 1.00 7.43 59 GLY F N 1
ATOM 2676 C CA . GLY F 1 64 ? 8.880 -2.260 38.067 1.00 7.24 59 GLY F CA 1
ATOM 2677 C C . GLY F 1 64 ? 10.353 -2.553 38.291 1.00 7.51 59 GLY F C 1
ATOM 2678 O O . GLY F 1 64 ? 11.116 -1.698 38.748 1.00 10.81 59 GLY F O 1
ATOM 2679 N N . ARG F 1 65 ? 10.751 -3.765 37.933 1.00 7.06 60 ARG F N 1
ATOM 2680 C CA . ARG F 1 65 ? 12.131 -4.198 38.086 1.00 12.21 60 ARG F CA 1
ATOM 2681 C C . ARG F 1 65 ? 12.933 -4.003 36.795 1.00 10.77 60 ARG F C 1
ATOM 2682 O O . ARG F 1 65 ? 14.149 -3.934 36.834 1.00 9.20 60 ARG F O 1
ATOM 2690 N N . ASN F 1 66 ? 12.259 -3.903 35.653 1.00 9.30 61 ASN F N 1
ATOM 2691 C CA . ASN F 1 66 ? 12.968 -3.636 34.394 1.00 7.55 61 ASN F CA 1
ATOM 2692 C C . ASN F 1 66 ? 12.195 -2.735 33.442 1.00 7.27 61 ASN F C 1
ATOM 2693 O O . ASN F 1 66 ? 11.325 -3.205 32.701 1.00 5.68 61 ASN F O 1
ATOM 2698 N N . PHE F 1 67 ? 12.496 -1.442 33.468 1.00 5.24 62 PHE F N 1
ATOM 2699 C CA . PHE F 1 67 ? 11.939 -0.547 32.464 1.00 8.04 62 PHE F CA 1
ATOM 2700 C C . PHE F 1 67 ? 12.791 0.687 32.279 1.00 8.85 62 PHE F C 1
ATOM 2701 O O . PHE F 1 67 ? 13.616 1.014 33.134 1.00 8.30 62 PHE F O 1
ATOM 2709 N N . GLY F 1 68 ? 12.569 1.368 31.161 1.00 7.41 63 GLY F N 1
ATOM 2710 C CA . GLY F 1 68 ? 13.201 2.645 30.883 1.00 10.76 63 GLY F CA 1
ATOM 2711 C C . GLY F 1 68 ? 12.112 3.600 30.446 1.00 10.60 63 GLY F C 1
ATOM 2712 O O . GLY F 1 68 ? 11.079 3.165 29.932 1.00 6.49 63 GLY F O 1
ATOM 2713 N N . SER F 1 69 ? 12.318 4.893 30.647 1.00 8.35 64 SER F N 1
ATOM 2714 C CA . SER F 1 69 ? 11.257 5.841 30.330 1.00 8.84 64 SER F CA 1
ATOM 2715 C C . SER F 1 69 ? 11.754 7.056 29.559 1.00 10.69 64 SER F C 1
ATOM 2716 O O . SER F 1 69 ? 12.943 7.399 29.607 1.00 7.07 64 SER F O 1
ATOM 2719 N N . TYR F 1 70 ? 10.843 7.679 28.813 1.00 4.07 65 TYR F N 1
ATOM 2720 C CA . TYR F 1 70 ? 11.105 8.992 28.241 1.00 6.44 65 TYR F CA 1
ATOM 2721 C C . TYR F 1 70 ? 9.814 9.801 28.245 1.00 4.82 65 TYR F C 1
ATOM 2722 O O . TYR F 1 70 ? 8.895 9.540 27.454 1.00 2.63 65 TYR F O 1
ATOM 2731 N N . VAL F 1 71 ? 9.736 10.747 29.174 1.00 4.43 66 VAL F N 1
ATOM 2732 C CA . VAL F 1 71 ? 8.501 11.475 29.427 1.00 3.93 66 VAL F CA 1
ATOM 2733 C C . VAL F 1 71 ? 8.807 12.964 29.465 1.00 7.51 66 VAL F C 1
ATOM 2734 O O . VAL F 1 71 ? 9.963 13.360 29.556 1.00 6.31 66 VAL F O 1
ATOM 2738 N N . THR F 1 72 ? 7.769 13.782 29.384 1.00 6.58 67 THR F N 1
ATOM 2739 C CA . THR F 1 72 ? 7.947 15.222 29.507 1.00 5.35 67 THR F CA 1
ATOM 2740 C C . THR F 1 72 ? 7.349 15.635 30.829 1.00 7.74 67 THR F C 1
ATOM 2741 O O . THR F 1 72 ? 6.133 15.613 31.007 1.00 10.85 67 THR F O 1
ATOM 2745 N N . HIS F 1 73 ? 8.204 15.973 31.780 1.00 9.98 68 HIS F N 1
ATOM 2746 C CA . HIS F 1 73 ? 7.736 16.199 33.133 1.00 11.01 68 HIS F CA 1
ATOM 2747 C C . HIS F 1 73 ? 7.710 17.686 33.472 1.00 13.87 68 HIS F C 1
ATOM 2748 O O . HIS F 1 73 ? 8.543 18.459 32.994 1.00 17.08 68 HIS F O 1
ATOM 2755 N N . GLU F 1 74 ? 6.721 18.071 34.269 1.00 12.77 69 GLU F N 1
ATOM 2756 C CA . GLU F 1 74 ? 6.559 19.442 34.714 1.00 20.71 69 GLU F CA 1
ATOM 2757 C C . GLU F 1 74 ? 7.598 19.750 35.783 1.00 21.25 69 GLU F C 1
ATOM 2758 O O . GLU F 1 74 ? 7.987 18.878 36.571 1.00 17.74 69 GLU F O 1
ATOM 2764 N N . THR F 1 75 ? 8.040 20.999 35.812 1.00 21.46 70 THR F N 1
ATOM 2765 C CA . THR F 1 75 ? 9.011 21.440 36.805 1.00 16.20 70 THR F CA 1
ATOM 2766 C C . THR F 1 75 ? 8.507 21.226 38.235 1.00 12.99 70 THR F C 1
ATOM 2767 O O . THR F 1 75 ? 7.320 21.428 38.527 1.00 18.31 70 THR F O 1
ATOM 2771 N N . ARG F 1 76 ? 9.419 20.805 39.108 1.00 21.99 71 ARG F N 1
ATOM 2772 C CA . ARG F 1 76 ? 9.152 20.543 40.529 1.00 22.49 71 ARG F CA 1
ATOM 2773 C C . ARG F 1 76 ? 8.255 19.322 40.786 1.00 25.26 71 ARG F C 1
ATOM 2774 O O . ARG F 1 76 ? 7.827 19.098 41.921 1.00 18.30 71 ARG F O 1
ATOM 2782 N N . HIS F 1 77 ? 7.976 18.534 39.747 1.00 24.55 72 HIS F N 1
ATOM 2783 C CA . HIS F 1 77 ? 7.119 17.360 39.909 1.00 16.16 72 HIS F CA 1
ATOM 2784 C C . HIS F 1 77 ? 7.630 16.101 39.187 1.00 21.46 72 HIS F C 1
ATOM 2785 O O . HIS F 1 77 ? 6.929 15.526 38.340 1.00 16.93 72 HIS F O 1
ATOM 2792 N N . PHE F 1 78 ? 8.837 15.665 39.540 1.00 16.79 73 PHE F N 1
ATOM 2793 C CA . PHE F 1 78 ? 9.447 14.487 38.918 1.00 20.14 73 PHE F CA 1
ATOM 2794 C C . PHE F 1 78 ? 10.385 13.745 39.870 1.00 22.09 73 PHE F C 1
ATOM 2795 O O . PHE F 1 78 ? 11.255 14.366 40.484 1.00 22.65 73 PHE F O 1
ATOM 2803 N N . ILE F 1 79 ? 10.211 12.426 39.988 1.00 21.39 74 ILE F N 1
ATOM 2804 C CA . ILE F 1 79 ? 11.193 11.578 40.678 1.00 21.49 74 ILE F CA 1
ATOM 2805 C C . ILE F 1 79 ? 11.343 10.171 40.100 1.00 23.72 74 ILE F C 1
ATOM 2806 O O . ILE F 1 79 ? 10.384 9.548 39.622 1.00 19.05 74 ILE F O 1
ATOM 2811 N N . TYR F 1 80 ? 12.571 9.682 40.163 1.00 20.13 75 TYR F N 1
ATOM 2812 C CA . TYR F 1 80 ? 12.912 8.360 39.692 1.00 16.41 75 TYR F CA 1
ATOM 2813 C C . TYR F 1 80 ? 13.883 7.759 40.699 1.00 22.33 75 TYR F C 1
ATOM 2814 O O . TYR F 1 80 ? 15.036 8.195 40.793 1.00 23.43 75 TYR F O 1
ATOM 2823 N N . PHE F 1 81 ? 13.411 6.780 41.470 1.00 17.73 76 PHE F N 1
ATOM 2824 C CA . PHE F 1 81 ? 14.223 6.177 42.540 1.00 17.69 76 PHE F CA 1
ATOM 2825 C C . PHE F 1 81 ? 14.073 4.663 42.655 1.00 18.97 76 PHE F C 1
ATOM 2826 O O . PHE F 1 81 ? 13.152 4.059 42.090 1.00 19.72 76 PHE F O 1
ATOM 2834 N N . TYR F 1 82 ? 15.001 4.049 43.378 1.00 20.39 77 TYR F N 1
ATOM 2835 C CA . TYR F 1 82 ? 14.978 2.615 43.594 1.00 21.60 77 TYR F CA 1
ATOM 2836 C C . TYR F 1 82 ? 14.669 2.292 45.055 1.00 25.15 77 TYR F C 1
ATOM 2837 O O . TYR F 1 82 ? 15.074 3.022 45.961 1.00 23.54 77 TYR F O 1
ATOM 2846 N N . LEU F 1 83 ? 13.911 1.218 45.262 1.00 19.64 78 LEU F N 1
ATOM 2847 C CA . LEU F 1 83 ? 13.756 0.601 46.572 1.00 19.67 78 LEU F CA 1
ATOM 2848 C C . LEU F 1 83 ? 14.055 -0.883 46.401 1.00 30.72 78 LEU F C 1
ATOM 2849 O O . LEU F 1 83 ? 13.209 -1.662 45.949 1.00 26.25 78 LEU F O 1
ATOM 2854 N N . GLY F 1 84 ? 15.277 -1.266 46.749 1.00 29.94 79 GLY F N 1
ATOM 2855 C CA . GLY F 1 84 ? 15.758 -2.591 46.438 1.00 24.11 79 GLY F CA 1
ATOM 2856 C C . GLY F 1 84 ? 15.839 -2.733 44.933 1.00 32.90 79 GLY F C 1
ATOM 2857 O O . GLY F 1 84 ? 16.409 -1.879 44.240 1.00 26.90 79 GLY F O 1
ATOM 2858 N N . GLN F 1 85 ? 15.244 -3.804 44.421 1.00 29.03 80 GLN F N 1
ATOM 2859 C CA . GLN F 1 85 ? 15.297 -4.092 42.994 1.00 40.19 80 GLN F CA 1
ATOM 2860 C C . GLN F 1 85 ? 14.125 -3.472 42.236 1.00 23.70 80 GLN F C 1
ATOM 2861 O O . GLN F 1 85 ? 14.046 -3.591 41.015 1.00 26.95 80 GLN F O 1
ATOM 2867 N N . VAL F 1 86 ? 13.230 -2.806 42.962 1.00 22.00 81 VAL F N 1
ATOM 2868 C CA . VAL F 1 86 ? 12.077 -2.149 42.343 1.00 20.06 81 VAL F CA 1
ATOM 2869 C C . VAL F 1 86 ? 12.306 -0.660 42.053 1.00 15.70 81 VAL F C 1
ATOM 2870 O O . VAL F 1 86 ? 12.650 0.111 42.948 1.00 16.53 81 VAL F O 1
ATOM 2874 N N . ALA F 1 87 ? 12.103 -0.260 40.800 1.00 18.40 82 ALA F N 1
ATOM 2875 C CA . ALA F 1 87 ? 12.210 1.143 40.417 1.00 12.27 82 ALA F CA 1
ATOM 2876 C C . ALA F 1 87 ? 10.828 1.795 40.345 1.00 12.40 82 ALA F C 1
ATOM 2877 O O . ALA F 1 87 ? 9.863 1.179 39.872 1.00 7.24 82 ALA F O 1
ATOM 2879 N N . ILE F 1 88 ? 10.758 3.039 40.811 1.00 9.50 83 ILE F N 1
ATOM 2880 C CA . ILE F 1 88 ? 9.537 3.836 40.814 1.00 10.78 83 ILE F CA 1
ATOM 2881 C C . ILE F 1 88 ? 9.745 5.144 40.080 1.00 9.28 83 ILE F C 1
ATOM 2882 O O . ILE F 1 88 ? 10.704 5.889 40.353 1.00 11.99 83 ILE F O 1
ATOM 2887 N N . LEU F 1 89 ? 8.845 5.414 39.137 1.00 5.34 84 LEU F N 1
ATOM 2888 C CA . LEU F 1 89 ? 8.840 6.685 38.416 1.00 7.20 84 LEU F CA 1
ATOM 2889 C C . LEU F 1 89 ? 7.540 7.394 38.737 1.00 6.75 84 LEU F C 1
ATOM 2890 O O . LEU F 1 89 ? 6.458 6.819 38.598 1.00 9.09 84 LEU F O 1
ATOM 2895 N N . LEU F 1 90 ? 7.639 8.634 39.195 1.00 6.24 85 LEU F N 1
ATOM 2896 C CA . LEU F 1 90 ? 6.474 9.368 39.649 1.00 5.84 85 LEU F CA 1
ATOM 2897 C C . LEU F 1 90 ? 6.598 10.803 39.173 1.00 8.15 85 LEU F C 1
ATOM 2898 O O . LEU F 1 90 ? 7.596 11.467 39.449 1.00 11.46 85 LEU F O 1
ATOM 2903 N N . PHE F 1 91 ? 5.599 11.277 38.437 1.00 9.12 86 PHE F N 1
ATOM 2904 C CA . PHE F 1 91 ? 5.715 12.594 37.797 1.00 6.88 86 PHE F CA 1
ATOM 2905 C C . PHE F 1 91 ? 4.367 13.185 37.411 1.00 9.18 86 PHE F C 1
ATOM 2906 O O . PHE F 1 91 ? 3.357 12.473 37.317 1.00 5.35 86 PHE F O 1
ATOM 2914 N N . LYS F 1 92 ? 4.362 14.500 37.191 1.00 12.38 87 LYS F N 1
ATOM 2915 C CA . LYS F 1 92 ? 3.252 15.181 36.523 1.00 8.92 87 LYS F CA 1
ATOM 2916 C C . LYS F 1 92 ? 3.735 15.633 35.147 1.00 7.91 87 LYS F C 1
ATOM 2917 O O . LYS F 1 92 ? 4.901 15.987 34.982 1.00 6.33 87 LYS F O 1
ATOM 2923 N N . SER F 1 93 ? 2.835 15.638 34.170 1.00 6.52 88 SER F N 1
ATOM 2924 C CA . SER F 1 93 ? 3.209 15.935 32.789 1.00 9.42 88 SER F CA 1
ATOM 2925 C C . SER F 1 93 ? 3.417 17.429 32.584 1.00 11.95 88 SER F C 1
ATOM 2926 O O . SER F 1 93 ? 2.630 18.234 33.085 1.00 8.99 88 SER F O 1
ATOM 2929 N N . GLY F 1 94 ? 4.448 17.785 31.818 1.00 13.48 89 GLY F N 1
ATOM 2930 C CA . GLY F 1 94 ? 4.718 19.175 31.475 1.00 16.64 89 GLY F CA 1
ATOM 2931 C C . GLY F 1 94 ? 4.307 19.539 30.057 1.00 20.32 89 GLY F C 1
ATOM 2932 O O . GLY F 1 94 ? 3.346 18.983 29.515 1.00 26.94 89 GLY F O 1
ATOM 2933 N N . LYS G 1 10 ? -13.243 41.212 32.730 1.00 36.19 5 LYS G N 1
ATOM 2934 C CA . LYS G 1 10 ? -13.800 41.610 31.436 1.00 33.16 5 LYS G CA 1
ATOM 2935 C C . LYS G 1 10 ? -14.340 40.407 30.638 1.00 28.61 5 LYS G C 1
ATOM 2936 O O . LYS G 1 10 ? -13.840 40.113 29.547 1.00 19.06 5 LYS G O 1
ATOM 2938 N N . ALA G 1 11 ? -15.378 39.750 31.173 1.00 25.21 6 ALA G N 1
ATOM 2939 C CA . ALA G 1 11 ? -15.913 38.489 30.623 1.00 22.15 6 ALA G CA 1
ATOM 2940 C C . ALA G 1 11 ? -17.252 38.622 29.871 1.00 16.86 6 ALA G C 1
ATOM 2941 O O . ALA G 1 11 ? -18.239 39.088 30.430 1.00 25.29 6 ALA G O 1
ATOM 2943 N N . VAL G 1 12 ? -17.286 38.218 28.602 1.00 10.77 7 VAL G N 1
ATOM 2944 C CA . VAL G 1 12 ? -18.500 38.361 27.801 1.00 11.98 7 VAL G CA 1
ATOM 2945 C C . VAL G 1 12 ? -18.930 37.044 27.139 1.00 16.44 7 VAL G C 1
ATOM 2946 O O . VAL G 1 12 ? -18.194 36.475 26.337 1.00 12.91 7 VAL G O 1
ATOM 2950 N N . ILE G 1 13 ? -20.139 36.586 27.448 1.00 12.92 8 ILE G N 1
ATOM 2951 C CA . ILE G 1 13 ? -20.666 35.359 26.848 1.00 11.07 8 ILE G CA 1
ATOM 2952 C C . ILE G 1 13 ? -21.494 35.700 25.610 1.00 15.80 8 ILE G C 1
ATOM 2953 O O . ILE G 1 13 ? -22.570 36.313 25.712 1.00 14.90 8 ILE G O 1
ATOM 2958 N N . LYS G 1 14 ? -20.981 35.306 24.444 1.00 4.10 9 LYS G N 1
ATOM 2959 C CA . LYS G 1 14 ? -21.550 35.711 23.165 1.00 10.31 9 LYS G CA 1
ATOM 2960 C C . LYS G 1 14 ? -22.664 34.790 22.671 1.00 13.67 9 LYS G C 1
ATOM 2961 O O . LYS G 1 14 ? -23.739 35.257 22.296 1.00 5.74 9 LYS G O 1
ATOM 2967 N N . ASN G 1 15 ? -22.391 33.487 22.632 1.00 10.63 10 ASN G N 1
ATOM 2968 C CA . ASN G 1 15 ? -23.395 32.495 22.226 1.00 9.43 10 ASN G CA 1
ATOM 2969 C C . ASN G 1 15 ? -23.288 31.330 23.200 1.00 12.39 10 ASN G C 1
ATOM 2970 O O . ASN G 1 15 ? -22.187 30.823 23.437 1.00 11.49 10 ASN G O 1
ATOM 2975 N N . ALA G 1 16 ? -24.401 30.910 23.793 1.00 8.49 11 ALA G N 1
ATOM 2976 C CA . ALA G 1 16 ? -24.334 29.797 24.752 1.00 10.90 11 ALA G CA 1
ATOM 2977 C C . ALA G 1 16 ? -25.549 28.875 24.699 1.00 13.04 11 ALA G C 1
ATOM 2978 O O . ALA G 1 16 ? -26.683 29.328 24.777 1.00 12.44 11 ALA G O 1
ATOM 2980 N N . ASP G 1 17 ? -25.301 27.577 24.548 1.00 13.69 12 ASP G N 1
ATOM 2981 C CA . ASP G 1 17 ? -26.327 26.562 24.771 1.00 7.56 12 ASP G CA 1
ATOM 2982 C C . ASP G 1 17 ? -25.749 25.684 25.867 1.00 8.43 12 ASP G C 1
ATOM 2983 O O . ASP G 1 17 ? -25.091 24.695 25.576 1.00 7.40 12 ASP G O 1
ATOM 2988 N N . MET G 1 18 ? -25.972 26.077 27.118 1.00 7.37 13 MET G N 1
ATOM 2989 C CA . MET G 1 18 ? -25.219 25.566 28.252 1.00 6.85 13 MET G CA 1
ATOM 2990 C C . MET G 1 18 ? -25.816 26.123 29.545 1.00 13.14 13 MET G C 1
ATOM 2991 O O . MET G 1 18 ? -26.327 27.246 29.555 1.00 12.97 13 MET G O 1
ATOM 2996 N N . SER G 1 19 ? -25.737 25.372 30.640 1.00 10.19 14 SER G N 1
ATOM 2997 C CA . SER G 1 19 ? -26.289 25.848 31.910 1.00 12.91 14 SER G CA 1
ATOM 2998 C C . SER G 1 19 ? -25.434 26.989 32.446 1.00 16.39 14 SER G C 1
ATOM 2999 O O . SER G 1 19 ? -24.232 27.055 32.173 1.00 10.65 14 SER G O 1
ATOM 3002 N N . GLU G 1 20 ? -26.051 27.881 33.215 1.00 15.90 15 GLU G N 1
ATOM 3003 C CA . GLU G 1 20 ? -25.336 29.030 33.774 1.00 16.44 15 GLU G CA 1
ATOM 3004 C C . GLU G 1 20 ? -24.163 28.587 34.630 1.00 17.10 15 GLU G C 1
ATOM 3005 O O . GLU G 1 20 ? -23.102 29.222 34.625 1.00 17.85 15 GLU G O 1
ATOM 3011 N N . GLU G 1 21 ? -24.349 27.486 35.354 1.00 15.84 16 GLU G N 1
ATOM 3012 C CA . GLU G 1 21 ? -23.307 26.975 36.228 1.00 14.92 16 GLU G CA 1
ATOM 3013 C C . GLU G 1 21 ? -22.104 26.480 35.421 1.00 17.83 16 GLU G C 1
ATOM 3014 O O . GLU G 1 21 ? -20.951 26.744 35.771 1.00 14.71 16 GLU G O 1
ATOM 3020 N N . MET G 1 22 ? -22.368 25.758 34.339 1.00 15.34 17 MET G N 1
ATOM 3021 C CA . MET G 1 22 ? -21.279 25.286 33.492 1.00 12.37 17 MET G CA 1
ATOM 3022 C C . MET G 1 22 ? -20.614 26.464 32.776 1.00 8.53 17 MET G C 1
ATOM 3023 O O . MET G 1 22 ? -19.402 26.461 32.561 1.00 6.17 17 MET G O 1
ATOM 3028 N N . GLN G 1 23 ? -21.402 27.476 32.424 1.00 9.98 18 GLN G N 1
ATOM 3029 C CA . GLN G 1 23 ? -20.850 28.670 31.784 1.00 8.33 18 GLN G CA 1
ATOM 3030 C C . GLN G 1 23 ? -19.846 29.325 32.701 1.00 7.77 18 GLN G C 1
ATOM 3031 O O . GLN G 1 23 ? -18.741 29.668 32.281 1.00 9.87 18 GLN G O 1
ATOM 3037 N N . GLN G 1 24 ? -20.225 29.488 33.966 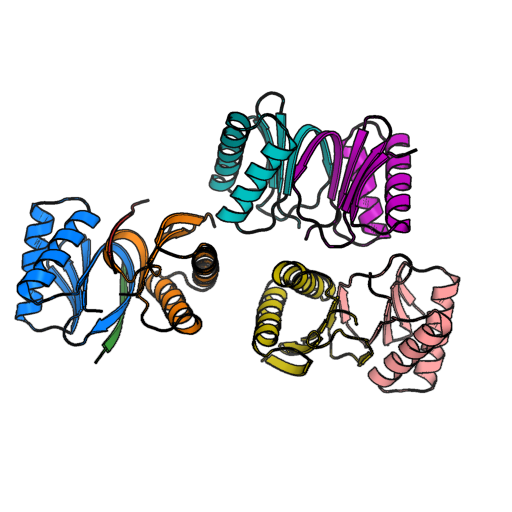1.00 12.69 19 GLN G N 1
ATOM 3038 C CA . GLN G 1 24 ? -19.326 30.081 34.947 1.00 12.70 19 GLN G CA 1
ATOM 3039 C C . GLN G 1 24 ? -18.062 29.247 35.129 1.00 12.23 19 GLN G C 1
ATOM 3040 O O . GLN G 1 24 ? -16.968 29.791 35.289 1.00 14.94 19 GLN G O 1
ATOM 3046 N N . ASP G 1 25 ? -18.218 27.925 35.114 1.00 9.84 20 ASP G N 1
ATOM 3047 C CA . ASP G 1 25 ? -17.071 27.029 35.160 1.00 11.60 20 ASP G CA 1
ATOM 3048 C C . ASP G 1 25 ? -16.139 27.219 33.956 1.00 7.21 20 ASP G C 1
ATOM 3049 O O . ASP G 1 25 ? -14.921 27.242 34.111 1.00 10.13 20 ASP G O 1
ATOM 3054 N N . ALA G 1 26 ? -16.715 27.342 32.764 1.00 6.71 21 ALA G N 1
ATOM 3055 C CA . ALA G 1 26 ? -15.935 27.633 31.560 1.00 4.99 21 ALA G CA 1
ATOM 3056 C C . ALA G 1 26 ? -15.142 28.930 31.724 1.00 8.13 21 ALA G C 1
ATOM 3057 O O . ALA G 1 26 ? -13.949 28.988 31.420 1.00 5.45 21 ALA G O 1
ATOM 3059 N N . VAL G 1 27 ? -15.820 29.968 32.197 1.00 8.97 22 VAL G N 1
ATOM 3060 C CA . VAL G 1 27 ? -15.169 31.255 32.477 1.00 7.57 22 VAL G CA 1
ATOM 3061 C C . VAL G 1 27 ? -14.033 31.144 33.498 1.00 11.03 22 VAL G C 1
ATOM 3062 O O . VAL G 1 27 ? -12.931 31.651 33.260 1.00 9.15 22 VAL G O 1
ATOM 3066 N N . ASP G 1 28 ? -14.293 30.481 34.628 1.00 10.28 23 ASP G N 1
ATOM 3067 C CA . ASP G 1 28 ? -13.272 30.282 35.658 1.00 10.12 23 ASP G CA 1
ATOM 3068 C C . ASP G 1 28 ? -12.089 29.507 35.116 1.00 9.99 23 ASP G C 1
ATOM 3069 O O . ASP G 1 28 ? -10.936 29.817 35.404 1.00 8.29 23 ASP G O 1
ATOM 3074 N N . CYS G 1 29 ? -12.388 28.456 34.367 1.00 7.53 24 CYS G N 1
ATOM 3075 C CA . CYS G 1 29 ? -11.348 27.609 33.810 1.00 10.42 24 CYS G CA 1
ATOM 3076 C C . CYS G 1 29 ? -10.470 28.398 32.824 1.00 8.18 24 CYS G C 1
ATOM 3077 O O . CYS G 1 29 ? -9.237 28.352 32.889 1.00 9.08 24 CYS G O 1
ATOM 3080 N N . ALA G 1 30 ? -11.108 29.117 31.913 1.00 6.04 25 ALA G N 1
ATOM 3081 C CA . ALA G 1 30 ? -10.369 29.917 30.933 1.00 8.47 25 ALA G CA 1
ATOM 3082 C C . ALA G 1 30 ? -9.544 31.035 31.591 1.00 9.36 25 ALA G C 1
ATOM 3083 O O . ALA G 1 30 ? -8.435 31.354 31.144 1.00 5.78 25 ALA G O 1
ATOM 3085 N N . THR G 1 31 ? -10.090 31.631 32.648 1.00 8.03 26 THR G N 1
ATOM 3086 C CA . THR G 1 31 ? -9.353 32.636 33.430 1.00 9.26 26 THR G CA 1
ATOM 3087 C C . THR G 1 31 ? -8.047 32.055 33.993 1.00 11.44 26 THR G C 1
ATOM 3088 O O . THR G 1 31 ? -6.986 32.694 33.941 1.00 9.33 26 THR G O 1
ATOM 3092 N N . GLN G 1 32 ? -8.109 30.831 34.506 1.00 8.60 27 GLN G N 1
ATOM 3093 C CA . GLN G 1 32 ? -6.894 30.183 34.998 1.00 12.14 27 GLN G CA 1
ATOM 3094 C C . GLN G 1 32 ? -5.926 29.813 33.874 1.00 12.36 27 GLN G C 1
ATOM 3095 O O . GLN G 1 32 ? -4.718 29.965 34.028 1.00 10.73 27 GLN G O 1
ATOM 3101 N N . ALA G 1 33 ? -6.457 29.320 32.756 1.00 6.77 28 ALA G N 1
ATOM 3102 C CA . ALA G 1 33 ? -5.637 28.989 31.583 1.00 9.88 28 ALA G CA 1
ATOM 3103 C C . ALA G 1 33 ? -4.830 30.198 31.130 1.00 10.28 28 ALA G C 1
ATOM 3104 O O . ALA G 1 33 ? -3.640 30.090 30.806 1.00 8.41 28 ALA G O 1
ATOM 3106 N N . LEU G 1 34 ? -5.499 31.346 31.110 1.00 5.45 29 LEU G N 1
ATOM 3107 C CA . LEU G 1 34 ? -4.925 32.568 30.560 1.00 9.67 29 LEU G CA 1
ATOM 3108 C C . LEU G 1 34 ? -3.838 33.152 31.450 1.00 13.39 29 LEU G C 1
ATOM 3109 O O . LEU G 1 34 ? -2.959 33.862 30.973 1.00 16.22 29 LEU G O 1
ATOM 3114 N N . GLU G 1 35 ? -3.901 32.855 32.742 1.00 14.44 30 GLU G N 1
ATOM 3115 C CA . GLU G 1 35 ? -2.840 33.270 33.661 1.00 18.54 30 GLU G CA 1
ATOM 3116 C C . GLU G 1 35 ? -1.658 32.305 33.601 1.00 16.40 30 GLU G C 1
ATOM 3117 O O . GLU G 1 35 ? -0.514 32.702 33.812 1.00 22.72 30 GLU G O 1
ATOM 3123 N N . LYS G 1 36 ? -1.930 31.041 33.289 1.00 12.25 31 LYS G N 1
ATOM 3124 C CA . LYS G 1 36 ? -0.866 30.051 33.199 1.00 13.02 31 LYS G CA 1
ATOM 3125 C C . LYS G 1 36 ? -0.130 30.034 31.859 1.00 14.20 31 LYS G C 1
ATOM 3126 O O . LYS G 1 36 ? 1.059 29.756 31.817 1.00 13.15 31 LYS G O 1
ATOM 3132 N N . TYR G 1 37 ? -0.835 30.303 30.766 1.00 12.58 32 TYR G N 1
ATOM 3133 C CA . TYR G 1 37 ? -0.256 30.126 29.431 1.00 8.99 32 TYR G CA 1
ATOM 3134 C C . TYR G 1 37 ? -0.444 31.357 28.564 1.00 11.66 32 TYR G C 1
ATOM 3135 O O . TYR G 1 37 ? -1.381 32.133 28.773 1.00 6.95 32 TYR G O 1
ATOM 3144 N N . ASN G 1 38 ? 0.436 31.515 27.576 1.00 7.33 33 ASN G N 1
ATOM 3145 C CA . ASN G 1 38 ? 0.421 32.683 26.705 1.00 7.08 33 ASN G CA 1
ATOM 3146 C C . ASN G 1 38 ? 0.335 32.282 25.251 1.00 7.62 33 ASN G C 1
ATOM 3147 O O . ASN G 1 38 ? 0.417 33.120 24.364 1.00 11.17 33 ASN G O 1
ATOM 3152 N N . ILE G 1 39 ? 0.205 30.986 25.014 1.00 6.61 34 ILE G N 1
ATOM 3153 C CA . ILE G 1 39 ? 0.154 30.437 23.669 1.00 6.06 34 ILE G CA 1
ATOM 3154 C C . ILE G 1 39 ? -1.250 29.853 23.465 1.00 7.26 34 ILE G C 1
ATOM 3155 O O . ILE G 1 39 ? -1.721 29.122 24.316 1.00 6.59 34 ILE G O 1
ATOM 3160 N N . GLU G 1 40 ? -1.907 30.180 22.351 1.00 5.00 35 GLU G N 1
ATOM 3161 C CA . GLU G 1 40 ? -3.318 29.818 22.152 1.00 6.55 35 GLU G CA 1
ATOM 3162 C C . GLU G 1 40 ? -3.599 28.315 22.254 1.00 6.17 35 GLU G C 1
ATOM 3163 O O . GLU G 1 40 ? -4.512 27.894 22.964 1.00 4.96 35 GLU G O 1
ATOM 3169 N N . LYS G 1 41 ? -2.801 27.520 21.548 1.00 4.61 36 LYS G N 1
ATOM 3170 C CA . LYS G 1 41 ? -2.871 26.056 21.607 1.00 6.48 36 LYS G CA 1
ATOM 3171 C C . LYS G 1 41 ? -2.809 25.538 23.045 1.00 5.37 36 LYS G C 1
ATOM 3172 O O . LYS G 1 41 ? -3.570 24.648 23.432 1.00 6.01 36 LYS G O 1
ATOM 3178 N N . ASP G 1 42 ? -1.888 26.081 23.832 1.00 7.07 37 ASP G N 1
ATOM 3179 C CA . ASP G 1 42 ? -1.713 25.641 25.215 1.00 5.46 37 ASP G CA 1
ATOM 3180 C C . ASP G 1 42 ? -2.871 26.069 26.133 1.00 5.08 37 ASP G C 1
ATOM 3181 O O . ASP G 1 42 ? -3.280 25.320 27.019 1.00 4.88 37 ASP G O 1
ATOM 3186 N N . ILE G 1 43 ? -3.378 27.281 25.936 1.00 3.64 38 ILE G N 1
ATOM 3187 C CA . ILE G 1 43 ? -4.591 27.708 26.631 1.00 3.09 38 ILE G CA 1
ATOM 3188 C C . ILE G 1 43 ? -5.765 26.756 26.317 1.00 3.67 38 ILE G C 1
ATOM 3189 O O . ILE G 1 43 ? -6.493 26.318 27.214 1.00 2.25 38 ILE G O 1
ATOM 3194 N N . ALA G 1 44 ? -5.958 26.464 25.032 1.00 3.71 39 ALA G N 1
ATOM 3195 C CA . ALA G 1 44 ? -7.034 25.573 24.605 1.00 2.02 39 ALA G CA 1
ATOM 3196 C C . ALA G 1 44 ? -6.902 24.179 25.234 1.00 3.76 39 ALA G C 1
ATOM 3197 O O . ALA G 1 44 ? -7.878 23.621 25.748 1.00 2.11 39 ALA G O 1
ATOM 3199 N N . ALA G 1 45 ? -5.688 23.631 25.211 1.00 3.31 40 ALA G N 1
ATOM 3200 C CA . ALA G 1 45 ? -5.412 22.301 25.761 1.00 5.31 40 ALA G CA 1
ATOM 3201 C C . ALA G 1 45 ? -5.776 22.199 27.240 1.00 3.27 40 ALA G C 1
ATOM 3202 O O . ALA G 1 45 ? -6.336 21.193 27.677 1.00 3.81 40 ALA G O 1
ATOM 3204 N N . TYR G 1 46 ? -5.467 23.240 28.001 1.00 1.94 41 TYR G N 1
ATOM 3205 C CA . TYR G 1 46 ? -5.747 23.258 29.433 1.00 4.11 41 TYR G CA 1
ATOM 3206 C C . TYR G 1 46 ? -7.255 23.206 29.669 1.00 7.61 41 TYR G C 1
ATOM 3207 O O . TYR G 1 46 ? -7.749 22.378 30.443 1.00 4.82 41 TYR G O 1
ATOM 3216 N N . ILE G 1 47 ? -7.981 24.104 29.005 1.00 4.62 42 ILE G N 1
ATOM 3217 C CA . ILE G 1 47 ? -9.447 24.145 29.110 1.00 3.34 42 ILE G CA 1
ATOM 3218 C C . ILE G 1 47 ? -10.086 22.808 28.692 1.00 3.39 42 ILE G C 1
ATOM 3219 O O . ILE G 1 47 ? -10.874 22.228 29.436 1.00 3.13 42 ILE G O 1
ATOM 3224 N N . LYS G 1 48 ? -9.745 22.341 27.497 1.00 2.39 43 LYS G N 1
ATOM 3225 C CA . LYS G 1 48 ? -10.235 21.065 26.963 1.00 2.32 43 LYS G CA 1
ATOM 3226 C C . LYS G 1 48 ? -10.013 19.910 27.942 1.00 3.80 43 LYS G C 1
ATOM 3227 O O . LYS G 1 48 ? -10.919 19.118 28.201 1.00 3.43 43 LYS G O 1
ATOM 3233 N N . LYS G 1 49 ? -8.803 19.797 28.471 1.00 2.93 44 LYS G N 1
ATOM 3234 C CA . LYS G 1 49 ? -8.504 18.691 29.388 1.00 7.34 44 LYS G CA 1
ATOM 3235 C C . LYS G 1 49 ? -9.217 18.805 30.732 1.00 3.94 44 LYS G C 1
ATOM 3236 O O . LYS G 1 49 ? -9.642 17.793 31.278 1.00 9.18 44 LYS G O 1
ATOM 3242 N N . GLU G 1 50 ? -9.365 20.025 31.239 1.00 5.76 45 GLU G N 1
ATOM 3243 C CA . GLU G 1 50 ? -10.092 20.269 32.486 1.00 7.86 45 GLU G CA 1
ATOM 3244 C C . GLU G 1 50 ? -11.559 19.882 32.346 1.00 7.05 45 GLU G C 1
ATOM 3245 O O . GLU G 1 50 ? -12.132 19.250 33.232 1.00 5.79 45 GLU G O 1
ATOM 3251 N N . PHE G 1 51 ? -12.178 20.301 31.248 1.00 3.44 46 PHE G N 1
ATOM 3252 C CA . PHE G 1 51 ? -13.575 19.925 31.012 1.00 6.24 46 PHE G CA 1
ATOM 3253 C C . PHE G 1 51 ? -13.770 18.426 30.746 1.00 4.06 46 PHE G C 1
ATOM 3254 O O . PHE G 1 51 ? -14.772 17.847 31.156 1.00 5.40 46 PHE G O 1
ATOM 3262 N N . ASP G 1 52 ? -12.820 17.799 30.062 1.00 4.47 47 ASP G N 1
ATOM 3263 C CA . ASP G 1 52 ? -12.846 16.344 29.895 1.00 4.30 47 ASP G CA 1
ATOM 3264 C C . ASP G 1 52 ? -12.824 15.660 31.254 1.00 7.28 47 ASP G C 1
ATOM 3265 O O . ASP G 1 52 ? -13.523 14.663 31.483 1.00 7.66 47 ASP G O 1
ATOM 3270 N N . LYS G 1 53 ? -11.983 16.182 32.137 1.00 5.78 48 LYS G N 1
ATOM 3271 C CA . LYS G 1 53 ? -11.788 15.616 33.471 1.00 10.14 48 LYS G CA 1
ATOM 3272 C C . LYS G 1 53 ? -13.020 15.855 34.348 1.00 14.27 48 LYS G C 1
ATOM 3273 O O . LYS G 1 53 ? -13.560 14.929 34.938 1.00 18.24 48 LYS G O 1
ATOM 3279 N N . LYS G 1 54 ? -13.474 17.107 34.405 1.00 12.87 49 LYS G N 1
ATOM 3280 C CA . LYS G 1 54 ? -14.608 17.491 35.242 1.00 15.27 49 LYS G CA 1
ATOM 3281 C C . LYS G 1 54 ? -15.960 16.935 34.770 1.00 19.98 49 LYS G C 1
ATOM 3282 O O . LYS G 1 54 ? -16.741 16.422 35.572 1.00 20.27 49 LYS G O 1
ATOM 3288 N N . TYR G 1 55 ? -16.232 17.024 33.472 1.00 12.42 50 TYR G N 1
ATOM 3289 C CA . TYR G 1 55 ? -17.549 16.673 32.941 1.00 12.55 50 TYR G CA 1
ATOM 3290 C C . TYR G 1 55 ? -17.618 15.467 32.016 1.00 15.54 50 TYR G C 1
ATOM 3291 O O . TYR G 1 55 ? -18.636 15.287 31.362 1.00 17.74 50 TYR G O 1
ATOM 3300 N N . ASN G 1 56 ? -16.548 14.675 31.946 1.00 10.75 51 ASN G N 1
ATOM 3301 C CA . ASN G 1 56 ? -16.421 13.544 31.002 1.00 11.16 51 ASN G CA 1
ATOM 3302 C C . ASN G 1 56 ? -16.094 13.996 29.573 1.00 7.49 51 ASN G C 1
ATOM 3303 O O . ASN G 1 56 ? -16.485 15.087 29.158 1.00 8.14 51 ASN G O 1
ATOM 3308 N N . PRO G 1 57 ? -15.367 13.159 28.819 1.00 7.15 52 PRO G N 1
ATOM 3309 C CA . PRO G 1 57 ? -15.042 13.478 27.421 1.00 6.12 52 PRO G CA 1
ATOM 3310 C C . PRO G 1 57 ? -16.340 13.502 26.614 1.00 6.39 52 PRO G C 1
ATOM 3311 O O . PRO G 1 57 ? -17.332 12.952 27.119 1.00 5.90 52 PRO G O 1
ATOM 3315 N N . THR G 1 58 ? -16.379 14.071 25.408 1.00 5.26 53 THR G N 1
ATOM 3316 C CA . THR G 1 58 ? -15.234 14.579 24.671 1.00 4.15 53 THR G CA 1
ATOM 3317 C C . THR G 1 58 ? -15.459 16.064 24.335 1.00 3.10 53 THR G C 1
ATOM 3318 O O . THR G 1 58 ? -16.417 16.424 23.641 1.00 2.73 53 THR G O 1
ATOM 3322 N N . TRP G 1 59 ? -14.575 16.914 24.841 1.00 1.91 54 TRP G N 1
ATOM 3323 C CA . TRP G 1 59 ? -14.677 18.360 24.599 1.00 1.88 54 TRP G CA 1
ATOM 3324 C C . TRP G 1 59 ? -13.678 18.829 23.549 1.00 2.61 54 TRP G C 1
ATOM 3325 O O . TRP G 1 59 ? -12.625 18.197 23.334 1.00 1.65 54 TRP G O 1
ATOM 3336 N N . HIS G 1 60 ? -13.988 19.960 22.918 1.00 1.36 55 HIS G N 1
ATOM 3337 C CA . HIS G 1 60 ? -13.113 20.545 21.902 1.00 1.51 55 HIS G CA 1
ATOM 3338 C C . HIS G 1 60 ? -13.013 22.026 22.216 1.00 2.37 55 HIS G C 1
ATOM 3339 O O . HIS G 1 60 ? -14.014 22.653 22.559 1.00 1.03 55 HIS G O 1
ATOM 3346 N N . CYS G 1 61 ? -11.809 22.572 22.128 1.00 0.96 56 CYS G N 1
ATOM 3347 C CA . CYS G 1 61 ? -11.612 23.979 22.475 1.00 1.43 56 CYS G CA 1
ATOM 3348 C C . CYS G 1 61 ? -10.779 24.714 21.432 1.00 1.62 56 CYS G C 1
ATOM 3349 O O . CYS G 1 61 ? -9.713 24.261 21.029 1.00 1.67 56 CYS G O 1
ATOM 3352 N N . ILE G 1 62 ? -11.273 25.870 21.015 1.00 2.23 57 ILE G N 1
ATOM 3353 C CA . ILE G 1 62 ? -10.542 26.749 20.113 1.00 2.75 57 ILE G CA 1
ATOM 3354 C C . ILE G 1 62 ? -10.394 28.113 20.797 1.00 3.57 57 ILE G C 1
ATOM 3355 O O . ILE G 1 62 ? -11.347 28.614 21.410 1.00 1.59 57 ILE G O 1
ATOM 3360 N N . VAL G 1 63 ? -9.196 28.692 20.702 1.00 1.80 58 VAL G N 1
ATOM 3361 C CA . VAL G 1 63 ? -8.846 29.928 21.416 1.00 2.71 58 VAL G CA 1
ATOM 3362 C C . VAL G 1 63 ? -8.113 30.872 20.469 1.00 6.20 58 VAL G C 1
ATOM 3363 O O . VAL G 1 63 ? -7.164 30.462 19.791 1.00 3.61 58 VAL G O 1
ATOM 3367 N N . GLY G 1 64 ? -8.530 32.137 20.426 1.00 5.28 59 GLY G N 1
ATOM 3368 C CA . GLY G 1 64 ? -7.817 33.106 19.619 1.00 4.95 59 GLY G CA 1
ATOM 3369 C C . GLY G 1 64 ? -8.458 34.481 19.559 1.00 7.06 59 GLY G C 1
ATOM 3370 O O . GLY G 1 64 ? -9.232 34.862 20.441 1.00 5.12 59 GLY G O 1
ATOM 3371 N N . ARG G 1 65 ? -8.096 35.243 18.532 1.00 10.29 60 ARG G N 1
ATOM 3372 C CA . ARG G 1 65 ? -8.843 36.453 18.183 1.00 12.40 60 ARG G CA 1
ATOM 3373 C C . ARG G 1 65 ? -10.203 35.974 17.684 1.00 11.58 60 ARG G C 1
ATOM 3374 O O . ARG G 1 65 ? -10.333 34.824 17.249 1.00 13.24 60 ARG G O 1
ATOM 3382 N N . ASN G 1 66 ? -11.217 36.828 17.785 1.00 9.31 61 ASN G N 1
ATOM 3383 C CA . ASN G 1 66 ? -12.569 36.480 17.343 1.00 14.53 61 ASN G CA 1
ATOM 3384 C C . ASN G 1 66 ? -12.525 35.744 16.000 1.00 16.45 61 ASN G C 1
ATOM 3385 O O . ASN G 1 66 ? -11.842 36.165 15.065 1.00 16.34 61 ASN G O 1
ATOM 3390 N N . PHE G 1 67 ? -13.195 34.602 15.930 1.00 13.91 62 PHE G N 1
ATOM 3391 C CA . PHE G 1 67 ? -13.146 33.777 14.725 1.00 10.73 62 PHE G CA 1
ATOM 3392 C C . PHE G 1 67 ? -14.553 33.326 14.402 1.00 12.10 62 PHE G C 1
ATOM 3393 O O . PHE G 1 67 ? -15.441 33.349 15.273 1.00 14.10 62 PHE G O 1
ATOM 3401 N N . GLY G 1 68 ? -14.758 32.918 13.153 1.00 11.35 63 GLY G N 1
ATOM 3402 C CA . GLY G 1 68 ? -16.043 32.395 12.723 1.00 7.59 63 GLY G CA 1
ATOM 3403 C C . GLY G 1 68 ? -16.004 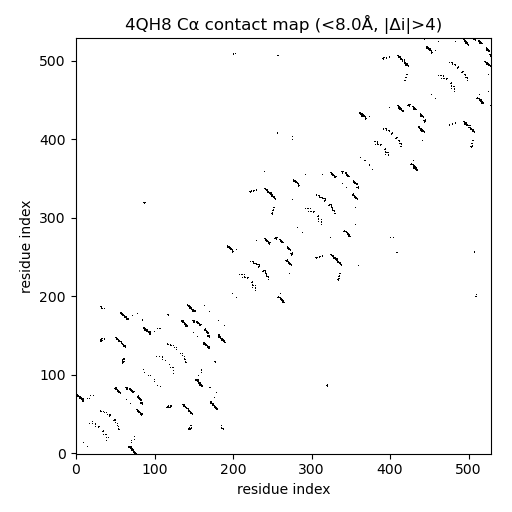30.892 12.912 1.00 8.84 63 GLY G C 1
ATOM 3404 O O . GLY G 1 68 ? -14.944 30.268 12.830 1.00 7.37 63 GLY G O 1
ATOM 3405 N N . SER G 1 69 ? -17.152 30.294 13.187 1.00 6.49 64 SER G N 1
ATOM 3406 C CA . SER G 1 69 ? -17.159 28.853 13.309 1.00 8.42 64 SER G CA 1
ATOM 3407 C C . SER G 1 69 ? -18.483 28.294 12.827 1.00 7.01 64 SER G C 1
ATOM 3408 O O . SER G 1 69 ? -19.495 28.994 12.797 1.00 5.64 64 SER G O 1
ATOM 3411 N N . TYR G 1 70 ? -18.467 27.028 12.433 1.00 4.98 65 TYR G N 1
ATOM 3412 C CA . TYR G 1 70 ? -19.704 26.335 12.145 1.00 5.03 65 TYR G CA 1
ATOM 3413 C C . TYR G 1 70 ? -19.501 24.891 12.578 1.00 3.25 65 TYR G C 1
ATOM 3414 O O . TYR G 1 70 ? -18.823 24.114 11.896 1.00 2.50 65 TYR G O 1
ATOM 3423 N N . VAL G 1 71 ? -20.039 24.569 13.749 1.00 2.80 66 VAL G N 1
ATOM 3424 C CA . VAL G 1 71 ? -19.846 23.246 14.344 1.00 5.31 66 VAL G CA 1
ATOM 3425 C C . VAL G 1 71 ? -21.189 22.619 14.660 1.00 5.38 66 VAL G C 1
ATOM 3426 O O . VAL G 1 71 ? -22.214 23.310 14.714 1.00 4.19 66 VAL G O 1
ATOM 3430 N N . THR G 1 72 ? -21.190 21.301 14.862 1.00 4.25 67 THR G N 1
ATOM 3431 C CA . THR G 1 72 ? -22.405 20.602 15.284 1.00 4.40 67 THR G CA 1
ATOM 3432 C C . THR G 1 72 ? -22.226 20.213 16.749 1.00 5.33 67 THR G C 1
ATOM 3433 O O . THR G 1 72 ? -21.360 19.405 17.060 1.00 3.21 67 THR G O 1
ATOM 3437 N N . HIS G 1 73 ? -23.020 20.800 17.648 1.00 3.01 68 HIS G N 1
ATOM 3438 C CA . HIS G 1 73 ? -22.818 20.581 19.082 1.00 3.18 68 HIS G CA 1
ATOM 3439 C C . HIS G 1 73 ? -23.881 19.704 19.715 1.00 4.49 68 HIS G C 1
ATOM 3440 O O . HIS G 1 73 ? -24.989 19.603 19.200 1.00 5.04 68 HIS G O 1
ATOM 3447 N N . GLU G 1 74 ? -23.514 19.050 20.812 1.00 4.10 69 GLU G N 1
ATOM 3448 C CA . GLU G 1 74 ? -24.454 18.297 21.634 1.00 6.23 69 GLU G CA 1
ATOM 3449 C C . GLU G 1 74 ? -25.304 19.293 22.402 1.00 5.46 69 GLU G C 1
ATOM 3450 O O . GLU G 1 74 ? -24.786 20.295 22.887 1.00 4.29 69 GLU G O 1
ATOM 3456 N N . THR G 1 75 ? -26.601 19.029 22.513 1.00 4.73 70 THR G N 1
ATOM 3457 C CA . THR G 1 75 ? -27.462 19.914 23.276 1.00 5.87 70 THR G CA 1
ATOM 3458 C C . THR G 1 75 ? -26.921 20.196 24.684 1.00 3.44 70 THR G C 1
ATOM 3459 O O . THR G 1 75 ? -26.406 19.292 25.366 1.00 5.57 70 THR G O 1
ATOM 3463 N N . ARG G 1 76 ? -27.043 21.457 25.089 1.00 3.24 71 ARG G N 1
ATOM 3464 C CA . ARG G 1 76 ? -26.580 21.992 26.379 1.00 5.08 71 ARG G CA 1
ATOM 3465 C C . ARG G 1 76 ? -25.059 21.978 26.578 1.00 3.53 71 ARG G C 1
ATOM 3466 O O . ARG G 1 76 ? -24.595 22.177 27.700 1.00 5.93 71 ARG G O 1
ATOM 3474 N N . HIS G 1 77 ? -24.292 21.754 25.512 1.00 3.37 72 HIS G N 1
ATOM 3475 C CA . HIS G 1 77 ? -22.825 21.698 25.633 1.00 2.39 72 HIS G CA 1
ATOM 3476 C C . HIS G 1 77 ? -22.080 22.549 24.588 1.00 2.80 72 HIS G C 1
ATOM 3477 O O . HIS G 1 77 ? -21.252 22.048 23.834 1.00 4.21 72 HIS G O 1
ATOM 3484 N N . PHE G 1 78 ? -22.360 23.849 24.584 1.00 2.99 73 PHE G N 1
ATOM 3485 C CA . PHE G 1 78 ? -21.754 24.781 23.634 1.00 3.51 73 PHE G CA 1
ATOM 3486 C C . PHE G 1 78 ? -21.629 26.156 24.269 1.00 4.17 73 PHE G C 1
ATOM 3487 O O . PHE G 1 78 ? -22.604 26.698 24.787 1.00 3.47 73 PHE G O 1
ATOM 3495 N N . ILE G 1 79 ? -20.433 26.726 24.211 1.00 3.45 74 ILE G N 1
ATOM 3496 C CA . ILE G 1 79 ? -20.248 28.123 24.620 1.00 3.77 74 ILE G CA 1
ATOM 3497 C C . ILE G 1 79 ? -19.180 28.794 23.777 1.00 3.70 74 ILE G C 1
ATOM 3498 O O . ILE G 1 79 ? -18.147 28.189 23.445 1.00 1.86 74 ILE G O 1
ATOM 3503 N N . TYR G 1 80 ? -19.475 30.033 23.393 1.00 3.81 75 TYR G N 1
ATOM 3504 C CA . TYR G 1 80 ? -18.542 30.915 22.715 1.00 4.36 75 TYR G CA 1
ATOM 3505 C C . TYR G 1 80 ? -18.510 32.201 23.521 1.00 7.30 75 TYR G C 1
ATOM 3506 O O . TYR G 1 80 ? -19.558 32.837 23.735 1.00 3.50 75 TYR G O 1
ATOM 3515 N N . PHE G 1 81 ? -17.317 32.570 23.988 1.00 4.10 76 PHE G N 1
ATOM 3516 C CA . PHE G 1 81 ? -17.180 33.717 24.885 1.00 4.25 76 PHE G CA 1
ATOM 3517 C C . PHE G 1 81 ? -15.812 34.375 24.834 1.00 6.14 76 PHE G C 1
ATOM 3518 O O . PHE G 1 81 ? -14.862 33.807 24.293 1.00 5.71 76 PHE G O 1
ATOM 3526 N N . TYR G 1 82 ? -15.726 35.577 25.417 1.00 5.64 77 TYR G N 1
ATOM 3527 C CA . TYR G 1 82 ? -14.488 36.345 25.484 1.00 9.28 77 TYR G CA 1
ATOM 3528 C C . TYR G 1 82 ? -14.043 36.557 26.926 1.00 10.51 77 TYR G C 1
ATOM 3529 O O . TYR G 1 82 ? -14.856 36.920 27.778 1.00 11.13 77 TYR G O 1
ATOM 3538 N N . LEU G 1 83 ? -12.757 36.327 27.197 1.00 7.06 78 LEU G N 1
ATOM 3539 C CA . LEU G 1 83 ? -12.111 36.931 28.353 1.00 8.12 78 LEU G CA 1
ATOM 3540 C C . LEU G 1 83 ? -11.160 37.969 27.786 1.00 9.71 78 LEU G C 1
ATOM 3541 O O . LEU G 1 83 ? -10.180 37.622 27.129 1.00 3.65 78 LEU G O 1
ATOM 3546 N N . GLY G 1 84 ? -11.466 39.242 28.007 1.00 12.59 79 GLY G N 1
ATOM 3547 C CA . GLY G 1 84 ? -10.742 40.313 27.341 1.00 10.27 79 GLY G CA 1
ATOM 3548 C C . GLY G 1 84 ? -10.933 40.194 25.843 1.00 6.79 79 GLY G C 1
ATOM 3549 O O . GLY G 1 84 ? -12.060 40.074 25.366 1.00 10.52 79 GLY G O 1
ATOM 3550 N N . GLN G 1 85 ? -9.835 40.201 25.092 1.00 3.16 80 GLN G N 1
ATOM 3551 C CA . GLN G 1 85 ? -9.903 40.057 23.641 1.00 4.68 80 GLN G CA 1
ATOM 3552 C C . GLN G 1 85 ? -9.709 38.606 23.189 1.00 6.64 80 GLN G C 1
ATOM 3553 O O . GLN G 1 85 ? -9.635 38.315 21.996 1.00 4.57 80 GLN G O 1
ATOM 3559 N N . VAL G 1 86 ? -9.605 37.696 24.142 1.00 6.20 81 VAL G N 1
ATOM 3560 C CA . VAL G 1 86 ? -9.438 36.289 23.789 1.00 3.53 81 VAL G CA 1
ATOM 3561 C C . VAL G 1 86 ? -10.783 35.602 23.602 1.00 2.76 81 VAL G C 1
ATOM 3562 O O . VAL G 1 86 ? -11.515 35.396 24.573 1.00 5.14 81 VAL G O 1
ATOM 3566 N N . ALA G 1 87 ? -11.105 35.239 22.359 1.00 4.03 82 ALA G N 1
ATOM 3567 C CA . ALA G 1 87 ? -12.319 34.476 22.085 1.00 4.53 82 ALA G CA 1
ATOM 3568 C C . ALA G 1 87 ? -12.073 32.990 22.348 1.00 4.45 82 ALA G C 1
ATOM 3569 O O . ALA G 1 87 ? -10.997 32.458 22.027 1.00 5.18 82 ALA G O 1
ATOM 3571 N N . ILE G 1 88 ? -13.065 32.334 22.945 1.00 4.54 83 ILE G N 1
ATOM 3572 C CA . ILE G 1 88 ? -12.966 30.900 23.260 1.00 4.26 83 ILE G CA 1
ATOM 3573 C C . ILE G 1 88 ? -14.240 30.162 22.828 1.00 3.22 83 ILE G C 1
ATOM 3574 O O . ILE G 1 88 ? -15.353 30.579 23.142 1.00 4.15 83 ILE G O 1
ATOM 3579 N N . LEU G 1 89 ? -14.068 29.092 22.066 1.00 3.87 84 LEU G N 1
ATOM 3580 C CA . LEU G 1 89 ? -15.174 28.210 21.704 1.00 1.79 84 LEU G CA 1
ATOM 3581 C C . LEU G 1 89 ? -14.909 26.886 22.391 1.00 2.45 84 LEU G C 1
ATOM 3582 O O . LEU G 1 89 ? -13.817 26.335 22.237 1.00 1.54 84 LEU G O 1
ATOM 3587 N N . LEU G 1 90 ? -15.895 26.398 23.142 1.00 1.27 85 LEU G N 1
ATOM 3588 C CA . LEU G 1 90 ? -15.772 25.170 23.921 1.00 1.40 85 LEU G CA 1
ATOM 3589 C C . LEU G 1 90 ? -17.069 24.386 23.764 1.00 2.69 85 LEU G C 1
ATOM 3590 O O . LEU G 1 90 ? -18.150 24.899 24.078 1.00 2.47 85 LEU G O 1
ATOM 3595 N N . PHE G 1 91 ? -16.980 23.151 23.269 1.00 1.40 86 PHE G N 1
ATOM 3596 C CA . PHE G 1 91 ? -18.194 22.373 22.981 1.00 1.68 86 PHE G CA 1
ATOM 3597 C C . PHE G 1 91 ? -17.933 20.864 22.946 1.00 2.66 86 PHE G C 1
ATOM 3598 O O . PHE G 1 91 ? -16.782 20.421 22.790 1.00 1.59 86 PHE G O 1
ATOM 3606 N N . LYS G 1 92 ? -18.999 20.088 23.103 1.00 1.79 87 LYS G N 1
ATOM 3607 C CA . LYS G 1 92 ? -18.964 18.656 22.789 1.00 4.27 87 LYS G CA 1
ATOM 3608 C C . LYS G 1 92 ? -19.675 18.508 21.460 1.00 4.90 87 LYS G C 1
ATOM 3609 O O . LYS G 1 92 ? -20.651 19.213 21.202 1.00 3.44 87 LYS G O 1
ATOM 3615 N N . SER G 1 93 ? -19.204 17.596 20.610 1.00 3.99 88 SER G N 1
ATOM 3616 C CA . SER G 1 93 ? -19.797 17.455 19.285 1.00 6.04 88 SER G CA 1
ATOM 3617 C C . SER G 1 93 ? -21.146 16.756 19.390 1.00 6.34 88 SER G C 1
ATOM 3618 O O . SER G 1 93 ? -21.350 15.910 20.266 1.00 6.19 88 SER G O 1
ATOM 3621 N N . GLY G 1 94 ? -22.066 17.126 18.506 1.00 3.83 89 GLY G N 1
ATOM 3622 C CA . GLY G 1 94 ? -23.347 16.451 18.448 1.00 3.91 89 GLY G CA 1
ATOM 3623 C C . GLY G 1 94 ? -23.206 15.220 17.569 1.00 8.66 89 GLY G C 1
ATOM 3624 O O . GLY G 1 94 ? -24.219 14.671 17.139 1.00 10.71 89 GLY G O 1
ATOM 3625 N N . ALA H 1 11 ? -1.974 27.445 -0.640 1.00 27.08 6 ALA H N 1
ATOM 3626 C CA . ALA H 1 11 ? -2.297 27.118 0.749 1.00 23.41 6 ALA H CA 1
ATOM 3627 C C . ALA H 1 11 ? -1.058 26.670 1.502 1.00 20.69 6 ALA H C 1
ATOM 3628 O O . ALA H 1 11 ? -0.230 25.940 0.956 1.00 19.56 6 ALA H O 1
ATOM 3630 N N . VAL H 1 12 ? -0.952 27.099 2.758 1.00 22.05 7 VAL H N 1
ATOM 3631 C CA . VAL H 1 12 ? 0.136 26.693 3.649 1.00 21.51 7 VAL H CA 1
ATOM 3632 C C . VAL H 1 12 ? -0.397 25.765 4.745 1.00 19.07 7 VAL H C 1
ATOM 3633 O O . VAL H 1 12 ? -1.134 26.182 5.637 1.00 17.08 7 VAL H O 1
ATOM 3637 N N . ILE H 1 13 ? -0.042 24.496 4.667 1.00 18.09 8 ILE H N 1
ATOM 3638 C CA . ILE H 1 13 ? -0.568 23.531 5.613 1.00 20.20 8 ILE H CA 1
ATOM 3639 C C . ILE H 1 13 ? 0.278 23.504 6.890 1.00 20.70 8 ILE H C 1
ATOM 3640 O O . ILE H 1 13 ? 1.459 23.163 6.863 1.00 23.59 8 ILE H O 1
ATOM 3645 N N . LYS H 1 14 ? -0.328 23.912 8.003 1.00 16.88 9 LYS H N 1
ATOM 3646 C CA . LYS H 1 14 ? 0.397 24.049 9.263 1.00 15.81 9 LYS H CA 1
ATOM 3647 C C . LYS H 1 14 ? 0.395 22.756 10.057 1.00 22.19 9 LYS H C 1
ATOM 3648 O O . LYS H 1 14 ? 1.414 22.356 10.627 1.00 20.30 9 LYS H O 1
ATOM 3654 N N . ASN H 1 15 ? -0.756 22.099 10.099 1.00 16.60 10 ASN H N 1
ATOM 3655 C CA . ASN H 1 15 ? -0.841 20.807 10.749 1.00 15.06 10 ASN H CA 1
ATOM 3656 C C . ASN H 1 15 ? -1.901 19.963 10.088 1.00 16.91 10 ASN H C 1
ATOM 3657 O O . ASN H 1 15 ? -3.038 20.398 9.898 1.00 16.94 10 ASN H O 1
ATOM 3662 N N . ALA H 1 16 ? -1.534 18.748 9.728 1.00 14.78 11 ALA H N 1
ATOM 3663 C CA . ALA H 1 16 ? -2.490 17.905 9.049 1.00 13.37 11 ALA H CA 1
ATOM 3664 C C . ALA H 1 16 ? -2.324 16.470 9.470 1.00 16.35 11 ALA H C 1
ATOM 3665 O O . ALA H 1 16 ? -1.211 15.991 9.719 1.00 22.28 11 ALA H O 1
ATOM 3667 N N . ASP H 1 17 ? -3.460 15.800 9.583 1.00 11.36 12 ASP H N 1
ATOM 3668 C CA . ASP H 1 17 ? -3.493 14.370 9.762 1.00 9.62 12 ASP H CA 1
ATOM 3669 C C . ASP H 1 17 ? -4.669 13.949 8.925 1.00 12.27 12 ASP H C 1
ATOM 3670 O O . ASP H 1 17 ? -5.788 13.854 9.420 1.00 12.78 12 ASP H O 1
ATOM 3675 N N . MET H 1 18 ? -4.408 13.731 7.641 1.00 13.41 13 MET H N 1
ATOM 3676 C CA . MET H 1 18 ? -5.456 13.597 6.636 1.00 12.58 13 MET H CA 1
ATOM 3677 C C . MET H 1 18 ? -4.784 13.174 5.339 1.00 15.63 13 MET H C 1
ATOM 3678 O O . MET H 1 18 ? -3.695 13.656 5.032 1.00 16.87 13 MET H O 1
ATOM 3683 N N . SER H 1 19 ? -5.432 12.292 4.583 1.00 16.19 14 SER H N 1
ATOM 3684 C CA . SER H 1 19 ? -4.910 11.831 3.294 1.00 18.65 14 SER H CA 1
ATOM 3685 C C . SER H 1 19 ? -4.642 13.008 2.359 1.00 18.29 14 SER H C 1
ATOM 3686 O O . SER H 1 19 ? -5.323 14.034 2.437 1.00 18.58 14 SER H O 1
ATOM 3689 N N . GLU H 1 20 ? -3.666 12.860 1.466 1.00 26.52 15 GLU H N 1
ATOM 3690 C CA . GLU H 1 20 ? -3.313 13.933 0.532 1.00 21.49 15 GLU H CA 1
ATOM 3691 C C . GLU H 1 20 ? -4.515 14.395 -0.284 1.00 18.97 15 GLU H C 1
ATOM 3692 O O . GLU H 1 20 ? -4.773 15.596 -0.411 1.00 18.74 15 GLU H O 1
ATOM 3698 N N . GLU H 1 21 ? -5.239 13.429 -0.840 1.00 21.70 16 GLU H N 1
ATOM 3699 C CA . GLU H 1 21 ? -6.420 13.715 -1.630 1.00 22.18 16 GLU H CA 1
ATOM 3700 C C . GLU H 1 21 ? -7.431 14.577 -0.869 1.00 16.29 16 GLU H C 1
ATOM 3701 O O . GLU H 1 21 ? -7.867 15.612 -1.370 1.00 17.88 16 GLU H O 1
ATOM 3707 N N . MET H 1 22 ? -7.783 14.155 0.346 1.00 16.16 17 MET H N 1
ATOM 3708 C CA . MET H 1 22 ? -8.732 14.889 1.179 1.00 13.75 17 MET H CA 1
ATOM 3709 C C . MET H 1 22 ? -8.233 16.291 1.518 1.00 13.47 17 MET H C 1
ATOM 3710 O O . MET H 1 22 ? -9.010 17.247 1.524 1.00 15.45 17 MET H O 1
ATOM 3715 N N . GLN H 1 23 ? -6.932 16.419 1.778 1.00 13.84 18 GLN H N 1
ATOM 3716 C CA . GLN H 1 23 ? -6.323 17.724 2.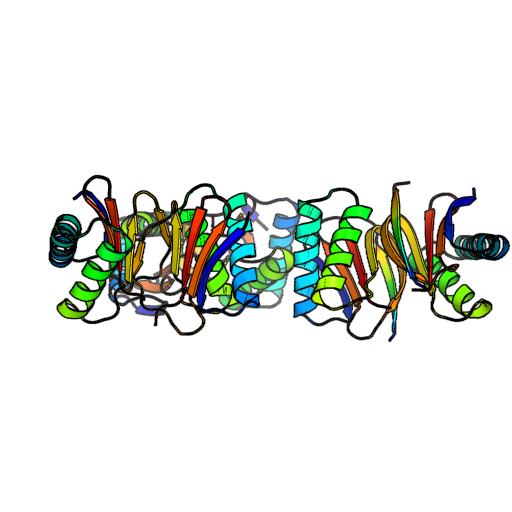014 1.00 11.72 18 GLN H CA 1
ATOM 3717 C C . GLN H 1 23 ? -6.571 18.666 0.844 1.00 11.33 18 GLN H C 1
ATOM 3718 O O . GLN H 1 23 ? -6.951 19.821 1.038 1.00 11.98 18 GLN H O 1
ATOM 3724 N N . GLN H 1 24 ? -6.354 18.175 -0.372 1.00 16.72 19 GLN H N 1
ATOM 3725 C CA . GLN H 1 24 ? -6.511 19.023 -1.562 1.00 17.06 19 GLN H CA 1
ATOM 3726 C C . GLN H 1 24 ? -7.966 19.414 -1.768 1.00 12.60 19 GLN H C 1
ATOM 3727 O O . GLN H 1 24 ? -8.278 20.525 -2.208 1.00 16.50 19 GLN H O 1
ATOM 3733 N N . ASP H 1 25 ? -8.856 18.489 -1.429 1.00 19.94 20 ASP H N 1
ATOM 3734 C CA . ASP H 1 25 ? -10.290 18.737 -1.462 1.00 14.02 20 ASP H CA 1
ATOM 3735 C C . ASP H 1 25 ? -10.664 19.844 -0.479 1.00 16.23 20 ASP H C 1
ATOM 3736 O O . ASP H 1 25 ? -11.437 20.748 -0.807 1.00 12.74 20 ASP H O 1
ATOM 3741 N N . ALA H 1 26 ? -10.102 19.763 0.727 1.00 15.68 21 ALA H N 1
ATOM 3742 C CA . ALA H 1 26 ? -10.283 20.798 1.741 1.00 10.72 21 ALA H CA 1
ATOM 3743 C C . ALA H 1 26 ? -9.785 22.146 1.238 1.00 10.81 21 ALA H C 1
ATOM 3744 O O . ALA H 1 26 ? -10.485 23.153 1.346 1.00 13.25 21 ALA H O 1
ATOM 3746 N N . VAL H 1 27 ? -8.575 22.164 0.689 1.00 7.79 22 VAL H N 1
ATOM 3747 C CA . VAL H 1 27 ? -8.031 23.393 0.106 1.00 15.24 22 VAL H CA 1
ATOM 3748 C C . VAL H 1 27 ? -8.900 23.939 -1.037 1.00 11.04 22 VAL H C 1
ATOM 3749 O O . VAL H 1 27 ? -9.229 25.141 -1.060 1.00 12.50 22 VAL H O 1
ATOM 3753 N N . ASP H 1 28 ? -9.298 23.063 -1.959 1.00 13.94 23 ASP H N 1
ATOM 3754 C CA . ASP H 1 28 ? -10.190 23.454 -3.070 1.00 15.14 23 ASP H CA 1
ATOM 3755 C C . ASP H 1 28 ? -11.540 23.932 -2.575 1.00 12.45 23 ASP H C 1
ATOM 3756 O O . ASP H 1 28 ? -12.091 24.898 -3.088 1.00 13.66 23 ASP H O 1
ATOM 3761 N N . CYS H 1 29 ? -12.091 23.238 -1.589 1.00 12.28 24 CYS H N 1
ATOM 3762 C CA . CYS H 1 29 ? -13.346 23.661 -1.000 1.00 8.84 24 CYS H CA 1
ATOM 3763 C C . CYS H 1 29 ? -13.220 25.051 -0.355 1.00 13.11 24 CYS H C 1
ATOM 3764 O O . CYS H 1 29 ? -14.070 25.912 -0.570 1.00 14.70 24 CYS H O 1
ATOM 3767 N N . ALA H 1 30 ? -12.171 25.264 0.440 1.00 10.93 25 ALA H N 1
ATOM 3768 C CA . ALA H 1 30 ? -11.989 26.556 1.111 1.00 13.72 25 ALA H CA 1
ATOM 3769 C C . ALA H 1 30 ? -11.692 27.684 0.116 1.00 14.46 25 ALA H C 1
ATOM 3770 O O . ALA H 1 30 ? -12.057 28.841 0.341 1.00 17.45 25 ALA H O 1
ATOM 3772 N N . THR H 1 31 ? -11.014 27.347 -0.972 1.00 12.34 26 THR H N 1
ATOM 3773 C CA . THR H 1 31 ? -10.762 28.317 -2.041 1.00 15.99 26 THR H CA 1
ATOM 3774 C C . THR H 1 31 ? -12.075 28.871 -2.599 1.00 16.84 26 THR H C 1
ATOM 3775 O O . THR H 1 31 ? -12.266 30.094 -2.640 1.00 15.35 26 THR H O 1
ATOM 3779 N N . GLN H 1 32 ? -12.986 27.976 -2.987 1.00 15.68 27 GLN H N 1
ATOM 3780 C CA . GLN H 1 32 ? -14.334 28.361 -3.415 1.00 17.64 27 GLN H CA 1
ATOM 3781 C C . GLN H 1 32 ? -15.054 29.219 -2.373 1.00 22.75 27 GLN H C 1
ATOM 3782 O O . GLN H 1 32 ? -15.676 30.229 -2.710 1.00 18.46 27 GLN H O 1
ATOM 3788 N N . ALA H 1 33 ? -14.987 28.797 -1.110 1.00 16.37 28 ALA H N 1
ATOM 3789 C CA . ALA H 1 33 ? -15.653 29.517 -0.031 1.00 15.10 28 ALA H CA 1
ATOM 3790 C C . ALA H 1 33 ? -15.181 30.971 0.015 1.00 12.70 28 ALA H C 1
ATOM 3791 O O . ALA H 1 33 ? -15.989 31.897 0.067 1.00 14.65 28 ALA H O 1
ATOM 3793 N N . LEU H 1 34 ? -13.871 31.151 -0.009 1.00 12.13 29 LEU H N 1
ATOM 3794 C CA . LEU H 1 34 ? -13.261 32.477 0.077 1.00 18.12 29 LEU H CA 1
ATOM 3795 C C . LEU H 1 34 ? -13.549 33.357 -1.145 1.00 21.57 29 LEU H C 1
ATOM 3796 O O . LEU H 1 34 ? -13.646 34.580 -1.029 1.00 24.57 29 LEU H O 1
ATOM 3801 N N . GLU H 1 35 ? -13.676 32.737 -2.313 1.00 22.02 30 GLU H N 1
ATOM 3802 C CA . GLU H 1 35 ? -14.076 33.469 -3.512 1.00 24.47 30 GLU H CA 1
ATOM 3803 C C . GLU H 1 35 ? -15.500 33.995 -3.366 1.00 23.27 30 GLU H C 1
ATOM 3804 O O . GLU H 1 35 ? -15.857 35.030 -3.927 1.00 23.56 30 GLU H O 1
ATOM 3810 N N . LYS H 1 36 ? -16.313 33.287 -2.595 1.00 17.31 31 LYS H N 1
ATOM 3811 C CA . LYS H 1 36 ? -17.733 33.598 -2.528 1.00 17.39 31 LYS H CA 1
ATOM 3812 C C . LYS H 1 36 ? -18.113 34.463 -1.329 1.00 21.29 31 LYS H C 1
ATOM 3813 O O . LYS H 1 36 ? -18.941 35.376 -1.445 1.00 15.40 31 LYS H O 1
ATOM 3819 N N . TYR H 1 37 ? -17.490 34.180 -0.185 1.00 24.82 32 TYR H N 1
ATOM 3820 C CA . TYR H 1 37 ? -17.900 34.753 1.094 1.00 13.79 32 TYR H CA 1
ATOM 3821 C C . TYR H 1 37 ? -16.792 35.577 1.743 1.00 20.24 32 TYR H C 1
ATOM 3822 O O . TYR H 1 37 ? -15.613 35.216 1.673 1.00 17.79 32 TYR H O 1
ATOM 3831 N N . ASN H 1 38 ? -17.178 36.684 2.376 1.00 19.50 33 ASN H N 1
ATOM 3832 C CA . ASN H 1 38 ? -16.227 37.504 3.127 1.00 21.10 33 ASN H CA 1
ATOM 3833 C C . ASN H 1 38 ? -16.278 37.260 4.638 1.00 20.95 33 ASN H C 1
ATOM 3834 O O . ASN H 1 38 ? -15.287 37.429 5.344 1.00 21.50 33 ASN H O 1
ATOM 3839 N N . ILE H 1 39 ? -17.444 36.867 5.124 1.00 17.59 34 ILE H N 1
ATOM 3840 C CA . ILE H 1 39 ? -17.664 36.745 6.551 1.00 10.37 34 ILE H CA 1
ATOM 3841 C C . ILE H 1 39 ? -17.225 35.349 7.026 1.00 16.22 34 ILE H C 1
ATOM 3842 O O . ILE H 1 39 ? -17.589 34.350 6.424 1.00 10.72 34 ILE H O 1
ATOM 3847 N N . GLU H 1 40 ? -16.426 35.298 8.090 1.00 13.58 35 GLU H N 1
ATOM 3848 C CA . GLU H 1 40 ? -15.756 34.057 8.507 1.00 14.98 35 GLU H CA 1
ATOM 3849 C C . GLU H 1 40 ? -16.707 32.903 8.825 1.00 9.26 35 GLU H C 1
ATOM 3850 O O . GLU H 1 40 ? -16.434 31.762 8.467 1.00 10.76 35 GLU H O 1
ATOM 3856 N N . LYS H 1 41 ? -17.807 33.207 9.498 1.00 6.88 36 LYS H N 1
ATOM 3857 C CA . LYS H 1 41 ? -18.807 32.208 9.819 1.00 11.80 36 LYS H CA 1
ATOM 3858 C C . LYS H 1 41 ? -19.467 31.664 8.545 1.00 13.45 36 LYS H C 1
ATOM 3859 O O . LYS H 1 41 ? -19.833 30.488 8.486 1.00 11.66 36 LYS H O 1
ATOM 3865 N N . ASP H 1 42 ? -19.604 32.518 7.530 1.00 11.43 37 ASP H N 1
ATOM 3866 C CA . ASP H 1 42 ? -20.165 32.102 6.241 1.00 11.16 37 ASP H CA 1
ATOM 3867 C C . ASP H 1 42 ? -19.200 31.191 5.503 1.00 9.11 37 ASP H C 1
ATOM 3868 O O . ASP H 1 42 ? -19.609 30.225 4.857 1.00 10.79 37 ASP H O 1
ATOM 3873 N N . ILE H 1 43 ? -17.920 31.508 5.576 1.00 6.60 38 ILE H N 1
ATOM 3874 C CA . ILE H 1 43 ? -16.891 30.647 4.993 1.00 5.73 38 ILE H CA 1
ATOM 3875 C C . ILE H 1 43 ? -16.851 29.264 5.690 1.00 12.82 38 ILE H C 1
ATOM 3876 O O . ILE H 1 43 ? -16.885 28.217 5.025 1.00 8.89 38 ILE H O 1
ATOM 3881 N N . ALA H 1 44 ? -16.789 29.266 7.022 1.00 8.67 39 ALA H N 1
ATOM 3882 C CA . ALA H 1 44 ? -16.826 28.022 7.801 1.00 6.10 39 ALA H CA 1
ATOM 3883 C C . ALA H 1 44 ? -18.052 27.171 7.487 1.00 5.22 39 ALA H C 1
ATOM 3884 O O . ALA H 1 44 ? -17.946 25.952 7.314 1.00 4.57 39 ALA H O 1
ATOM 3886 N N . ALA H 1 45 ? -19.214 27.806 7.404 1.00 4.44 40 ALA H N 1
ATOM 3887 C CA . ALA H 1 45 ? -20.458 27.090 7.122 1.00 8.11 40 ALA H CA 1
ATOM 3888 C C . ALA H 1 45 ? -20.390 26.371 5.786 1.00 7.39 40 ALA H C 1
ATOM 3889 O O . ALA H 1 45 ? -20.793 25.210 5.671 1.00 7.47 40 ALA H O 1
ATOM 3891 N N . TYR H 1 46 ? -19.867 27.062 4.774 1.00 8.88 41 TYR H N 1
ATOM 3892 C CA . TYR H 1 46 ? -19.767 26.511 3.431 1.00 9.99 41 TYR H CA 1
ATOM 3893 C C . TYR H 1 46 ? -18.924 25.249 3.422 1.00 8.46 41 TYR H C 1
ATOM 3894 O O . TYR H 1 46 ? -19.318 24.234 2.863 1.00 8.10 41 TYR H O 1
ATOM 3903 N N . ILE H 1 47 ? -17.748 25.331 4.026 1.00 6.71 42 ILE H N 1
ATOM 3904 C CA . ILE H 1 47 ? -16.833 24.191 4.071 1.00 4.97 42 ILE H CA 1
ATOM 3905 C C . ILE H 1 47 ? -17.421 23.022 4.872 1.00 6.69 42 ILE H C 1
ATOM 3906 O O . ILE H 1 47 ? -17.392 21.868 4.414 1.00 5.56 42 ILE H O 1
ATOM 3911 N N . LYS H 1 48 ? -17.950 23.310 6.060 1.00 4.12 43 LYS H N 1
ATOM 3912 C CA . LYS H 1 48 ? -18.497 22.247 6.917 1.00 6.00 43 LYS H CA 1
ATOM 3913 C C . LYS H 1 48 ? -19.570 21.462 6.177 1.00 5.71 43 LYS H C 1
ATOM 3914 O O . LYS H 1 48 ? -19.515 20.234 6.105 1.00 6.65 43 LYS H O 1
ATOM 3920 N N . LYS H 1 49 ? -20.531 22.186 5.612 1.00 6.87 44 LYS H N 1
ATOM 3921 C CA . LYS H 1 49 ? -21.644 21.574 4.894 1.00 8.56 44 LYS H CA 1
ATOM 3922 C C . LYS H 1 49 ? -21.194 20.768 3.670 1.00 8.70 44 LYS H C 1
ATOM 3923 O O . LYS H 1 49 ? -21.731 19.684 3.419 1.00 14.25 44 LYS H O 1
ATOM 3929 N N . GLU H 1 50 ? -20.222 21.283 2.911 1.00 8.37 45 GLU H N 1
ATOM 3930 C CA . GLU H 1 50 ? -19.696 20.551 1.752 1.00 12.37 45 GLU H CA 1
ATOM 3931 C C . GLU H 1 50 ? -19.040 19.252 2.176 1.00 9.35 45 GLU H C 1
ATOM 3932 O O . GLU H 1 50 ? -19.187 18.227 1.514 1.00 13.57 45 GLU H O 1
ATOM 3938 N N . PHE H 1 51 ? -18.291 19.288 3.271 1.00 8.03 46 PHE H N 1
ATOM 3939 C CA . PHE H 1 51 ? -17.632 18.068 3.721 1.00 10.38 46 PHE H CA 1
ATOM 3940 C C . PHE H 1 51 ? -18.618 17.062 4.297 1.00 10.06 46 PHE H C 1
ATOM 3941 O O . PHE H 1 51 ? -18.473 15.866 4.047 1.00 10.09 46 PHE H O 1
ATOM 3949 N N . ASP H 1 52 ? -19.613 17.540 5.047 1.00 6.59 47 ASP H N 1
ATOM 3950 C CA . ASP H 1 52 ? -20.690 16.671 5.531 1.00 11.44 47 ASP H CA 1
ATOM 3951 C C . ASP H 1 52 ? -21.343 15.930 4.360 1.00 16.00 47 ASP H C 1
ATOM 3952 O O . ASP H 1 52 ? -21.695 14.757 4.473 1.00 12.17 47 ASP H O 1
ATOM 3957 N N . LYS H 1 53 ? -21.503 16.631 3.243 1.00 12.24 48 LYS H N 1
ATOM 3958 C CA . LYS H 1 53 ? -22.167 16.083 2.059 1.00 16.82 48 LYS H CA 1
ATOM 3959 C C . LYS H 1 53 ? -21.250 15.129 1.296 1.00 18.41 48 LYS H C 1
ATOM 3960 O O . LYS H 1 53 ? -21.653 14.037 0.893 1.00 19.08 48 LYS H O 1
ATOM 3966 N N . LYS H 1 54 ? -20.004 15.555 1.142 1.00 12.70 49 LYS H N 1
ATOM 3967 C CA . LYS H 1 54 ? -18.970 14.872 0.372 1.00 17.40 49 LYS H CA 1
ATOM 3968 C C . LYS H 1 54 ? -18.430 13.608 1.043 1.00 20.83 49 LYS H C 1
ATOM 3969 O O . LYS H 1 54 ? -18.175 12.594 0.377 1.00 14.03 49 LYS H O 1
ATOM 3975 N N . TYR H 1 55 ? -18.220 13.693 2.358 1.00 11.57 50 TYR H N 1
ATOM 3976 C CA . TYR H 1 55 ? -17.484 12.672 3.103 1.00 14.00 50 TYR H CA 1
ATOM 3977 C C . TYR H 1 55 ? -18.264 12.110 4.316 1.00 14.28 50 TYR H C 1
ATOM 3978 O O . TYR H 1 55 ? -17.685 11.394 5.141 1.00 18.08 50 TYR H O 1
ATOM 3987 N N . ASN H 1 56 ? -19.563 12.435 4.395 1.00 13.06 51 ASN H N 1
ATOM 3988 C CA . ASN H 1 56 ? -20.464 12.088 5.511 1.00 9.34 51 ASN H CA 1
ATOM 3989 C C . ASN H 1 56 ? -20.229 12.948 6.761 1.00 10.79 51 ASN H C 1
ATOM 3990 O O . ASN H 1 56 ? -19.089 13.328 7.043 1.00 9.85 51 ASN H O 1
ATOM 3995 N N . PRO H 1 57 ? -21.302 13.230 7.530 1.00 14.07 52 PRO H N 1
ATOM 3996 C CA . PRO H 1 57 ? -21.174 13.952 8.808 1.00 9.48 52 PRO H CA 1
ATOM 3997 C C . PRO H 1 57 ? -20.321 13.140 9.789 1.00 12.49 52 PRO H C 1
ATOM 3998 O O . PRO H 1 57 ? -20.149 11.944 9.539 1.00 12.00 52 PRO H O 1
ATOM 4002 N N . THR H 1 58 ? -19.785 13.733 10.860 1.00 10.70 53 THR H N 1
ATOM 4003 C CA . THR H 1 58 ? -20.022 15.127 11.258 1.00 9.05 53 THR H CA 1
ATOM 4004 C C . THR H 1 58 ? -18.735 15.942 11.268 1.00 6.17 53 THR H C 1
ATOM 4005 O O . THR H 1 58 ? -17.800 15.639 12.018 1.00 6.38 53 THR H O 1
ATOM 4009 N N . TRP H 1 59 ? -18.689 16.985 10.445 1.00 7.65 54 TRP H N 1
ATOM 4010 C CA . TRP H 1 59 ? -17.510 17.844 10.379 1.00 5.14 54 TRP H CA 1
ATOM 4011 C C . TRP H 1 59 ? -17.725 19.118 11.189 1.00 3.38 54 TRP H C 1
ATOM 4012 O O . TRP H 1 59 ? -18.869 19.531 11.432 1.00 4.98 54 TRP H O 1
ATOM 4023 N N . HIS H 1 60 ? -16.629 19.734 11.609 1.00 2.28 55 HIS H N 1
ATOM 4024 C CA . HIS H 1 60 ? -16.655 21.031 12.284 1.00 1.97 55 HIS H CA 1
ATOM 4025 C C . HIS H 1 60 ? -15.609 21.947 11.635 1.00 3.49 55 HIS H C 1
ATOM 4026 O O . HIS H 1 60 ? -14.519 21.490 11.287 1.00 4.54 55 HIS H O 1
ATOM 4033 N N . CYS H 1 61 ? -15.915 23.234 11.490 1.00 2.77 56 CYS H N 1
ATOM 4034 C CA . CYS H 1 61 ? -15.001 24.131 10.783 1.00 3.28 56 CYS H CA 1
ATOM 4035 C C . CYS H 1 61 ? -14.886 25.475 11.482 1.00 2.86 56 CYS H C 1
ATOM 4036 O O . CYS H 1 61 ? -15.890 26.052 11.911 1.00 3.23 56 CYS H O 1
ATOM 4039 N N . ILE H 1 62 ? -13.651 25.943 11.627 1.00 3.07 57 ILE H N 1
ATOM 4040 C CA . ILE H 1 62 ? -13.348 27.226 12.263 1.00 2.83 57 ILE H CA 1
ATOM 4041 C C . ILE H 1 62 ? -12.526 28.039 11.251 1.00 7.11 57 ILE H C 1
ATOM 4042 O O . ILE H 1 62 ? -11.603 27.497 10.630 1.00 6.40 57 ILE H O 1
ATOM 4047 N N . VAL H 1 63 ? -12.857 29.323 11.085 1.00 4.47 58 VAL H N 1
ATOM 4048 C CA . VAL H 1 63 ? -12.157 30.190 10.131 1.00 8.15 58 VAL H CA 1
ATOM 4049 C C . VAL H 1 63 ? -11.821 31.508 10.812 1.00 6.77 58 VAL H C 1
ATOM 4050 O O . VAL H 1 63 ? -12.692 32.161 11.369 1.00 7.94 58 VAL H O 1
ATOM 4054 N N . GLY H 1 64 ? -10.558 31.895 10.792 1.00 13.77 59 GLY H N 1
ATOM 4055 C CA . GLY H 1 64 ? -10.181 33.163 11.400 1.00 14.39 59 GLY H CA 1
ATOM 4056 C C . GLY H 1 64 ? -8.747 33.545 11.092 1.00 14.30 59 GLY H C 1
ATOM 4057 O O . GLY H 1 64 ? -8.026 32.781 10.452 1.00 19.78 59 GLY H O 1
ATOM 4058 N N . ARG H 1 65 ? -8.331 34.725 11.549 1.00 20.20 60 ARG H N 1
ATOM 4059 C CA . ARG H 1 65 ? -6.979 35.223 11.281 1.00 18.00 60 ARG H CA 1
ATOM 4060 C C . ARG H 1 65 ? -5.942 34.631 12.227 1.00 19.47 60 ARG H C 1
ATOM 4061 O O . ARG H 1 65 ? -4.784 34.451 11.851 1.00 15.74 60 ARG H O 1
ATOM 4069 N N . ASN H 1 66 ? -6.364 34.311 13.447 1.00 7.53 61 ASN H N 1
ATOM 4070 C CA . ASN H 1 66 ? -5.420 34.010 14.516 1.00 9.15 61 ASN H CA 1
ATOM 4071 C C . ASN H 1 66 ? -6.082 33.213 15.633 1.00 8.30 61 ASN H C 1
ATOM 4072 O O . ASN H 1 66 ? -6.803 33.763 16.466 1.00 8.58 61 ASN H O 1
ATOM 4077 N N . PHE H 1 67 ? -5.859 31.906 15.625 1.00 6.98 62 PHE H N 1
ATOM 4078 C CA . PHE H 1 67 ? -6.386 31.059 16.687 1.00 8.37 62 PHE H CA 1
ATOM 4079 C C . PHE H 1 67 ? -5.520 29.816 16.842 1.00 10.36 62 PHE H C 1
ATOM 4080 O O . PHE H 1 67 ? -4.737 29.472 15.947 1.00 9.45 62 PHE H O 1
ATOM 4088 N N . GLY H 1 68 ? -5.658 29.159 17.987 1.00 6.87 63 GLY H N 1
ATOM 4089 C CA . GLY H 1 68 ? -5.029 27.876 18.238 1.00 7.19 63 GLY H CA 1
ATOM 4090 C C . GLY H 1 68 ? -6.112 26.915 18.684 1.00 6.83 63 GLY H C 1
ATOM 4091 O O . GLY H 1 68 ? -7.196 27.343 19.082 1.00 6.58 63 GLY H O 1
ATOM 4092 N N . SER H 1 69 ? -5.863 25.617 18.588 1.00 3.37 64 SER H N 1
ATOM 4093 C CA . SER H 1 69 ? -6.909 24.682 18.972 1.00 4.43 64 SER H CA 1
ATOM 4094 C C . SER H 1 69 ? -6.371 23.510 19.750 1.00 6.61 64 SER H C 1
ATOM 4095 O O . SER H 1 69 ? -5.167 23.254 19.757 1.00 4.76 64 SER H O 1
ATOM 4098 N N . TYR H 1 70 ? -7.273 22.828 20.446 1.00 3.67 65 TYR H N 1
ATOM 4099 C CA . TYR H 1 70 ? -6.965 21.536 21.022 1.00 4.03 65 TYR H CA 1
ATOM 4100 C C . TYR H 1 70 ? -8.272 20.774 21.043 1.00 3.83 65 TYR H C 1
ATOM 4101 O O . TYR H 1 70 ? -9.173 21.059 21.845 1.00 2.19 65 TYR H O 1
ATOM 4110 N N . VAL H 1 71 ? -8.380 19.846 20.099 1.00 4.55 66 VAL H N 1
ATOM 4111 C CA . VAL H 1 71 ? -9.607 19.116 19.847 1.00 2.20 66 VAL H CA 1
ATOM 4112 C C . VAL H 1 71 ? -9.289 17.625 19.776 1.00 4.27 66 VAL H C 1
ATOM 4113 O O . VAL H 1 71 ? -8.121 17.229 19.632 1.00 2.75 66 VAL H O 1
ATOM 4117 N N . THR H 1 72 ? -10.321 16.793 19.878 1.00 2.58 67 THR H N 1
ATOM 4118 C CA . THR H 1 72 ? -10.123 15.340 19.762 1.00 2.38 67 THR H CA 1
ATOM 4119 C C . THR H 1 72 ? -10.643 14.956 18.397 1.00 4.22 67 THR H C 1
ATOM 4120 O O . THR H 1 72 ? -11.851 14.890 18.182 1.00 4.84 67 THR H O 1
ATOM 4124 N N . HIS H 1 73 ? -9.739 14.812 17.432 1.00 2.90 68 HIS H N 1
ATOM 4125 C CA . HIS H 1 73 ? -10.178 14.455 16.096 1.00 5.08 68 HIS H CA 1
ATOM 4126 C C . HIS H 1 73 ? -10.089 12.956 15.853 1.00 8.26 68 HIS H C 1
ATOM 4127 O O . HIS H 1 73 ? -9.256 12.241 16.445 1.00 5.70 68 HIS H O 1
ATOM 4134 N N . GLU H 1 74 ? -10.979 12.488 14.991 1.00 6.99 69 GLU H N 1
ATOM 4135 C CA . GLU H 1 74 ? -10.916 11.138 14.472 1.00 8.58 69 GLU H CA 1
ATOM 4136 C C . GLU H 1 74 ? -9.672 11.048 13.607 1.00 10.62 69 GLU H C 1
ATOM 4137 O O . GLU H 1 74 ? -9.498 11.849 12.687 1.00 6.07 69 GLU H O 1
ATOM 4143 N N . THR H 1 75 ? -8.808 10.077 13.889 1.00 8.86 70 THR H N 1
ATOM 4144 C CA . THR H 1 75 ? -7.507 10.020 13.222 1.00 7.94 70 THR H CA 1
ATOM 4145 C C . THR H 1 75 ? -7.713 9.987 11.684 1.00 9.86 70 THR H C 1
ATOM 4146 O O . THR H 1 75 ? -8.673 9.367 11.187 1.00 8.77 70 THR H O 1
ATOM 4150 N N . ARG H 1 76 ? -6.853 10.713 10.961 1.00 11.30 71 ARG H N 1
ATOM 4151 C CA . ARG H 1 76 ? -6.964 10.921 9.503 1.00 12.35 71 ARG H CA 1
ATOM 4152 C C . ARG H 1 76 ? -8.052 11.917 9.096 1.00 12.45 71 ARG H C 1
ATOM 4153 O O . ARG H 1 76 ? -8.354 12.041 7.906 1.00 13.70 71 ARG H O 1
ATOM 4161 N N . HIS H 1 77 ? -8.647 12.617 10.065 1.00 10.48 72 HIS H N 1
ATOM 4162 C CA . HIS H 1 77 ? -9.642 13.651 9.736 1.00 12.34 72 HIS H CA 1
ATOM 4163 C C . HIS H 1 77 ? -9.403 15.012 10.400 1.00 8.52 72 HIS H C 1
ATOM 4164 O O . HIS H 1 77 ? -10.299 15.554 11.056 1.00 5.28 72 HIS H O 1
ATOM 4171 N N . PHE H 1 78 ? -8.211 15.563 10.215 1.00 7.22 73 PHE H N 1
ATOM 4172 C CA . PHE H 1 78 ? -7.854 16.853 10.795 1.00 6.11 73 PHE H CA 1
ATOM 4173 C C . PHE H 1 78 ? -6.997 17.638 9.814 1.00 8.29 73 PHE H C 1
ATOM 4174 O O . PHE H 1 78 ? -6.025 17.114 9.278 1.00 9.01 73 PHE H O 1
ATOM 4182 N N . ILE H 1 79 ? -7.342 18.901 9.589 1.00 8.84 74 ILE H N 1
ATOM 4183 C CA . ILE H 1 79 ? -6.470 19.767 8.817 1.00 6.74 74 ILE H CA 1
ATOM 4184 C C . ILE H 1 79 ? -6.557 21.203 9.310 1.00 13.71 74 ILE H C 1
ATOM 4185 O O . ILE H 1 79 ? -7.652 21.736 9.545 1.00 10.76 74 ILE H O 1
ATOM 4190 N N . TYR H 1 80 ? -5.386 21.801 9.503 1.00 8.29 75 TYR H N 1
ATOM 4191 C CA . TYR H 1 80 ? -5.242 23.191 9.905 1.00 12.06 75 TYR H CA 1
ATOM 4192 C C . TYR H 1 80 ? -4.362 23.868 8.856 1.00 10.15 75 TYR H C 1
ATOM 4193 O O . TYR H 1 80 ? -3.200 23.497 8.686 1.00 14.15 75 TYR H O 1
ATOM 4202 N N . PHE H 1 81 ? -4.909 24.841 8.134 1.00 14.16 76 PHE H N 1
ATOM 4203 C CA . PHE H 1 81 ? -4.122 25.483 7.082 1.00 12.85 76 PHE H CA 1
ATOM 4204 C C . PHE H 1 81 ? -4.427 26.951 6.884 1.00 12.85 76 PHE H C 1
ATOM 4205 O O . PHE H 1 81 ? -5.468 27.442 7.308 1.00 15.10 76 PHE H O 1
ATOM 4213 N N . TYR H 1 82 ? -3.497 27.650 6.240 1.00 14.71 77 TYR H N 1
ATOM 4214 C CA . TYR H 1 82 ? -3.706 29.029 5.842 1.00 18.15 77 TYR H CA 1
ATOM 4215 C C . TYR H 1 82 ? -3.934 29.135 4.333 1.00 18.07 77 TYR H C 1
ATOM 4216 O O . TYR H 1 82 ? -3.254 28.475 3.543 1.00 14.63 77 TYR H O 1
ATOM 4225 N N . LEU H 1 83 ? -4.912 29.949 3.945 1.00 18.45 78 LEU H N 1
ATOM 4226 C CA . LEU H 1 83 ? -5.026 30.418 2.566 1.00 20.32 78 LEU H CA 1
ATOM 4227 C C . LEU H 1 83 ? -4.831 31.920 2.594 1.00 24.47 78 LEU H C 1
ATOM 4228 O O . LEU H 1 83 ? -5.769 32.665 2.877 1.00 23.41 78 LEU H O 1
ATOM 4233 N N . GLY H 1 84 ? -3.612 32.365 2.311 1.00 23.49 79 GLY H N 1
ATOM 4234 C CA . GLY H 1 84 ? -3.297 33.770 2.466 1.00 30.01 79 GLY H CA 1
ATOM 4235 C C . GLY H 1 84 ? -3.338 34.114 3.941 1.00 23.91 79 GLY H C 1
ATOM 4236 O O . GLY H 1 84 ? -2.714 33.430 4.749 1.00 24.83 79 GLY H O 1
ATOM 4237 N N . GLN H 1 85 ? -4.101 35.146 4.296 1.00 29.10 80 GLN H N 1
ATOM 4238 C CA . GLN H 1 85 ? -4.165 35.614 5.684 1.00 33.13 80 GLN H CA 1
ATOM 4239 C C . GLN H 1 85 ? -5.302 34.962 6.485 1.00 32.76 80 GLN H C 1
ATOM 4240 O O . GLN H 1 85 ? -5.602 35.364 7.613 1.00 29.17 80 GLN H O 1
ATOM 4246 N N . VAL H 1 86 ? -5.920 33.948 5.892 1.00 25.92 81 VAL H N 1
ATOM 4247 C CA . VAL H 1 86 ? -7.057 33.261 6.498 1.00 24.50 81 VAL H CA 1
ATOM 4248 C C . VAL H 1 86 ? -6.629 31.879 6.986 1.00 16.25 81 VAL H C 1
ATOM 4249 O O . VAL H 1 86 ? -6.132 31.079 6.191 1.00 19.99 81 VAL H O 1
ATOM 4253 N N . ALA H 1 87 ? -6.816 31.598 8.279 1.00 16.05 82 ALA H N 1
ATOM 4254 C CA . ALA H 1 87 ? -6.537 30.257 8.824 1.00 12.69 82 ALA H CA 1
ATOM 4255 C C . ALA H 1 87 ? -7.801 29.379 8.883 1.00 15.57 82 ALA H C 1
ATOM 4256 O O . ALA H 1 87 ? -8.865 29.842 9.287 1.00 15.68 82 ALA H O 1
ATOM 4258 N N . ILE H 1 88 ? -7.681 28.111 8.494 1.00 10.77 83 ILE H N 1
ATOM 4259 C CA . ILE H 1 88 ? -8.836 27.223 8.472 1.00 11.40 83 ILE H CA 1
ATOM 4260 C C . ILE H 1 88 ? -8.554 25.905 9.195 1.00 9.26 83 ILE H C 1
ATOM 4261 O O . ILE H 1 88 ? -7.536 25.249 8.955 1.00 8.93 83 ILE H O 1
ATOM 4266 N N . LEU H 1 89 ? -9.468 25.547 10.087 1.00 6.07 84 LEU H N 1
ATOM 4267 C CA . LEU H 1 89 ? -9.422 24.289 10.820 1.00 7.12 84 LEU H CA 1
ATOM 4268 C C . LEU H 1 89 ? -10.673 23.483 10.455 1.00 9.06 84 LEU H C 1
ATOM 4269 O O . LEU H 1 89 ? -11.798 23.976 10.590 1.00 6.17 84 LEU H O 1
ATOM 4274 N N . LEU H 1 90 ? -10.469 22.250 9.996 1.00 5.94 85 LEU H N 1
ATOM 4275 C CA . LEU H 1 90 ? -11.568 21.367 9.580 1.00 6.86 85 LEU H CA 1
ATOM 4276 C C . LEU H 1 90 ? -11.323 19.951 10.113 1.00 7.42 85 LEU H C 1
ATOM 4277 O O . LEU H 1 90 ? -10.256 19.387 9.893 1.00 8.49 85 LEU H O 1
ATOM 4282 N N . PHE H 1 91 ? -12.282 19.388 10.847 1.00 4.60 86 PHE H N 1
ATOM 4283 C CA . PHE H 1 91 ? -12.072 18.074 11.451 1.00 4.63 86 PHE H CA 1
ATOM 4284 C C . PHE H 1 91 ? -13.367 17.358 11.788 1.00 5.88 86 PHE H C 1
ATOM 4285 O O . PHE H 1 91 ? -14.418 17.993 11.958 1.00 5.77 86 PHE H O 1
ATOM 4293 N N . LYS H 1 92 ? -13.285 16.035 11.910 1.00 5.89 87 LYS H N 1
ATOM 4294 C CA . LYS H 1 92 ? -14.360 15.254 12.532 1.00 7.70 87 LYS H CA 1
ATOM 4295 C C . LYS H 1 92 ? -13.945 14.845 13.929 1.00 6.63 87 LYS H C 1
ATOM 4296 O O . LYS H 1 92 ? -12.790 14.512 14.154 1.00 5.24 87 LYS H O 1
ATOM 4302 N N . SER H 1 93 ? -14.899 14.831 14.852 1.00 6.17 88 SER H N 1
ATOM 4303 C CA . SER H 1 93 ? -14.604 14.544 16.247 1.00 7.78 88 SER H CA 1
ATOM 4304 C C . SER H 1 93 ? -14.299 13.071 16.433 1.00 10.42 88 SER H C 1
ATOM 4305 O O . SER H 1 93 ? -14.912 12.222 15.797 1.00 13.62 88 SER H O 1
ATOM 4308 N N . GLY H 1 94 ? -13.341 12.777 17.301 1.00 7.31 89 GLY H N 1
ATOM 4309 C CA . GLY H 1 94 ? -13.093 11.406 17.713 1.00 9.27 89 GLY H CA 1
ATOM 4310 C C . GLY H 1 94 ? -13.767 11.173 19.055 1.00 13.37 89 GLY H C 1
ATOM 4311 O O . GLY H 1 94 ? -13.354 10.300 19.812 1.00 15.47 89 GLY H O 1
#

GO terms:
  GO:0051959 dynein light intermediate chain binding (F, IDA)
  GO:0005198 structural molecule activity (F, IDA)
  GO:0005634 nucleus (C, IDA)
  GO:0005814 centriole (C, IDA)
  GO:0005829 cytosol (C, IDA)
  GO:0042803 protein homodimerization activity (F, IDA)
  GO:0005868 cytoplasmic dynein complex (C, IDA)
  GO:0030286 dynein complex (C, IDA)
  GO:0034454 microtubule anchoring at centrosome (P, IMP)
  GO:1904801 positive regulation of neuron remodeling (P, IMP)
  GO:0141006 transposable element silencing by piRNA-mediated heterochromatin formation (P, IMP)
  GO:0051017 actin filament bundle assembly (P, IMP)
  GO:0007283 spermatogenesis (P, IMP)
  GO:0007290 spermatid nucleus elongation (P, IMP)
  GO:0007291 sperm individualization (P, IMP)
  GO:0000132 establishment of mitotic spindle orientation (P, IMP)
  GO:0007476 imaginal disc-derived wing morphogenesis (P, IMP)
  GO:0008407 chaeta morphogenesis (P, IMP)
  GO:0045505 dynein intermediate chain binding (F, IPI)
  GO:0090571 RNA polymerase II transcription repressor complex (C, IPI)

B-factor: mean 18.51, std 12.6, range [0.58, 73.73]